Protein AF-A0A239SXC4-F1 (afdb_monomer)

InterPro domains:
  IPR021462 Protein of unknown function DUF3114 [PF11311] (84-368)

Nearest PDB structures (foldseek):
  1g3j-assembly2_C  TM=2.509E-01  e=8.470E+00  Homo sapiens

Mean predicted aligned error: 4.76 Å

Foldseek 3Di:
DPDQDWDWQDLDPQAIAIEGDDDDPVRSVVCSVLLVVLVVVCVVLPQDSQLCRFLPRYYHYQDPDPVCRVVSSVVSSLQCLQAPRSSVLSSLVRLLVPDALVSLLSNLSSVCVSLVQDLFDPLDLVNLQSSLVSHDLPPEPLDLVLLSNLVSVCRNAPFQNLLPDDSSSLSLLVVQLSSLQNNLVSLCVPQDDPPDFSLLSVLVVVVVQVVQQVVCVVVVNDDPSRHKDKDQPDDLQQLFWWWWDPVDPDIDTAGWVSDQWAWTWMAIQVFHIFIATLVRHTATCRHNPDRTRSNVRRHDGGASDRDDDSSSCNRPNSNCVRNHGPVSVCSCCDPVIHIDGQDCQDDPVSAPDPLNLLSHQQRLNHSQHDPSGGVVRRNVVSSVVSVVSD

Secondary structure (DSSP, 8-state):
----PEEEEE-SSS-EEEEES---HHHHHHHHHHHHHHHHHHHHHT--HHHIIIIISSSEE--SSGGGHHHHHHHHHHHTTSBT-HHHHHHHHHHHHT--HHHHHHHHHHHHHHHT--SS----HHHHHHHHTTB-TT--TT-THHHHHHHHHHHHS-TTGGGSS-HHHHHHHHHHHHHHHHHHHHHHHHTPPTT--HHHHHHHHHHHHHHHHHHHHHTT---GGG---EES-S--GGG--EEEE-SSSS-EEE-GGG----EEEEEETTTEEEEEETTS-B-BSS-SS---HHHHHH-B---SSSSTTHHHIIIIIHHHHHHS-HHHHHHTTGGG--EE--B---SGGG-SSHHHHHTBTT-TTSTT-BTTB-HHHHHHHHHHHHHTT-

Radius of gyration: 24.28 Å; Cα contacts (8 Å, |Δi|>4): 655; chains: 1; bounding box: 60×50×79 Å

Organism: NCBI:txid400065

Structure (mmCIF, N/CA/C/O backbone):
data_AF-A0A239SXC4-F1
#
_entry.id   AF-A0A239SXC4-F1
#
loop_
_atom_site.group_PDB
_atom_site.id
_atom_site.type_symbol
_atom_site.label_atom_id
_atom_site.label_alt_id
_atom_site.label_comp_id
_atom_site.label_asym_id
_atom_site.label_entity_id
_atom_site.label_seq_id
_atom_site.pdbx_PDB_ins_code
_atom_site.Cartn_x
_atom_site.Cartn_y
_atom_site.Cartn_z
_atom_site.occupancy
_atom_site.B_iso_or_equiv
_atom_site.auth_seq_id
_atom_site.auth_comp_id
_atom_site.auth_asym_id
_atom_site.auth_atom_id
_atom_site.pdbx_PDB_model_num
ATOM 1 N N . MET A 1 1 ? 17.623 -28.545 -23.741 1.00 40.09 1 MET A N 1
ATOM 2 C CA . MET A 1 1 ? 17.486 -27.084 -23.931 1.00 40.09 1 MET A CA 1
ATOM 3 C C . MET A 1 1 ? 18.871 -26.496 -24.121 1.00 40.09 1 MET A C 1
ATOM 5 O O . MET A 1 1 ? 19.654 -26.532 -23.181 1.00 40.09 1 MET A O 1
ATOM 9 N N . MET A 1 2 ? 19.216 -26.031 -25.323 1.00 41.75 2 MET A N 1
ATOM 10 C CA . MET A 1 2 ? 20.442 -25.246 -25.498 1.00 41.75 2 MET A CA 1
ATOM 11 C C . MET A 1 2 ? 20.243 -23.900 -24.799 1.00 41.75 2 MET A C 1
ATOM 13 O O . MET A 1 2 ? 19.296 -23.185 -25.113 1.00 41.75 2 MET A O 1
ATOM 17 N N . ALA A 1 3 ? 21.100 -23.570 -23.833 1.00 51.97 3 ALA A N 1
ATOM 18 C CA . ALA A 1 3 ? 21.095 -22.255 -23.209 1.00 51.97 3 ALA A CA 1
ATOM 19 C C . ALA A 1 3 ? 21.381 -21.199 -24.289 1.00 51.97 3 ALA A C 1
ATOM 21 O O . ALA A 1 3 ? 22.470 -21.168 -24.863 1.00 51.97 3 ALA A O 1
ATOM 22 N N . THR A 1 4 ? 20.400 -20.350 -24.596 1.00 62.25 4 THR A N 1
ATOM 23 C CA . THR A 1 4 ? 20.573 -19.215 -25.509 1.00 62.25 4 THR A CA 1
ATOM 24 C C . THR A 1 4 ? 21.694 -18.317 -24.991 1.00 62.25 4 THR A C 1
ATOM 26 O O . THR A 1 4 ? 21.576 -17.740 -23.906 1.00 62.25 4 THR A O 1
ATOM 29 N N . LYS A 1 5 ? 22.790 -18.210 -25.752 1.00 80.94 5 LYS A N 1
ATOM 30 C CA . LYS A 1 5 ? 23.981 -17.422 -25.399 1.00 80.94 5 LYS A CA 1
ATOM 31 C C . LYS A 1 5 ? 23.590 -15.978 -25.063 1.00 80.94 5 LYS A C 1
ATOM 33 O O . LYS A 1 5 ? 22.870 -15.342 -25.827 1.00 80.94 5 LYS A O 1
ATOM 38 N N . LEU A 1 6 ? 24.074 -15.470 -23.927 1.00 90.56 6 LEU A N 1
ATOM 39 C CA . LEU A 1 6 ? 23.919 -14.064 -23.558 1.00 90.56 6 LEU A CA 1
ATOM 40 C C . LEU A 1 6 ? 24.789 -13.203 -24.485 1.00 90.56 6 LEU A C 1
ATOM 42 O O . LEU A 1 6 ? 26.016 -13.335 -24.505 1.00 90.56 6 LEU A O 1
ATOM 46 N N . SER A 1 7 ? 24.146 -12.329 -25.248 1.00 94.75 7 SER A N 1
ATOM 47 C CA . SER A 1 7 ? 24.769 -11.424 -26.211 1.00 94.75 7 SER A CA 1
ATOM 48 C C . SER A 1 7 ? 24.877 -10.008 -25.647 1.00 94.75 7 SER A C 1
ATOM 50 O O . SER A 1 7 ? 24.182 -9.644 -24.699 1.00 94.75 7 SER A O 1
ATOM 52 N N . ARG A 1 8 ? 25.768 -9.196 -26.229 1.00 95.69 8 ARG A N 1
ATOM 53 C CA . ARG A 1 8 ? 25.998 -7.797 -25.838 1.00 95.69 8 ARG A CA 1
ATOM 54 C C . ARG A 1 8 ? 25.664 -6.845 -26.985 1.00 95.69 8 ARG A C 1
ATOM 56 O O . ARG A 1 8 ? 25.995 -7.108 -28.145 1.00 95.69 8 ARG A O 1
ATOM 63 N N . LEU A 1 9 ? 25.036 -5.725 -26.648 1.00 96.50 9 LEU A N 1
ATOM 64 C CA . LEU A 1 9 ? 24.749 -4.618 -27.554 1.00 96.50 9 LEU A CA 1
ATOM 65 C C . LEU A 1 9 ? 25.360 -3.335 -26.972 1.00 96.50 9 LEU A C 1
ATOM 67 O O . LEU A 1 9 ? 24.781 -2.758 -26.051 1.00 96.50 9 LEU A O 1
ATOM 71 N N . PRO A 1 10 ? 26.528 -2.895 -27.472 1.00 96.38 10 PRO A N 1
ATOM 72 C CA . PRO A 1 10 ? 27.066 -1.581 -27.142 1.00 96.38 10 PRO A CA 1
ATOM 73 C C . PRO A 1 10 ? 26.092 -0.496 -27.603 1.00 96.38 10 PRO A C 1
ATOM 75 O O . PRO A 1 10 ? 25.668 -0.500 -28.769 1.00 96.38 10 PRO A O 1
ATOM 78 N N . LEU A 1 11 ? 25.722 0.398 -26.684 1.00 96.00 11 LEU A N 1
ATOM 79 C CA . LEU A 1 11 ? 24.816 1.504 -26.973 1.00 96.00 11 LEU A CA 1
ATOM 80 C C . LEU A 1 11 ? 25.600 2.781 -27.283 1.00 96.00 11 LEU A C 1
ATOM 82 O O . LEU A 1 11 ? 25.389 3.392 -28.325 1.00 96.00 11 LEU A O 1
ATOM 86 N N . ASN A 1 12 ? 26.531 3.140 -26.401 1.00 93.44 12 ASN A N 1
ATOM 87 C CA . ASN A 1 12 ? 27.508 4.221 -26.545 1.00 93.44 12 ASN A CA 1
ATOM 88 C C . ASN A 1 12 ? 28.701 3.946 -25.601 1.00 93.44 12 ASN A C 1
ATOM 90 O O . ASN A 1 12 ? 28.796 2.851 -25.047 1.00 93.44 12 ASN A O 1
ATOM 94 N N . ASP A 1 13 ? 29.578 4.932 -25.390 1.00 90.50 13 ASP A N 1
ATOM 95 C CA . ASP A 1 13 ? 30.739 4.808 -24.489 1.00 90.50 13 ASP A CA 1
ATOM 96 C C . ASP A 1 13 ? 30.348 4.561 -23.021 1.00 90.50 13 ASP A C 1
ATOM 98 O O . ASP A 1 13 ? 31.148 4.066 -22.228 1.00 90.50 13 ASP A O 1
ATOM 102 N N . ASP A 1 14 ? 29.104 4.880 -22.661 1.00 91.12 14 ASP A N 1
ATOM 103 C CA . ASP A 1 14 ? 28.606 4.804 -21.296 1.00 91.12 14 ASP A CA 1
ATOM 104 C C . ASP A 1 14 ? 27.755 3.575 -21.000 1.00 91.12 14 ASP A C 1
ATOM 106 O O . ASP A 1 14 ? 27.738 3.162 -19.847 1.00 91.12 14 ASP A O 1
ATOM 110 N N . TYR A 1 15 ? 27.042 3.020 -21.983 1.00 96.19 15 TYR A N 1
ATOM 111 C CA . TYR A 1 15 ? 26.025 1.992 -21.772 1.00 96.19 15 TYR A CA 1
ATOM 112 C C . TYR A 1 15 ? 26.203 0.786 -22.687 1.00 96.19 15 TYR A C 1
ATOM 114 O O . TYR A 1 15 ? 26.457 0.889 -23.890 1.00 96.19 15 TYR A O 1
ATOM 122 N N . GLN A 1 16 ? 25.926 -0.386 -22.119 1.00 96.06 16 GLN A N 1
ATOM 123 C CA . GLN A 1 16 ? 25.852 -1.647 -22.839 1.00 96.06 16 GLN A CA 1
ATOM 124 C C . GLN A 1 16 ? 24.626 -2.434 -22.377 1.00 96.06 16 GLN A C 1
ATOM 126 O O . GLN A 1 16 ? 24.445 -2.666 -21.184 1.00 96.06 16 GLN A O 1
ATOM 131 N N . ALA A 1 17 ? 23.819 -2.901 -23.328 1.00 97.31 17 ALA A N 1
ATOM 132 C CA . ALA A 1 17 ? 22.737 -3.834 -23.050 1.00 97.31 17 ALA A CA 1
ATOM 133 C C . ALA A 1 17 ? 23.196 -5.289 -23.189 1.00 97.31 17 ALA A C 1
ATOM 135 O O . ALA A 1 17 ? 24.122 -5.611 -23.943 1.00 97.31 17 ALA A O 1
ATOM 136 N N . SER A 1 18 ? 22.524 -6.182 -22.469 1.00 96.94 18 SER A N 1
ATOM 137 C CA . SER A 1 18 ? 22.690 -7.627 -22.612 1.00 96.94 18 SER A CA 1
ATOM 138 C C . SER A 1 18 ? 21.351 -8.283 -22.910 1.00 96.94 18 SER A C 1
ATOM 140 O O . SER A 1 18 ? 20.326 -7.876 -22.363 1.00 96.94 18 SER A O 1
ATOM 142 N N . TYR A 1 19 ? 21.354 -9.272 -23.801 1.00 96.00 19 TYR A N 1
ATOM 143 C CA . TYR A 1 19 ? 20.125 -9.884 -24.294 1.00 96.00 19 TYR A CA 1
ATOM 144 C C . TYR A 1 19 ? 20.288 -11.371 -24.624 1.00 96.00 19 TYR A C 1
ATOM 146 O O . TYR A 1 19 ? 21.380 -11.830 -24.959 1.00 96.00 19 TYR A O 1
ATOM 154 N N . HIS A 1 20 ? 19.189 -12.116 -24.552 1.00 94.81 20 HIS A N 1
ATOM 155 C CA . HIS A 1 20 ? 19.054 -13.477 -25.063 1.00 94.81 20 HIS A CA 1
ATOM 156 C C . HIS A 1 20 ? 18.257 -13.467 -26.368 1.00 94.81 20 HIS A C 1
ATOM 158 O O . HIS A 1 20 ? 17.263 -12.751 -26.475 1.00 94.81 20 HIS A O 1
ATOM 164 N N . GLY A 1 21 ? 18.685 -14.285 -27.329 1.00 92.00 21 GLY A N 1
ATOM 165 C CA . GLY A 1 21 ? 18.095 -14.376 -28.667 1.00 92.00 21 GLY A CA 1
ATOM 166 C C . GLY A 1 21 ? 19.021 -13.822 -29.751 1.00 92.00 21 GLY A C 1
ATOM 167 O O . GLY A 1 21 ? 20.206 -13.578 -29.505 1.00 92.00 21 GLY A O 1
ATOM 168 N N . PHE A 1 22 ? 18.486 -13.662 -30.959 1.00 91.75 22 PHE A N 1
ATOM 169 C CA . PHE A 1 22 ? 19.228 -13.217 -32.137 1.00 91.75 22 PHE A CA 1
ATOM 170 C C . PHE A 1 22 ? 18.701 -11.865 -32.623 1.00 91.75 22 PHE A C 1
ATOM 172 O O . PHE A 1 22 ? 17.505 -11.716 -32.837 1.00 91.75 22 PHE A O 1
ATOM 179 N N . LEU A 1 23 ? 19.604 -10.901 -32.813 1.00 93.56 23 LEU A N 1
ATOM 180 C CA . LEU A 1 23 ? 19.325 -9.633 -33.488 1.00 93.56 23 LEU A CA 1
ATOM 181 C C . LEU A 1 23 ? 20.224 -9.546 -34.719 1.00 93.56 23 LEU A C 1
ATOM 183 O O . LEU A 1 23 ? 21.451 -9.655 -34.589 1.00 93.56 23 LEU A O 1
ATOM 187 N N . ASP A 1 24 ? 19.629 -9.330 -35.890 1.00 93.12 24 ASP A N 1
ATOM 188 C CA . ASP A 1 24 ? 20.391 -9.029 -37.099 1.00 93.12 24 ASP A CA 1
ATOM 189 C C . ASP A 1 24 ? 21.018 -7.619 -37.026 1.00 93.12 24 ASP A C 1
ATOM 191 O O . ASP A 1 24 ? 20.827 -6.875 -36.062 1.00 93.12 24 ASP A O 1
ATOM 195 N N . ALA A 1 25 ? 21.828 -7.241 -38.018 1.00 93.81 25 ALA A N 1
ATOM 196 C CA . ALA A 1 25 ? 22.509 -5.944 -38.001 1.00 93.81 25 ALA A CA 1
ATOM 197 C C . ALA A 1 25 ? 21.532 -4.754 -37.947 1.00 93.81 25 ALA A C 1
ATOM 199 O O . ALA A 1 25 ? 21.770 -3.803 -37.204 1.00 93.81 25 ALA A O 1
ATOM 200 N N . GLN A 1 26 ? 20.420 -4.837 -38.680 1.00 93.06 26 GLN A N 1
ATOM 201 C CA . GLN A 1 26 ? 19.415 -3.782 -38.746 1.00 93.06 26 GLN A CA 1
ATOM 202 C C . GLN A 1 26 ? 18.656 -3.659 -37.417 1.00 93.06 26 GLN A C 1
ATOM 204 O O . GLN A 1 26 ? 18.493 -2.554 -36.900 1.00 93.06 26 GLN A O 1
ATOM 209 N N . ASP A 1 27 ? 18.257 -4.779 -36.813 1.00 94.19 27 ASP A N 1
ATOM 210 C CA . ASP A 1 27 ? 17.572 -4.790 -35.519 1.00 94.19 27 ASP A CA 1
ATOM 211 C C . ASP A 1 27 ? 18.477 -4.287 -34.401 1.00 94.19 27 ASP A C 1
ATOM 213 O O . ASP A 1 27 ? 18.018 -3.583 -33.503 1.00 94.19 27 ASP A O 1
ATOM 217 N N . ARG A 1 28 ? 19.782 -4.580 -34.460 1.00 95.69 28 ARG A N 1
ATOM 218 C CA . ARG A 1 28 ? 20.752 -4.044 -33.492 1.00 95.69 28 ARG A CA 1
ATOM 219 C C . ARG A 1 28 ? 20.830 -2.525 -33.543 1.00 95.69 28 ARG A C 1
ATOM 221 O O . ARG A 1 28 ? 20.923 -1.909 -32.481 1.00 95.69 28 ARG A O 1
ATOM 228 N N . ASP A 1 29 ? 20.787 -1.927 -34.729 1.00 95.12 29 ASP A N 1
ATOM 229 C CA . ASP A 1 29 ? 20.809 -0.471 -34.876 1.00 95.12 29 ASP A CA 1
ATOM 230 C C . ASP A 1 29 ? 19.501 0.166 -34.382 1.00 95.12 29 ASP A C 1
ATOM 232 O O . ASP A 1 29 ? 19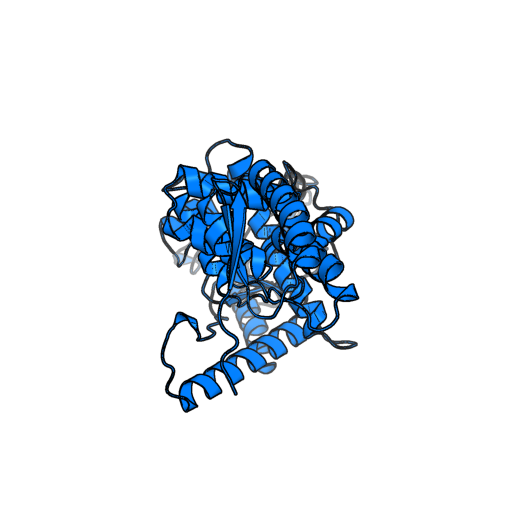.543 1.164 -33.657 1.00 95.12 29 ASP A O 1
ATOM 236 N N . ILE A 1 30 ? 18.352 -0.459 -34.666 1.00 94.31 30 ILE A N 1
ATOM 237 C CA . ILE A 1 30 ? 17.040 -0.022 -34.158 1.00 94.31 30 ILE A CA 1
ATOM 238 C C . ILE A 1 30 ? 16.989 -0.111 -32.626 1.00 94.31 30 ILE A C 1
ATOM 240 O O . ILE A 1 30 ? 16.678 0.875 -31.954 1.00 94.31 30 ILE A O 1
ATOM 244 N N . TRP A 1 31 ? 17.345 -1.267 -32.054 1.00 97.56 31 TRP A N 1
ATOM 245 C CA . TRP A 1 31 ? 17.398 -1.467 -30.603 1.00 97.56 31 TRP A CA 1
ATOM 246 C C . TRP A 1 31 ? 18.359 -0.482 -29.943 1.00 97.56 31 TRP A C 1
ATOM 248 O O . TRP A 1 31 ? 18.043 0.049 -28.881 1.00 97.56 31 TRP A O 1
ATOM 258 N N . ARG A 1 32 ? 19.514 -0.201 -30.565 1.00 97.50 32 ARG A N 1
ATOM 259 C CA . ARG A 1 32 ? 20.468 0.788 -30.050 1.00 97.50 32 ARG A CA 1
ATOM 260 C C . ARG A 1 32 ? 19.819 2.162 -29.909 1.00 97.50 32 ARG A C 1
ATOM 262 O O . ARG A 1 32 ? 19.919 2.758 -28.837 1.00 97.50 32 ARG A O 1
ATOM 269 N N . GLY A 1 33 ? 19.167 2.651 -30.965 1.00 96.44 33 GLY A N 1
ATOM 270 C CA . GLY A 1 33 ? 18.498 3.953 -30.959 1.00 96.44 33 GLY A CA 1
ATOM 271 C C . GLY A 1 33 ? 17.420 4.040 -29.879 1.00 96.44 33 GLY A C 1
ATOM 272 O O . GLY A 1 33 ? 17.473 4.922 -29.022 1.00 96.44 33 GLY A O 1
ATOM 273 N N . LEU A 1 34 ? 16.508 3.063 -29.857 1.00 97.31 34 LEU A N 1
ATOM 274 C CA . LEU A 1 34 ? 15.394 3.024 -28.906 1.00 97.31 34 LEU A CA 1
ATOM 275 C C . LEU A 1 34 ? 15.872 2.922 -27.454 1.00 97.31 34 LEU A C 1
ATOM 277 O O . LEU A 1 34 ? 15.405 3.664 -26.592 1.00 97.31 34 LEU A O 1
ATOM 281 N N . LEU A 1 35 ? 16.829 2.039 -27.160 1.00 98.31 35 LEU A N 1
ATOM 282 C CA . LEU A 1 35 ? 17.344 1.880 -25.800 1.00 98.31 35 LEU A CA 1
ATOM 283 C C . LEU A 1 35 ? 18.063 3.144 -25.315 1.00 98.31 35 LEU A C 1
ATOM 285 O O . LEU A 1 35 ? 17.914 3.501 -24.151 1.00 98.31 35 LEU A O 1
ATOM 289 N N . LEU A 1 36 ? 18.796 3.858 -26.177 1.00 98.06 36 LEU A N 1
ATOM 290 C CA . LEU A 1 36 ? 19.419 5.134 -25.802 1.00 98.06 36 LEU A CA 1
ATOM 291 C C . LEU A 1 36 ? 18.386 6.216 -25.465 1.00 98.06 36 LEU A C 1
ATOM 293 O O . LEU A 1 36 ? 18.602 6.995 -24.535 1.00 98.06 36 LEU A O 1
ATOM 297 N N . GLU A 1 37 ? 17.266 6.279 -26.185 1.00 98.06 37 GLU A N 1
ATOM 298 C CA . GLU A 1 37 ? 16.162 7.188 -25.851 1.00 98.06 37 GLU A CA 1
ATOM 299 C C . GLU A 1 37 ? 15.524 6.825 -24.508 1.00 98.06 37 GLU A C 1
ATOM 301 O O . GLU A 1 37 ? 15.335 7.688 -23.650 1.00 98.06 37 GLU A O 1
ATOM 306 N N . GLN A 1 38 ? 15.281 5.537 -24.277 1.00 98.31 38 GLN A N 1
ATOM 307 C CA . GLN A 1 38 ? 14.737 5.031 -23.017 1.00 98.31 38 GLN A CA 1
ATOM 308 C C . GLN A 1 38 ? 15.665 5.309 -21.831 1.00 98.31 38 GLN A C 1
ATOM 310 O O . GLN A 1 38 ? 15.207 5.748 -20.780 1.00 98.31 38 GLN A O 1
ATOM 315 N N . VAL A 1 39 ? 16.978 5.137 -22.007 1.00 98.38 39 VAL A N 1
ATOM 316 C CA . VAL A 1 39 ? 17.990 5.496 -21.001 1.00 98.38 39 VAL A CA 1
ATOM 317 C C . VAL A 1 39 ? 17.871 6.973 -20.619 1.00 98.38 39 VAL A C 1
ATOM 319 O O . VAL A 1 39 ? 17.882 7.288 -19.430 1.00 98.38 39 VAL A O 1
ATOM 322 N N . LYS A 1 40 ? 17.701 7.884 -21.589 1.00 98.00 40 LYS A N 1
ATOM 323 C CA . LYS A 1 40 ? 17.514 9.320 -21.306 1.00 98.00 40 LYS A CA 1
ATOM 324 C C . LYS A 1 40 ? 16.253 9.576 -20.480 1.00 98.00 40 LYS A C 1
ATOM 326 O O . LYS A 1 40 ? 16.320 10.335 -19.517 1.00 98.00 40 LYS A O 1
ATOM 331 N N . ILE A 1 41 ? 15.138 8.928 -20.821 1.00 98.19 41 ILE A N 1
ATOM 332 C CA . ILE A 1 41 ? 13.873 9.040 -20.076 1.00 98.19 41 ILE A CA 1
ATOM 333 C C . ILE A 1 41 ? 14.065 8.577 -18.625 1.00 98.19 41 ILE A C 1
ATOM 335 O O . ILE A 1 41 ? 13.690 9.282 -17.691 1.00 98.19 41 ILE A O 1
ATOM 339 N N . LEU A 1 42 ? 14.712 7.429 -18.414 1.00 98.31 42 LEU A N 1
ATOM 340 C CA . LEU A 1 42 ? 14.947 6.887 -17.073 1.00 98.31 42 LEU A CA 1
ATOM 341 C C . LEU A 1 42 ? 15.883 7.766 -16.234 1.00 98.31 42 LEU A C 1
ATOM 343 O O . LEU A 1 42 ? 15.631 7.953 -15.043 1.00 98.31 42 LEU A O 1
ATOM 347 N N . HIS A 1 43 ? 16.913 8.359 -16.844 1.00 97.19 43 HIS A N 1
ATOM 348 C CA . HIS A 1 43 ? 17.757 9.356 -16.173 1.00 97.19 43 HIS A CA 1
ATOM 349 C C . HIS A 1 43 ? 16.974 10.592 -15.756 1.00 97.19 43 HIS A C 1
ATOM 351 O O . HIS A 1 43 ? 17.148 11.077 -14.642 1.00 97.19 43 HIS A O 1
ATOM 357 N N . GLN A 1 44 ? 16.089 11.091 -16.622 1.00 96.94 44 GLN A N 1
ATOM 358 C CA . GLN A 1 44 ? 15.242 12.246 -16.311 1.00 96.94 44 GLN A CA 1
ATOM 359 C C . GLN A 1 44 ? 14.267 11.965 -15.162 1.00 96.94 44 GLN A C 1
ATOM 361 O O . GLN A 1 44 ? 13.959 12.875 -14.396 1.00 96.94 44 GLN A O 1
ATOM 366 N N . LEU A 1 45 ? 13.820 10.714 -15.003 1.00 96.38 45 LEU A N 1
ATOM 367 C CA . LEU A 1 45 ? 13.045 10.280 -13.834 1.00 96.38 45 LEU A CA 1
ATOM 368 C C . LEU A 1 45 ? 13.885 10.215 -12.547 1.00 96.38 45 LEU A C 1
ATOM 370 O O . LEU A 1 45 ? 13.320 10.226 -11.458 1.00 96.38 45 LEU A O 1
ATOM 374 N N . GLY A 1 46 ? 15.215 10.172 -12.655 1.00 96.31 46 GLY A N 1
ATOM 375 C CA . GLY A 1 46 ? 16.147 10.171 -11.526 1.00 96.31 46 GLY A CA 1
ATOM 376 C C . GLY A 1 46 ? 16.842 8.834 -11.266 1.00 96.31 46 GLY A C 1
ATOM 377 O O . GLY A 1 46 ? 17.555 8.712 -10.268 1.00 96.31 46 GLY A O 1
ATOM 378 N N . TRP A 1 47 ? 16.658 7.826 -12.125 1.00 97.44 47 TRP A N 1
ATOM 379 C CA . TRP A 1 47 ? 17.358 6.549 -11.981 1.00 97.44 47 TRP A CA 1
ATOM 380 C C . TRP A 1 47 ? 18.865 6.718 -12.183 1.00 97.44 47 TRP A C 1
ATOM 382 O O . TRP A 1 47 ? 19.311 7.381 -13.116 1.00 97.44 47 TRP A O 1
ATOM 392 N N . SER A 1 48 ? 19.669 6.079 -11.328 1.00 96.00 48 SER A N 1
ATOM 393 C CA . SER A 1 48 ? 21.124 6.097 -11.487 1.00 96.00 48 SER A CA 1
ATOM 394 C C . SER A 1 48 ? 21.569 5.268 -12.698 1.00 96.00 48 SER A C 1
ATOM 396 O O . SER A 1 48 ? 20.881 4.338 -13.132 1.00 96.00 48 SER A O 1
ATOM 398 N N . LYS A 1 49 ? 22.790 5.537 -13.181 1.00 95.50 49 LYS A N 1
ATOM 399 C CA . LYS A 1 49 ? 23.454 4.726 -14.215 1.00 95.50 49 LYS A CA 1
ATOM 400 C C . LYS A 1 49 ? 23.439 3.233 -13.864 1.00 95.50 49 LYS A C 1
ATOM 402 O O . LYS A 1 49 ? 23.029 2.426 -14.692 1.00 95.50 49 LYS A O 1
ATOM 407 N N . SER A 1 50 ? 23.784 2.874 -12.624 1.00 95.12 50 SER A N 1
ATOM 408 C CA . SER A 1 50 ? 23.804 1.474 -12.179 1.00 95.12 50 SER A CA 1
ATOM 409 C C . SER A 1 50 ? 22.421 0.819 -12.201 1.00 95.12 50 SER A C 1
ATOM 411 O O . SER A 1 50 ? 22.304 -0.314 -12.668 1.00 95.12 50 SER A O 1
ATOM 413 N N . CYS A 1 51 ? 21.367 1.525 -11.770 1.00 96.94 51 CYS A N 1
ATOM 414 C CA . CYS A 1 51 ? 19.990 1.020 -11.833 1.00 96.94 51 CYS A CA 1
ATOM 415 C C . CYS A 1 51 ? 19.573 0.720 -13.276 1.00 96.94 51 CYS A C 1
ATOM 417 O O . CYS A 1 51 ? 18.968 -0.316 -13.551 1.00 96.94 51 CYS A O 1
ATOM 419 N N . ILE A 1 52 ? 19.926 1.611 -14.203 1.00 98.06 52 ILE A N 1
ATOM 420 C CA . ILE A 1 52 ? 19.607 1.459 -15.622 1.00 98.06 52 ILE A CA 1
ATOM 421 C C . ILE A 1 52 ? 20.407 0.304 -16.230 1.00 98.06 52 ILE A C 1
ATOM 423 O O . ILE A 1 52 ? 19.824 -0.574 -16.853 1.00 98.06 52 ILE A O 1
ATOM 427 N N . GLU A 1 53 ? 21.716 0.225 -16.014 1.00 96.06 53 GLU A N 1
ATOM 428 C CA . GLU A 1 53 ? 22.544 -0.845 -16.583 1.00 96.06 53 GLU A CA 1
ATOM 429 C C . GLU A 1 53 ? 22.156 -2.233 -16.065 1.00 96.06 53 GLU A C 1
ATOM 431 O O . GLU A 1 53 ? 21.967 -3.167 -16.846 1.00 96.06 53 GLU A O 1
ATOM 436 N N . GLN A 1 54 ? 22.016 -2.372 -14.746 1.00 95.19 54 GLN A N 1
ATOM 437 C CA . GLN A 1 54 ? 21.853 -3.677 -14.107 1.00 95.19 54 GLN A CA 1
ATOM 438 C C . GLN A 1 54 ? 20.387 -4.092 -13.970 1.00 95.19 54 GLN A C 1
ATOM 440 O O . GLN A 1 54 ? 20.101 -5.286 -13.985 1.00 95.19 54 GLN A O 1
ATOM 445 N N . GLY A 1 55 ? 19.454 -3.143 -13.862 1.00 95.44 55 GLY A N 1
ATOM 446 C CA . GLY A 1 55 ? 18.019 -3.423 -13.746 1.00 95.44 55 GLY A CA 1
ATOM 447 C C . GLY A 1 55 ? 17.255 -3.299 -15.068 1.00 95.44 55 GLY A C 1
ATOM 448 O O . GLY A 1 55 ? 16.337 -4.081 -15.334 1.00 95.44 55 GLY A O 1
ATOM 449 N N . TYR A 1 56 ? 17.631 -2.342 -15.926 1.00 97.88 56 TYR A N 1
ATOM 450 C CA . TYR A 1 56 ? 16.896 -2.044 -17.160 1.00 97.88 56 TYR A CA 1
ATOM 451 C C . TYR A 1 56 ? 17.540 -2.619 -18.433 1.00 97.88 56 TYR A C 1
ATOM 453 O O . TYR A 1 56 ? 16.856 -3.182 -19.277 1.00 97.88 56 TYR A O 1
ATOM 461 N N . LEU A 1 57 ? 18.853 -2.524 -18.595 1.00 97.81 57 LEU A N 1
ATOM 462 C CA . LEU A 1 57 ? 19.536 -2.969 -19.815 1.00 97.81 57 LEU A CA 1
ATOM 463 C C . LEU A 1 57 ? 20.043 -4.414 -19.729 1.00 97.81 57 LEU A C 1
ATOM 465 O O . LEU A 1 57 ? 20.613 -4.936 -20.692 1.00 97.81 57 LEU A O 1
ATOM 469 N N . SER A 1 58 ? 19.845 -5.071 -18.587 1.00 94.94 58 SER A N 1
ATOM 470 C CA . SER A 1 58 ? 20.271 -6.446 -18.367 1.00 94.94 58 SER A CA 1
ATOM 471 C C . SER A 1 58 ? 19.199 -7.459 -18.775 1.00 94.94 58 SER A C 1
ATOM 473 O O . SER A 1 58 ? 17.995 -7.229 -18.610 1.00 94.94 58 SER A O 1
ATOM 475 N N . LEU A 1 59 ? 19.661 -8.606 -19.286 1.00 90.62 59 LEU A N 1
ATOM 476 C CA . LEU A 1 59 ? 18.842 -9.796 -19.536 1.00 90.62 59 LEU A CA 1
ATOM 477 C C . LEU A 1 59 ? 17.584 -9.521 -20.385 1.00 90.62 59 LEU A C 1
ATOM 479 O O . LEU A 1 59 ? 16.511 -10.069 -20.116 1.00 90.62 59 LEU A O 1
ATOM 483 N N . LEU A 1 60 ? 17.706 -8.667 -21.407 1.00 95.31 60 LEU A N 1
ATOM 484 C CA . LEU A 1 60 ? 16.636 -8.443 -22.379 1.00 95.31 60 LEU A CA 1
ATOM 485 C C . LEU A 1 60 ? 16.322 -9.755 -23.115 1.00 95.31 60 LEU A C 1
ATOM 487 O O . LEU A 1 60 ? 17.206 -10.578 -23.347 1.00 95.31 60 LEU A O 1
ATOM 491 N N . LYS A 1 61 ? 15.065 -9.962 -23.493 1.00 94.69 61 LYS A N 1
ATOM 492 C CA . LYS A 1 61 ? 14.631 -11.132 -24.262 1.00 94.69 61 LYS A CA 1
ATOM 493 C C . LYS A 1 61 ? 14.195 -10.652 -25.632 1.00 94.69 61 LYS A C 1
ATOM 495 O O . LYS A 1 61 ? 13.237 -9.897 -25.722 1.00 94.69 61 LYS A O 1
ATOM 500 N N . VAL A 1 62 ? 14.918 -11.053 -26.668 1.00 95.06 62 VAL A N 1
ATOM 501 C CA . VAL A 1 62 ? 14.567 -10.714 -28.046 1.00 95.06 62 VAL A CA 1
ATOM 502 C C . VAL A 1 62 ? 13.372 -11.573 -28.456 1.00 95.06 62 VAL A C 1
ATOM 504 O O . VAL A 1 62 ? 13.499 -12.799 -28.397 1.00 95.06 62 VAL A O 1
ATOM 507 N N . PRO A 1 63 ? 12.227 -10.975 -28.833 1.00 95.12 63 PRO A N 1
ATOM 508 C CA . PRO A 1 63 ? 11.103 -11.735 -29.364 1.00 95.12 63 PRO A CA 1
ATOM 509 C C . PRO A 1 63 ? 11.500 -12.502 -30.628 1.00 95.12 63 PRO A C 1
ATOM 511 O O . PRO A 1 63 ? 12.311 -12.025 -31.425 1.00 95.12 63 PRO A O 1
ATOM 514 N N . GLU A 1 64 ? 10.918 -13.685 -30.822 1.00 92.31 64 GLU A N 1
ATOM 515 C CA . GLU A 1 64 ? 11.164 -14.500 -32.019 1.00 92.31 64 GLU A CA 1
ATOM 516 C C . GLU A 1 64 ? 10.609 -13.828 -33.284 1.00 92.31 64 GLU A C 1
ATOM 518 O O . GLU A 1 64 ? 11.195 -13.944 -34.359 1.00 92.31 64 GLU A O 1
ATOM 523 N N . ILE A 1 65 ? 9.505 -13.090 -33.136 1.00 93.44 65 ILE A N 1
ATOM 524 C CA . ILE A 1 65 ? 8.824 -12.362 -34.205 1.00 93.44 65 ILE A CA 1
ATOM 525 C C . ILE A 1 65 ? 9.351 -10.923 -34.240 1.00 93.44 65 ILE A C 1
ATOM 527 O O . ILE A 1 65 ? 9.275 -10.195 -33.248 1.00 93.44 65 ILE A O 1
ATOM 531 N N . ARG A 1 66 ? 9.887 -10.497 -35.389 1.00 91.38 66 ARG A N 1
ATOM 532 C CA . ARG A 1 66 ? 10.538 -9.185 -35.558 1.00 91.38 66 ARG A CA 1
ATOM 533 C C . ARG A 1 66 ? 9.584 -8.023 -35.282 1.00 91.38 66 ARG A C 1
ATOM 535 O O . ARG A 1 66 ? 9.960 -7.037 -34.653 1.00 91.38 66 ARG A O 1
ATOM 542 N N . GLU A 1 67 ? 8.337 -8.160 -35.712 1.00 92.94 67 GLU A N 1
ATOM 543 C CA . GLU A 1 67 ? 7.269 -7.174 -35.549 1.00 92.94 67 GLU A CA 1
ATOM 544 C C . GLU A 1 67 ? 6.962 -6.875 -34.069 1.00 92.94 67 GLU A C 1
ATOM 546 O O . GLU A 1 67 ? 6.461 -5.797 -33.746 1.00 92.94 67 GLU A O 1
ATOM 551 N N . GLU A 1 68 ? 7.320 -7.780 -33.151 1.00 95.38 68 GLU A N 1
ATOM 552 C CA . GLU A 1 68 ? 7.107 -7.623 -31.708 1.00 95.38 68 GLU A CA 1
ATOM 553 C C . GLU A 1 68 ? 8.256 -6.897 -30.992 1.00 95.38 68 GLU A C 1
ATOM 555 O O . GLU A 1 68 ? 8.139 -6.549 -29.817 1.00 95.38 68 GLU A O 1
ATOM 560 N N . HIS A 1 69 ? 9.387 -6.641 -31.657 1.00 95.06 69 HIS A N 1
ATOM 561 C CA . HIS A 1 69 ? 10.559 -6.036 -31.007 1.00 95.06 69 HIS A CA 1
ATOM 562 C C . HIS A 1 69 ? 10.256 -4.646 -30.449 1.00 95.06 69 HIS A C 1
ATOM 564 O O . HIS A 1 69 ? 10.631 -4.325 -29.318 1.00 95.06 69 HIS A O 1
ATOM 570 N N . LEU A 1 70 ? 9.555 -3.822 -31.231 1.00 95.12 70 LEU A N 1
ATOM 571 C CA . LEU A 1 70 ? 9.201 -2.465 -30.826 1.00 95.12 70 LEU A CA 1
ATOM 572 C C . LEU A 1 70 ? 8.233 -2.479 -29.639 1.00 95.12 70 LEU A C 1
ATOM 574 O O . LEU A 1 70 ? 8.472 -1.787 -28.649 1.00 95.12 70 LEU A O 1
ATOM 578 N N . SER A 1 71 ? 7.172 -3.285 -29.719 1.00 96.31 71 SER A N 1
ATOM 579 C CA . SER A 1 71 ? 6.168 -3.386 -28.657 1.00 96.31 71 SER A CA 1
ATOM 580 C C . SER A 1 71 ? 6.765 -3.980 -27.380 1.00 96.31 71 SER A C 1
ATOM 582 O O . SER A 1 71 ? 6.446 -3.509 -26.290 1.00 96.31 71 SER A O 1
ATOM 584 N N . TYR A 1 72 ? 7.710 -4.920 -27.493 1.00 97.12 72 TYR A N 1
ATOM 585 C CA . TYR A 1 72 ? 8.490 -5.434 -26.368 1.00 97.12 72 TYR A CA 1
ATOM 586 C C . TYR A 1 72 ? 9.268 -4.323 -25.650 1.00 97.12 72 TYR A C 1
ATOM 588 O O . TYR A 1 72 ? 9.118 -4.148 -24.438 1.00 97.12 72 TYR A O 1
ATOM 596 N N . LEU A 1 73 ? 10.079 -3.543 -26.376 1.00 97.31 73 LEU A N 1
ATOM 597 C CA . LEU A 1 73 ? 10.875 -2.470 -25.770 1.00 97.31 73 LEU A CA 1
ATOM 598 C C . LEU A 1 73 ? 9.998 -1.341 -25.217 1.00 97.31 73 LEU A C 1
ATOM 600 O O . LEU A 1 73 ? 10.325 -0.774 -24.174 1.00 97.31 73 LEU A O 1
ATOM 604 N N . GLN A 1 74 ? 8.887 -1.017 -25.882 1.00 96.88 74 GLN A N 1
ATOM 605 C CA . GLN A 1 74 ? 7.915 -0.035 -25.395 1.00 96.88 74 GLN A CA 1
ATOM 606 C C . GLN A 1 74 ? 7.236 -0.510 -24.112 1.00 96.88 74 GLN A C 1
ATOM 608 O O . GLN A 1 74 ? 7.217 0.232 -23.130 1.00 96.88 74 GLN A O 1
ATOM 613 N N . LYS A 1 75 ? 6.746 -1.756 -24.079 1.00 96.31 75 LYS A N 1
ATOM 614 C CA . LYS A 1 75 ? 6.164 -2.346 -22.870 1.00 96.31 75 LYS A CA 1
ATOM 615 C C . LYS A 1 75 ? 7.173 -2.324 -21.730 1.00 96.31 75 LYS A C 1
ATOM 617 O O . LYS A 1 75 ? 6.834 -1.922 -20.628 1.00 96.31 75 LYS A O 1
ATOM 622 N N . ARG A 1 76 ? 8.432 -2.674 -21.994 1.00 96.31 76 ARG A N 1
ATOM 623 C CA . ARG A 1 76 ? 9.479 -2.674 -20.968 1.00 96.31 76 ARG A CA 1
ATOM 624 C C . ARG A 1 76 ? 9.718 -1.281 -20.366 1.00 96.31 76 ARG A C 1
ATOM 626 O O . ARG A 1 76 ? 9.934 -1.170 -19.158 1.00 96.31 76 ARG A O 1
ATOM 633 N N . LEU A 1 77 ? 9.658 -0.229 -21.186 1.00 97.81 77 LEU A N 1
ATOM 634 C CA . LEU A 1 77 ? 9.729 1.156 -20.715 1.00 97.81 77 LEU A CA 1
ATOM 635 C C . LEU A 1 77 ? 8.497 1.529 -19.878 1.00 97.81 77 LEU A C 1
ATOM 637 O O . LEU A 1 77 ? 8.644 2.191 -18.851 1.00 97.81 77 LEU A O 1
ATOM 641 N N . VAL A 1 78 ? 7.300 1.114 -20.295 1.00 97.06 78 VAL A N 1
ATOM 642 C CA . VAL A 1 78 ? 6.066 1.323 -19.520 1.00 97.06 78 VAL A CA 1
ATOM 643 C C . VAL A 1 78 ? 6.158 0.610 -18.173 1.00 97.06 78 VAL A C 1
ATOM 645 O O . VAL A 1 78 ? 5.968 1.253 -17.145 1.00 97.06 78 VAL A O 1
ATOM 648 N N . ASP A 1 79 ? 6.554 -0.664 -18.160 1.00 96.44 79 ASP A N 1
ATOM 649 C CA . ASP A 1 79 ? 6.731 -1.450 -16.939 1.00 96.44 79 ASP A CA 1
ATOM 650 C C . ASP A 1 79 ? 7.729 -0.745 -16.001 1.00 96.44 79 ASP A C 1
ATOM 652 O O . ASP A 1 79 ? 7.456 -0.585 -14.817 1.00 96.44 79 ASP A O 1
ATOM 656 N N . SER A 1 80 ? 8.848 -0.205 -16.500 1.00 97.19 80 SER A N 1
ATOM 657 C CA . SER A 1 80 ? 9.809 0.538 -15.658 1.00 97.19 80 SER A CA 1
ATOM 658 C C . SER A 1 80 ? 9.260 1.815 -14.998 1.00 97.19 80 SER A C 1
ATOM 660 O O . SER A 1 80 ? 9.902 2.368 -14.105 1.00 97.19 80 SER A O 1
ATOM 662 N N . GLN A 1 81 ? 8.089 2.280 -15.434 1.00 97.06 81 GLN A N 1
ATOM 663 C CA . GLN A 1 81 ? 7.367 3.442 -14.910 1.00 97.06 81 GLN A CA 1
ATOM 664 C C . GLN A 1 81 ? 6.061 3.053 -14.203 1.00 97.06 81 GLN A C 1
ATOM 666 O O . GLN A 1 81 ? 5.302 3.930 -13.797 1.00 97.06 81 GLN A O 1
ATOM 671 N N . LEU A 1 82 ? 5.801 1.756 -14.043 1.00 97.75 82 LEU A N 1
ATOM 672 C CA . LEU A 1 82 ? 4.674 1.217 -13.299 1.00 97.75 82 LEU A CA 1
ATOM 673 C C . LEU A 1 82 ? 5.174 0.762 -11.925 1.00 97.75 82 LEU A C 1
ATOM 675 O O . LEU A 1 82 ? 6.103 -0.044 -11.820 1.00 97.75 82 LEU A O 1
ATOM 679 N N . PHE A 1 83 ? 4.615 1.332 -10.859 1.00 98.69 83 PHE A N 1
ATOM 680 C CA . PHE A 1 83 ? 5.124 1.128 -9.509 1.00 98.69 83 PHE A CA 1
ATOM 681 C C . PHE A 1 83 ? 4.978 -0.335 -9.087 1.00 98.69 83 PHE A C 1
ATOM 683 O O . PHE A 1 83 ? 3.882 -0.890 -9.087 1.00 98.69 83 PHE A O 1
ATOM 690 N N . GLY A 1 84 ? 6.105 -0.938 -8.709 1.00 97.94 84 GLY A N 1
ATOM 691 C CA . GLY A 1 84 ? 6.169 -2.332 -8.278 1.00 97.94 84 GLY A CA 1
ATOM 692 C C . GLY A 1 84 ? 6.129 -3.366 -9.404 1.00 97.94 84 GLY A C 1
ATOM 693 O O . GLY A 1 84 ? 6.114 -4.551 -9.096 1.00 97.94 84 GLY A O 1
ATOM 694 N N . SER A 1 85 ? 6.202 -2.970 -10.680 1.00 98.00 85 SER A N 1
ATOM 695 C CA . SER A 1 85 ? 6.388 -3.939 -11.770 1.00 98.00 85 SER A CA 1
ATOM 696 C C . SER A 1 85 ? 7.725 -4.665 -11.657 1.00 98.00 85 SER A C 1
ATOM 698 O O . SER A 1 85 ? 8.687 -4.140 -11.094 1.00 98.00 85 SER A O 1
ATOM 700 N N . LEU A 1 86 ? 7.866 -5.829 -12.292 1.00 95.56 86 LEU A N 1
ATOM 701 C CA . LEU A 1 86 ? 9.120 -6.587 -12.239 1.00 95.56 86 LEU A CA 1
ATOM 702 C C . LEU A 1 86 ? 10.345 -5.785 -12.727 1.00 95.56 86 LEU A C 1
ATOM 7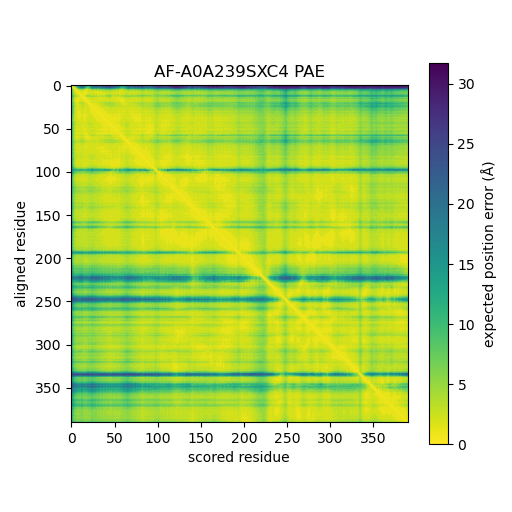04 O O . LEU A 1 86 ? 11.443 -5.929 -12.183 1.00 95.56 86 LEU A O 1
ATOM 708 N N . VAL A 1 87 ? 10.193 -4.941 -13.755 1.00 96.75 87 VAL A N 1
ATOM 709 C CA . VAL A 1 87 ? 11.293 -4.087 -14.240 1.00 96.75 87 VAL A CA 1
ATOM 710 C C . VAL A 1 87 ? 11.610 -2.996 -13.218 1.00 96.75 87 VAL A C 1
ATOM 712 O O . VAL A 1 87 ? 12.784 -2.781 -12.907 1.00 96.75 87 VAL A O 1
ATOM 715 N N . PHE A 1 88 ? 10.579 -2.355 -12.662 1.00 98.31 88 PHE A N 1
ATOM 716 C CA . PHE A 1 88 ? 10.724 -1.348 -11.614 1.00 98.31 88 PHE A CA 1
ATOM 717 C C . PHE A 1 88 ? 11.415 -1.934 -10.376 1.00 98.31 88 PHE A C 1
ATOM 719 O O . PHE A 1 88 ? 12.395 -1.370 -9.893 1.00 98.31 88 PHE A O 1
ATOM 726 N N . GLN A 1 89 ? 10.974 -3.105 -9.907 1.00 97.88 89 GLN A N 1
ATOM 727 C CA . GLN A 1 89 ? 11.544 -3.808 -8.758 1.00 97.88 89 GLN A CA 1
ATOM 728 C C . GLN A 1 89 ? 13.026 -4.153 -8.967 1.00 97.88 89 GLN A C 1
ATOM 730 O O . GLN A 1 89 ? 13.836 -3.955 -8.062 1.00 97.88 89 GLN A O 1
ATOM 735 N N . LYS A 1 90 ? 13.421 -4.614 -10.164 1.00 96.19 90 LYS A N 1
ATOM 736 C CA . LYS A 1 90 ? 14.834 -4.893 -10.486 1.00 96.19 90 LYS A CA 1
ATOM 737 C C . LYS A 1 90 ? 15.700 -3.641 -10.389 1.00 96.19 90 LYS A C 1
ATOM 739 O O . LYS A 1 90 ? 16.770 -3.681 -9.785 1.00 96.19 90 LYS A O 1
ATOM 744 N N . MET A 1 91 ? 15.238 -2.530 -10.961 1.00 97.62 91 MET A N 1
ATOM 745 C CA . MET A 1 91 ? 15.942 -1.247 -10.866 1.00 97.62 91 MET A CA 1
ATOM 746 C C . MET A 1 91 ? 16.005 -0.755 -9.415 1.00 97.62 91 MET A C 1
ATOM 748 O O . MET A 1 91 ? 17.069 -0.347 -8.947 1.00 97.62 91 MET A O 1
ATOM 752 N N . TRP A 1 92 ? 14.897 -0.866 -8.678 1.00 97.75 92 TRP A N 1
ATOM 753 C CA . TRP A 1 92 ? 14.810 -0.510 -7.263 1.00 97.75 92 TRP A CA 1
ATOM 754 C C . TRP A 1 92 ? 15.797 -1.301 -6.408 1.00 97.75 92 TRP A C 1
ATOM 756 O O . TRP A 1 92 ? 16.498 -0.724 -5.578 1.00 97.75 92 TRP A O 1
ATOM 766 N N . HIS A 1 93 ? 15.892 -2.614 -6.628 1.00 95.50 93 HIS A N 1
ATOM 767 C CA . HIS A 1 93 ? 16.790 -3.497 -5.892 1.00 95.50 93 HIS A CA 1
ATOM 768 C C . HIS A 1 93 ? 18.259 -3.095 -6.074 1.00 95.50 93 HIS A C 1
ATOM 770 O O . HIS A 1 93 ? 18.988 -2.975 -5.089 1.00 95.50 93 HIS A O 1
ATOM 776 N N . VAL A 1 94 ? 18.678 -2.801 -7.310 1.00 95.38 94 VAL A N 1
ATOM 777 C CA . VAL A 1 94 ? 20.035 -2.300 -7.596 1.00 95.38 94 VAL A CA 1
ATOM 778 C C . VAL A 1 94 ? 20.291 -0.982 -6.865 1.00 95.38 94 VAL A C 1
ATOM 780 O O . VAL A 1 94 ? 21.320 -0.830 -6.202 1.00 95.38 94 VAL A O 1
ATOM 783 N N . GLY A 1 95 ? 19.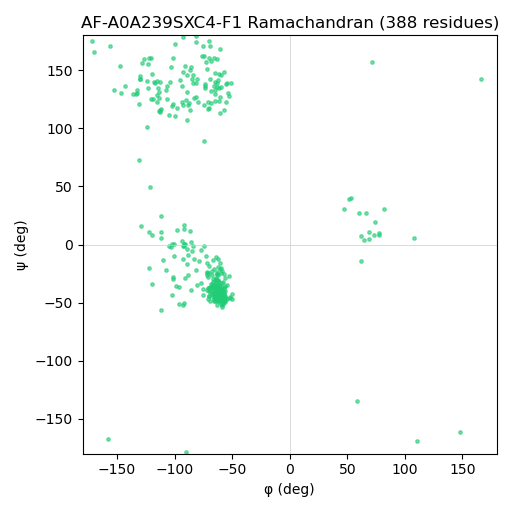337 -0.048 -6.930 1.00 94.56 95 GLY A N 1
ATOM 784 C CA . GLY A 1 95 ? 19.430 1.225 -6.218 1.00 94.56 95 GLY A CA 1
ATOM 785 C C . GLY A 1 95 ? 19.550 1.037 -4.707 1.00 94.56 95 GLY A C 1
ATOM 786 O O . GLY A 1 95 ? 20.349 1.705 -4.056 1.00 94.56 95 GLY A O 1
ATOM 787 N N . MET A 1 96 ? 18.808 0.084 -4.143 1.00 92.88 96 MET A N 1
ATOM 788 C CA . MET A 1 96 ? 18.803 -0.215 -2.712 1.00 92.88 96 MET A CA 1
ATOM 789 C C . MET A 1 96 ? 20.102 -0.834 -2.195 1.00 92.88 96 MET A C 1
ATOM 791 O O . MET A 1 96 ? 20.518 -0.518 -1.078 1.00 92.88 96 MET A O 1
ATOM 795 N N . GLN A 1 97 ? 20.768 -1.688 -2.974 1.00 86.75 97 GLN A N 1
ATOM 796 C CA . GLN A 1 97 ? 22.049 -2.280 -2.566 1.00 86.75 97 GLN A CA 1
ATOM 797 C C . GLN A 1 97 ? 23.157 -1.231 -2.409 1.00 86.75 97 GLN A C 1
ATOM 799 O O . GLN A 1 97 ? 24.056 -1.391 -1.588 1.00 86.75 97 GLN A O 1
ATOM 804 N N . GLN A 1 98 ? 23.075 -0.146 -3.177 1.00 73.06 98 GLN A N 1
ATOM 805 C CA . GLN A 1 98 ? 24.099 0.897 -3.241 1.00 73.06 98 GLN A CA 1
ATOM 806 C C . GLN A 1 98 ? 23.706 2.159 -2.459 1.00 73.06 98 GLN A C 1
ATOM 808 O O . GLN A 1 98 ? 24.482 3.113 -2.410 1.00 73.06 98 GLN A O 1
ATOM 813 N N . SER A 1 99 ? 22.508 2.196 -1.858 1.00 75.62 99 SER A N 1
ATOM 814 C CA 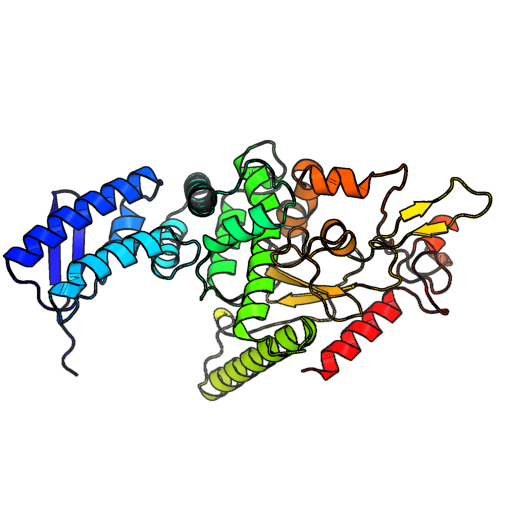. SER A 1 99 ? 21.950 3.448 -1.354 1.00 75.62 99 SER A CA 1
ATOM 815 C C . SER A 1 99 ? 22.484 3.852 0.015 1.00 75.62 99 SER A C 1
ATOM 817 O O . SER A 1 99 ? 22.350 3.133 1.007 1.00 75.62 99 SER A O 1
ATOM 819 N N . ARG A 1 100 ? 22.989 5.083 0.098 1.00 86.88 100 ARG A N 1
ATOM 820 C CA . ARG A 1 100 ? 23.021 5.871 1.336 1.00 86.88 100 ARG A CA 1
ATOM 821 C C . ARG A 1 100 ? 21.655 6.533 1.544 1.00 86.88 100 ARG A C 1
ATOM 823 O O . ARG A 1 100 ? 20.751 6.409 0.719 1.00 86.88 100 ARG A O 1
ATOM 830 N N . MET A 1 101 ? 21.495 7.279 2.635 1.00 88.38 101 MET A N 1
ATOM 831 C CA . MET A 1 101 ? 20.247 7.995 2.945 1.00 88.38 101 MET A CA 1
ATOM 832 C C . MET A 1 101 ? 19.744 8.873 1.782 1.00 88.38 101 MET A C 1
ATOM 834 O O . MET A 1 101 ? 18.563 8.826 1.446 1.00 88.38 101 MET A O 1
ATOM 838 N N . THR A 1 102 ? 20.627 9.642 1.134 1.00 87.12 102 THR A N 1
ATOM 839 C CA . THR A 1 102 ? 20.270 10.512 -0.005 1.00 87.12 102 THR A CA 1
ATOM 840 C C . THR A 1 102 ? 19.771 9.717 -1.204 1.00 87.12 102 THR A C 1
ATOM 842 O O . THR A 1 102 ? 18.808 10.111 -1.853 1.00 87.12 102 THR A O 1
ATOM 845 N N . ASP A 1 103 ? 20.397 8.574 -1.465 1.00 91.56 103 ASP A N 1
ATOM 846 C CA . ASP A 1 103 ? 20.063 7.707 -2.590 1.00 91.56 103 ASP A CA 1
ATOM 847 C C . ASP A 1 103 ? 18.702 7.029 -2.341 1.00 91.56 103 ASP A C 1
ATOM 849 O O . ASP A 1 103 ? 17.866 6.954 -3.237 1.00 91.56 103 ASP A O 1
ATOM 853 N N . ALA A 1 104 ? 18.413 6.645 -1.091 1.00 96.50 104 ALA A N 1
ATOM 854 C CA . ALA A 1 104 ? 17.096 6.153 -0.691 1.00 96.50 104 ALA A CA 1
ATOM 855 C C . ALA A 1 104 ? 16.002 7.222 -0.877 1.00 96.50 104 ALA A C 1
ATOM 857 O O . ALA A 1 104 ? 14.927 6.920 -1.387 1.00 96.50 104 ALA A O 1
ATOM 858 N N . GLN A 1 105 ? 16.276 8.489 -0.545 1.00 96.94 105 GLN A N 1
ATOM 859 C CA . GLN A 1 105 ? 15.336 9.584 -0.816 1.00 96.94 105 GLN A CA 1
ATOM 860 C C . GLN A 1 105 ? 15.106 9.815 -2.316 1.00 96.94 105 GLN A C 1
ATOM 862 O O . GLN A 1 105 ? 13.996 10.180 -2.700 1.00 96.94 105 GLN A O 1
ATOM 867 N N . VAL A 1 106 ? 16.115 9.607 -3.171 1.00 97.00 106 VAL A N 1
ATOM 868 C CA . VAL A 1 106 ? 15.947 9.667 -4.635 1.00 97.00 106 VAL A CA 1
ATOM 869 C C . VAL A 1 106 ? 15.017 8.553 -5.119 1.00 97.00 106 VAL A C 1
ATOM 871 O O . VAL A 1 106 ? 14.079 8.848 -5.855 1.00 97.00 106 VAL A O 1
ATOM 874 N N . LEU A 1 107 ? 15.190 7.316 -4.642 1.00 98.25 107 LEU A N 1
ATOM 875 C CA . LEU A 1 107 ? 14.276 6.208 -4.960 1.00 98.25 107 LEU A CA 1
ATOM 876 C C . LEU A 1 107 ? 12.831 6.523 -4.553 1.00 98.25 107 LEU A C 1
ATOM 878 O O . LEU A 1 107 ? 11.904 6.358 -5.342 1.00 98.25 107 LEU A O 1
ATOM 882 N N . LEU A 1 108 ? 12.627 7.062 -3.351 1.00 98.62 108 LEU A N 1
ATOM 883 C CA . LEU A 1 108 ? 11.295 7.466 -2.902 1.00 98.62 108 LEU A CA 1
ATOM 884 C C . LEU A 1 108 ? 10.704 8.602 -3.753 1.00 98.62 108 LEU A C 1
ATOM 886 O O . LEU A 1 108 ? 9.509 8.586 -4.031 1.00 98.62 108 LEU A O 1
ATOM 890 N N . LYS A 1 109 ? 11.514 9.561 -4.220 1.00 98.56 109 LYS A N 1
ATOM 891 C CA . LYS A 1 109 ? 11.052 10.601 -5.159 1.00 98.56 109 LYS A CA 1
ATOM 892 C C . LYS A 1 109 ? 10.628 10.008 -6.500 1.00 98.56 109 LYS A C 1
ATOM 894 O O . LYS A 1 109 ? 9.586 10.411 -7.008 1.00 98.56 109 LYS A O 1
ATOM 899 N N . ILE A 1 110 ? 11.376 9.031 -7.023 1.00 98.62 110 ILE A N 1
ATOM 900 C CA . ILE A 1 110 ? 10.978 8.278 -8.219 1.00 98.62 110 ILE A CA 1
ATOM 901 C C . ILE A 1 110 ? 9.615 7.624 -7.980 1.00 98.62 110 ILE A C 1
ATOM 903 O O . ILE A 1 110 ? 8.715 7.816 -8.790 1.00 98.62 110 ILE A O 1
ATOM 907 N N . ALA A 1 111 ? 9.422 6.933 -6.847 1.00 98.62 111 ALA A N 1
ATOM 908 C CA . ALA A 1 111 ? 8.137 6.320 -6.496 1.00 98.62 111 ALA A CA 1
ATOM 909 C C . ALA A 1 111 ? 6.980 7.335 -6.489 1.00 98.62 111 ALA A C 1
ATOM 911 O O . ALA A 1 111 ? 5.928 7.068 -7.068 1.00 98.62 111 ALA A O 1
ATOM 912 N N . MET A 1 112 ? 7.169 8.514 -5.885 1.00 98.69 112 MET A N 1
ATOM 913 C CA . MET A 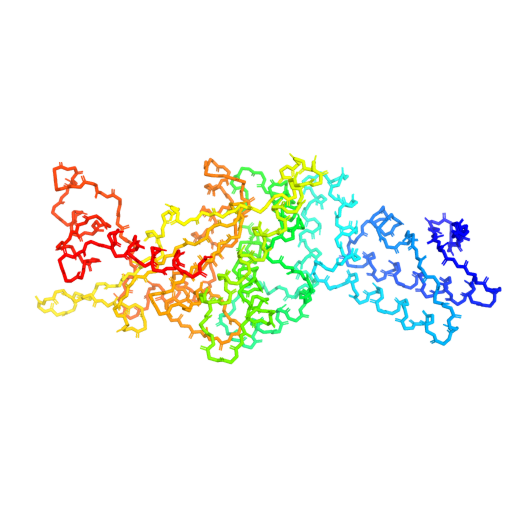1 112 ? 6.136 9.561 -5.871 1.00 98.69 112 MET A CA 1
ATOM 914 C C . MET A 1 112 ? 5.858 10.119 -7.271 1.00 98.69 112 MET A C 1
ATOM 916 O O . MET A 1 112 ? 4.714 10.431 -7.588 1.00 98.69 112 MET A O 1
ATOM 920 N N . GLN A 1 113 ? 6.883 10.227 -8.119 1.00 98.38 113 GLN A N 1
ATOM 921 C CA . GLN A 1 113 ? 6.738 10.714 -9.487 1.00 98.38 113 GLN A CA 1
ATOM 922 C C . GLN A 1 113 ? 6.006 9.714 -10.388 1.00 98.38 113 GLN A C 1
ATOM 924 O O . GLN A 1 113 ? 5.082 10.116 -11.091 1.00 98.38 113 GLN A O 1
ATOM 929 N N . VAL A 1 114 ? 6.366 8.425 -10.353 1.00 98.06 114 VAL A N 1
ATOM 930 C CA . VAL A 1 114 ? 5.723 7.401 -11.202 1.00 98.06 114 VAL A CA 1
ATOM 931 C C . VAL A 1 114 ? 4.275 7.136 -10.798 1.00 98.06 114 VAL A C 1
ATOM 933 O O . VAL A 1 114 ? 3.422 6.924 -11.656 1.00 98.06 114 VAL A O 1
ATOM 936 N N . THR A 1 115 ? 3.975 7.220 -9.499 1.00 98.12 115 THR A N 1
ATOM 937 C CA . THR A 1 115 ? 2.602 7.085 -8.994 1.00 98.12 115 THR A CA 1
ATOM 938 C C . THR A 1 115 ? 1.773 8.351 -9.177 1.00 98.12 115 THR A C 1
ATOM 940 O O . THR A 1 115 ? 0.555 8.299 -9.054 1.00 98.12 115 THR A O 1
ATOM 943 N N . GLY A 1 116 ? 2.407 9.488 -9.481 1.00 98.00 116 GLY A N 1
ATOM 944 C CA . GLY A 1 116 ? 1.730 10.781 -9.551 1.00 98.00 116 GLY A CA 1
ATOM 945 C C . GLY A 1 116 ? 1.208 11.259 -8.194 1.00 98.00 116 GLY A C 1
ATOM 946 O O . GLY A 1 116 ? 0.225 11.997 -8.152 1.00 98.00 116 GLY A O 1
ATOM 947 N N . MET A 1 117 ? 1.837 10.836 -7.091 1.00 98.38 117 MET A N 1
ATOM 948 C CA . MET A 1 117 ? 1.389 11.146 -5.735 1.00 98.38 117 MET A CA 1
ATOM 949 C C . MET A 1 117 ? 1.262 12.668 -5.547 1.00 98.38 117 MET A C 1
ATOM 951 O O . MET A 1 117 ? 2.253 13.387 -5.731 1.00 98.38 117 MET A O 1
ATOM 955 N N . PRO A 1 118 ? 0.082 13.193 -5.162 1.00 98.38 118 PRO A N 1
ATOM 956 C CA . PRO A 1 118 ? -0.095 14.624 -4.948 1.00 98.38 118 PRO A CA 1
ATOM 957 C C . PRO A 1 118 ? 0.669 15.094 -3.706 1.00 98.38 118 PRO A C 1
ATOM 959 O O . PRO A 1 118 ? 1.172 14.300 -2.916 1.00 98.38 118 PRO A O 1
ATOM 962 N N . ASP A 1 119 ? 0.740 16.407 -3.499 1.00 96.69 119 ASP A N 1
ATOM 963 C CA . ASP A 1 119 ? 1.296 16.979 -2.270 1.00 96.69 119 ASP A CA 1
ATOM 964 C C . ASP A 1 119 ? 0.468 16.606 -1.032 1.00 96.69 119 ASP A C 1
ATOM 966 O O . ASP A 1 119 ? 1.041 16.448 0.040 1.00 96.69 119 ASP A O 1
ATOM 970 N N . ASP A 1 120 ? -0.853 16.502 -1.166 1.00 98.06 120 ASP A N 1
ATOM 971 C CA . ASP A 1 120 ? -1.799 16.081 -0.126 1.00 98.06 120 ASP A CA 1
ATOM 972 C C . ASP A 1 120 ? -2.937 15.319 -0.817 1.00 98.06 120 ASP A C 1
ATOM 974 O O . ASP A 1 120 ? -3.476 15.807 -1.812 1.00 98.06 120 ASP A O 1
ATOM 978 N N . LEU A 1 121 ? -3.290 14.136 -0.318 1.00 98.56 121 LEU A N 1
ATOM 979 C CA . LEU A 1 121 ? -4.419 13.353 -0.811 1.00 98.56 121 LEU A CA 1
ATOM 980 C C . LEU A 1 121 ? -5.722 14.123 -0.583 1.00 98.56 121 LEU A C 1
ATOM 982 O O . LEU A 1 121 ? -5.969 14.654 0.500 1.00 98.56 121 LEU A O 1
ATOM 986 N N . SER A 1 122 ? -6.589 14.146 -1.590 1.00 97.88 122 SER A N 1
ATOM 987 C CA . SER A 1 122 ? -7.884 14.826 -1.521 1.00 97.88 122 SER A CA 1
ATOM 988 C C . SER A 1 122 ? -8.965 13.995 -0.825 1.00 97.88 122 SER A C 1
ATOM 990 O O . SER A 1 122 ? -9.942 14.562 -0.335 1.00 97.88 122 SER A O 1
ATOM 992 N N . GLY A 1 123 ? -8.792 12.670 -0.779 1.00 96.88 123 GLY A N 1
ATOM 993 C CA . GLY A 1 123 ? -9.791 11.725 -0.270 1.00 96.88 123 GLY A CA 1
ATOM 994 C C . GLY A 1 123 ? -10.933 11.439 -1.249 1.00 96.88 123 GLY A C 1
ATOM 995 O O . GLY A 1 123 ? -11.936 10.850 -0.857 1.00 96.88 123 GLY A O 1
ATOM 996 N N . ARG A 1 124 ? -10.818 11.883 -2.509 1.00 97.69 124 ARG A N 1
ATOM 997 C CA . ARG A 1 124 ? -11.809 11.613 -3.558 1.00 97.69 124 ARG A CA 1
ATOM 998 C C . ARG A 1 124 ? -11.567 10.254 -4.201 1.00 97.69 124 ARG A C 1
ATOM 1000 O O . ARG A 1 124 ? -10.430 9.922 -4.535 1.00 97.69 124 ARG A O 1
ATOM 1007 N N . LEU A 1 125 ? -12.661 9.547 -4.461 1.00 97.88 125 LEU A N 1
ATOM 1008 C CA . LEU A 1 125 ? -12.668 8.234 -5.094 1.00 97.88 125 LEU A CA 1
ATOM 1009 C C . LEU A 1 125 ? -11.927 8.237 -6.439 1.00 97.88 125 LEU A C 1
ATOM 1011 O O . LEU A 1 125 ? -11.069 7.391 -6.677 1.00 97.88 125 LEU A O 1
ATOM 1015 N N . GLU A 1 126 ? -12.193 9.227 -7.294 1.00 98.25 126 GLU A N 1
ATOM 1016 C CA . GLU A 1 126 ? -11.614 9.291 -8.640 1.00 98.25 126 GLU A CA 1
ATOM 1017 C C . GLU A 1 126 ? -10.100 9.534 -8.604 1.00 98.25 126 GLU A C 1
ATOM 1019 O O . GLU A 1 126 ? -9.368 9.013 -9.443 1.00 98.25 126 GLU A O 1
ATOM 1024 N N . GLU A 1 127 ? -9.614 10.306 -7.623 1.00 98.56 127 GLU A N 1
ATOM 1025 C CA . GLU A 1 127 ? -8.174 10.501 -7.424 1.00 98.56 127 GLU A CA 1
ATOM 1026 C C . GLU A 1 127 ? -7.514 9.196 -6.980 1.00 98.56 127 GLU A C 1
ATOM 1028 O O . GLU A 1 127 ? -6.487 8.819 -7.534 1.00 98.56 127 GLU A O 1
ATOM 1033 N N . THR A 1 128 ? -8.114 8.478 -6.025 1.00 98.62 128 THR A N 1
ATOM 1034 C CA . THR A 1 128 ? -7.598 7.174 -5.588 1.00 98.62 128 THR A CA 1
ATOM 1035 C C . THR A 1 128 ? -7.542 6.188 -6.750 1.00 98.62 128 THR A C 1
ATOM 1037 O O . THR A 1 128 ? -6.499 5.586 -6.983 1.00 98.62 128 THR A O 1
ATOM 1040 N N . GLN A 1 129 ? -8.610 6.079 -7.539 1.00 98.62 129 GLN A N 1
ATOM 1041 C CA . GLN A 1 129 ? -8.644 5.203 -8.711 1.00 98.62 129 GLN A CA 1
ATOM 1042 C C . GLN A 1 129 ? -7.566 5.554 -9.745 1.00 98.62 129 GLN A C 1
ATOM 1044 O O . GLN A 1 129 ? -6.925 4.650 -10.270 1.00 98.62 129 GLN A O 1
ATOM 1049 N N . GLU A 1 130 ? -7.340 6.839 -10.038 1.00 98.50 130 GLU A N 1
ATOM 1050 C CA . GLU A 1 130 ? -6.285 7.260 -10.972 1.00 98.50 130 GLU A CA 1
ATOM 1051 C C . GLU A 1 130 ? -4.885 6.918 -10.448 1.00 98.50 130 GLU A C 1
ATOM 1053 O O . GLU A 1 130 ? -4.065 6.383 -11.193 1.00 98.50 130 GLU A O 1
ATOM 1058 N N . LEU A 1 131 ? -4.622 7.169 -9.162 1.00 98.75 131 LEU A N 1
ATOM 1059 C CA . LEU A 1 131 ? -3.343 6.835 -8.535 1.00 98.75 131 LEU A CA 1
ATOM 1060 C C . LEU A 1 131 ? -3.086 5.321 -8.549 1.00 98.75 131 LEU A C 1
ATOM 1062 O O . LEU A 1 131 ? -1.970 4.887 -8.831 1.00 98.75 131 LEU A O 1
ATOM 1066 N N . LEU A 1 132 ? -4.114 4.503 -8.305 1.00 98.56 132 LEU A N 1
ATOM 1067 C CA . LEU A 1 132 ? -3.984 3.044 -8.305 1.00 98.56 132 LEU A CA 1
ATOM 1068 C C . LEU A 1 132 ? -3.698 2.449 -9.687 1.00 98.56 132 LEU A C 1
ATOM 1070 O O . LEU A 1 132 ? -3.020 1.429 -9.763 1.00 98.56 132 LEU A O 1
ATOM 1074 N N . ARG A 1 133 ? -4.099 3.102 -10.787 1.00 98.06 133 ARG A N 1
ATOM 1075 C CA . ARG A 1 133 ? -3.713 2.668 -12.150 1.00 98.06 133 ARG A CA 1
ATOM 1076 C C . ARG A 1 133 ? -2.206 2.752 -12.411 1.00 98.06 133 ARG A C 1
ATOM 1078 O O . ARG A 1 133 ? -1.742 2.272 -13.441 1.00 98.06 133 ARG A O 1
ATOM 1085 N N . ARG A 1 134 ? -1.446 3.396 -11.520 1.00 98.31 134 ARG A N 1
ATOM 1086 C CA . ARG A 1 134 ? 0.017 3.504 -11.594 1.00 98.31 134 ARG A CA 1
ATOM 1087 C C . ARG A 1 134 ? 0.749 2.396 -10.842 1.00 98.31 134 ARG A C 1
ATOM 1089 O O . ARG A 1 134 ? 1.978 2.385 -10.865 1.00 98.31 134 ARG A O 1
ATOM 1096 N N . PHE A 1 135 ? 0.026 1.493 -10.189 1.00 98.56 135 PHE A N 1
ATOM 1097 C CA . PHE A 1 135 ? 0.581 0.290 -9.582 1.00 98.56 135 PHE A CA 1
ATOM 1098 C C . PHE A 1 135 ? 0.500 -0.865 -10.570 1.00 98.56 135 PHE A C 1
ATOM 1100 O O . PHE A 1 135 ? -0.416 -0.935 -11.390 1.00 98.56 135 PHE A O 1
ATOM 1107 N N . ASP A 1 136 ? 1.468 -1.768 -10.485 1.00 98.06 136 ASP A N 1
ATOM 1108 C CA . ASP A 1 136 ? 1.426 -3.002 -11.252 1.00 98.06 136 ASP A CA 1
ATOM 1109 C C . ASP A 1 136 ? 0.242 -3.875 -10.786 1.00 98.06 136 ASP A C 1
ATOM 1111 O O . ASP A 1 136 ? 0.069 -4.060 -9.575 1.00 98.06 136 ASP A O 1
ATOM 1115 N N . PRO A 1 137 ? -0.611 -4.367 -11.706 1.00 96.44 137 PRO A N 1
ATOM 1116 C CA . PRO A 1 137 ? -1.777 -5.169 -11.343 1.00 96.44 137 PRO A CA 1
ATOM 1117 C C . PRO A 1 137 ? -1.402 -6.521 -10.724 1.00 96.44 137 PRO A C 1
ATOM 1119 O O . PRO A 1 137 ? -2.213 -7.072 -9.985 1.00 96.44 137 PRO A O 1
ATOM 1122 N N . ASP A 1 138 ? -0.187 -7.021 -10.958 1.00 95.81 138 ASP A N 1
ATOM 1123 C CA . ASP A 1 138 ? 0.304 -8.287 -10.412 1.00 95.81 138 ASP A CA 1
ATOM 1124 C C . ASP A 1 138 ? 1.033 -8.097 -9.065 1.00 95.81 138 ASP A C 1
ATOM 1126 O O . ASP A 1 138 ? 1.481 -9.071 -8.460 1.00 95.81 138 ASP A O 1
ATOM 1130 N N . LEU A 1 139 ? 1.139 -6.860 -8.553 1.00 97.25 139 LEU A N 1
ATOM 1131 C CA . LEU A 1 139 ? 1.770 -6.572 -7.263 1.00 97.25 139 LEU A CA 1
ATOM 1132 C C . LEU A 1 139 ? 0.862 -6.983 -6.093 1.00 97.25 139 LEU A C 1
ATOM 1134 O O . LEU A 1 139 ? 0.069 -6.185 -5.581 1.00 97.25 139 LEU A O 1
ATOM 1138 N N . GLU A 1 140 ? 0.994 -8.233 -5.653 1.00 95.62 140 GLU A N 1
ATOM 1139 C CA . GLU A 1 140 ? 0.171 -8.793 -4.580 1.00 95.62 140 GLU A CA 1
ATOM 1140 C C . GLU A 1 140 ? 0.535 -8.247 -3.179 1.00 95.62 140 GLU A C 1
ATOM 1142 O O . GLU A 1 140 ? 1.662 -7.797 -2.943 1.00 95.62 140 GLU A O 1
ATOM 1147 N N . PRO A 1 141 ? -0.387 -8.287 -2.194 1.00 95.56 141 PRO A N 1
ATOM 1148 C CA . PRO A 1 141 ? -0.132 -7.787 -0.838 1.00 95.56 141 PRO A CA 1
ATOM 1149 C C . PRO A 1 141 ? 1.025 -8.468 -0.092 1.00 95.56 141 PRO A C 1
ATOM 1151 O O . PRO A 1 141 ? 1.576 -7.873 0.836 1.00 95.56 141 PRO A O 1
ATOM 1154 N N . GLY A 1 142 ? 1.356 -9.708 -0.465 1.00 90.81 142 GLY A N 1
ATOM 1155 C CA . GLY A 1 142 ? 2.447 -10.509 0.095 1.00 90.81 142 GLY A CA 1
ATOM 1156 C C . GLY A 1 142 ? 3.784 -10.377 -0.642 1.00 90.81 142 GLY A C 1
ATOM 1157 O O . GLY A 1 142 ? 4.749 -11.010 -0.228 1.00 90.81 142 GLY A O 1
ATOM 1158 N N . ASP A 1 143 ? 3.872 -9.569 -1.705 1.00 92.25 143 ASP A N 1
ATOM 1159 C CA . ASP A 1 143 ? 5.101 -9.436 -2.494 1.00 92.25 143 ASP A CA 1
ATOM 1160 C C . ASP A 1 143 ? 6.270 -8.891 -1.641 1.00 92.25 143 ASP A C 1
ATOM 1162 O O . ASP A 1 143 ? 6.146 -7.905 -0.901 1.00 92.25 143 ASP A O 1
ATOM 1166 N N . ALA A 1 144 ? 7.450 -9.508 -1.770 1.00 90.81 144 ALA A N 1
ATOM 1167 C CA . ALA A 1 144 ? 8.669 -9.117 -1.061 1.00 90.81 144 ALA A CA 1
ATOM 1168 C C . ALA A 1 144 ? 9.115 -7.668 -1.354 1.00 90.81 144 ALA A C 1
ATOM 1170 O O . ALA A 1 144 ? 9.865 -7.066 -0.575 1.00 90.81 144 ALA A O 1
ATOM 1171 N N . PHE A 1 145 ? 8.656 -7.067 -2.453 1.00 95.19 145 PHE A N 1
ATOM 1172 C CA . PHE A 1 145 ? 8.865 -5.661 -2.768 1.00 95.19 145 PHE A CA 1
ATOM 1173 C C . PHE A 1 145 ? 8.391 -4.731 -1.651 1.00 95.19 145 PHE A C 1
ATOM 1175 O O . PHE A 1 145 ? 9.068 -3.740 -1.372 1.00 95.19 145 PHE A O 1
ATOM 1182 N N . TRP A 1 146 ? 7.309 -5.062 -0.942 1.00 95.94 146 TRP A N 1
ATOM 1183 C CA . TRP A 1 146 ? 6.816 -4.246 0.169 1.00 95.94 146 TRP A CA 1
ATOM 1184 C C . TRP A 1 146 ? 7.833 -4.121 1.303 1.00 95.94 146 TRP A C 1
ATOM 1186 O O . TRP A 1 146 ? 8.056 -3.024 1.825 1.00 95.94 146 TRP A O 1
ATOM 1196 N N . LYS A 1 147 ? 8.534 -5.216 1.617 1.00 93.62 147 LYS A N 1
ATOM 1197 C CA . LYS A 1 147 ? 9.647 -5.226 2.574 1.00 93.62 147 LYS A CA 1
ATOM 1198 C C . LYS A 1 147 ? 10.803 -4.356 2.080 1.00 93.62 147 LYS A C 1
ATOM 1200 O O . LYS A 1 147 ? 11.347 -3.562 2.848 1.00 93.62 147 LYS A O 1
ATOM 1205 N N . HIS A 1 148 ? 11.159 -4.446 0.797 1.00 94.88 148 HIS A N 1
ATOM 1206 C CA . HIS A 1 148 ? 12.205 -3.602 0.212 1.00 94.88 148 HIS A CA 1
ATOM 1207 C C . HIS A 1 148 ? 11.833 -2.115 0.233 1.00 94.88 148 HIS A C 1
ATOM 1209 O O . HIS A 1 148 ? 12.671 -1.284 0.583 1.00 94.88 148 HIS A O 1
ATOM 1215 N N . PHE A 1 149 ? 10.585 -1.773 -0.088 1.00 97.81 149 PHE A N 1
ATOM 1216 C CA . PHE A 1 149 ? 10.082 -0.404 -0.043 1.00 97.81 149 PHE A CA 1
ATOM 1217 C C . PHE A 1 149 ? 10.107 0.149 1.388 1.00 97.81 149 PHE A C 1
ATOM 1219 O O . PHE A 1 149 ? 10.636 1.237 1.624 1.00 97.8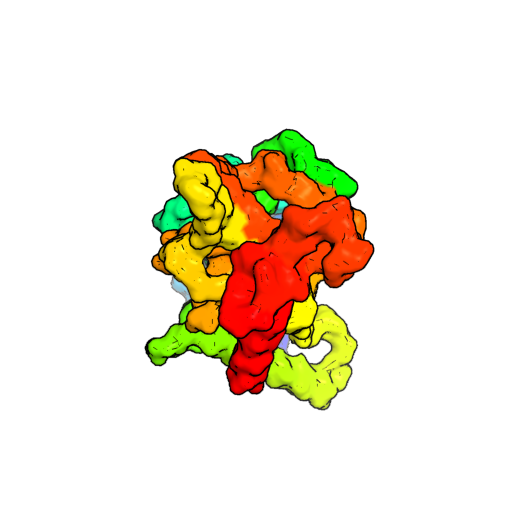1 149 PHE A O 1
ATOM 1226 N N . ALA A 1 150 ? 9.628 -0.629 2.364 1.00 97.56 150 ALA A N 1
ATOM 1227 C CA . ALA A 1 150 ? 9.697 -0.279 3.779 1.00 97.56 150 ALA A CA 1
ATOM 1228 C C . ALA A 1 150 ? 11.146 -0.032 4.232 1.00 97.56 150 ALA A C 1
ATOM 1230 O O . ALA A 1 150 ? 11.435 0.990 4.855 1.00 97.56 150 ALA A O 1
ATOM 1231 N N . GLN A 1 151 ? 12.089 -0.896 3.846 1.00 96.31 151 GLN A N 1
ATOM 1232 C CA . GLN A 1 151 ? 13.517 -0.703 4.119 1.00 96.31 151 GLN A CA 1
ATOM 1233 C C . GLN A 1 151 ? 14.076 0.577 3.480 1.00 96.31 151 GLN A C 1
ATOM 1235 O O . GLN A 1 151 ? 14.901 1.258 4.097 1.00 96.31 151 GLN A O 1
ATOM 1240 N N . THR A 1 152 ? 13.629 0.942 2.274 1.00 98.00 152 THR A N 1
ATOM 1241 C CA . THR A 1 152 ? 13.993 2.222 1.650 1.00 98.00 152 THR A CA 1
ATOM 1242 C C . THR A 1 152 ? 13.516 3.396 2.498 1.00 98.00 152 THR A C 1
ATOM 1244 O O . THR A 1 152 ? 14.298 4.311 2.753 1.00 98.00 152 THR A O 1
ATOM 1247 N N . VAL A 1 153 ? 12.276 3.357 2.998 1.00 98.31 153 VAL A N 1
ATOM 1248 C CA . VAL A 1 153 ? 11.736 4.397 3.889 1.00 98.31 153 VAL A CA 1
ATOM 1249 C C . VAL A 1 153 ? 12.523 4.474 5.196 1.00 98.31 153 VAL A C 1
ATOM 1251 O O . VAL A 1 153 ? 12.945 5.562 5.588 1.00 98.31 153 VAL A O 1
ATOM 1254 N N . GLN A 1 154 ? 12.808 3.332 5.827 1.00 97.50 154 GLN A N 1
ATOM 1255 C CA . GLN A 1 154 ? 13.621 3.262 7.046 1.00 97.50 154 GLN A CA 1
ATOM 1256 C C . GLN A 1 154 ? 15.007 3.902 6.851 1.00 97.50 154 GLN A C 1
ATOM 1258 O O . GLN A 1 154 ? 15.501 4.595 7.741 1.00 97.50 154 GLN A O 1
ATOM 1263 N N . ARG A 1 155 ? 15.634 3.691 5.685 1.00 96.69 155 ARG A N 1
ATOM 1264 C CA . ARG A 1 155 ? 16.947 4.262 5.346 1.00 96.69 155 ARG A CA 1
ATOM 1265 C C . ARG A 1 155 ? 16.880 5.749 5.000 1.00 96.69 155 ARG A C 1
ATOM 1267 O O . ARG A 1 155 ? 17.789 6.493 5.359 1.00 96.69 155 ARG A O 1
ATOM 1274 N N . ALA A 1 156 ? 15.835 6.175 4.296 1.00 97.25 156 ALA A N 1
ATOM 1275 C CA . ALA A 1 156 ? 15.628 7.564 3.892 1.00 97.25 156 ALA A CA 1
ATOM 1276 C C . ALA A 1 156 ? 15.271 8.481 5.072 1.00 97.25 156 ALA A C 1
ATOM 1278 O O . ALA A 1 156 ? 15.562 9.679 5.019 1.00 97.25 156 ALA A O 1
ATOM 1279 N N . PHE A 1 157 ? 14.652 7.917 6.116 1.00 97.06 157 PHE A N 1
ATOM 1280 C CA . PHE A 1 157 ? 14.149 8.648 7.274 1.00 97.06 157 PHE A CA 1
ATOM 1281 C C . PHE A 1 157 ? 14.591 8.023 8.611 1.00 97.06 157 PHE A C 1
ATOM 1283 O O . PHE A 1 157 ? 13.774 7.455 9.340 1.00 97.06 157 PHE A O 1
ATOM 1290 N N . PRO A 1 158 ? 15.875 8.147 8.995 1.00 94.69 158 PRO A N 1
ATOM 1291 C CA . PRO A 1 158 ? 16.347 7.659 10.286 1.00 94.69 158 PRO A CA 1
ATOM 1292 C C . PRO A 1 158 ? 15.709 8.424 11.457 1.00 94.69 158 PRO A C 1
ATOM 1294 O O . PRO A 1 158 ? 15.434 9.627 11.375 1.00 94.69 158 PRO A O 1
ATOM 1297 N N . GLY A 1 159 ? 15.502 7.735 12.583 1.00 92.75 159 GLY A N 1
ATOM 1298 C CA . GLY A 1 159 ? 14.904 8.327 13.782 1.00 92.75 159 GLY A CA 1
ATOM 1299 C C . GLY A 1 159 ? 13.506 8.889 13.506 1.00 92.75 159 GLY A C 1
ATOM 1300 O O . GLY A 1 159 ? 12.690 8.236 12.865 1.00 92.75 159 GLY A O 1
ATOM 1301 N N . GLN A 1 160 ? 13.228 10.104 13.986 1.00 93.56 160 GLN A N 1
ATOM 1302 C CA . GLN A 1 160 ? 11.939 10.790 13.794 1.00 93.56 160 GLN A CA 1
ATOM 1303 C C . GLN A 1 160 ? 11.896 11.689 12.549 1.00 93.56 160 GLN A C 1
ATOM 1305 O O . GLN A 1 160 ? 10.987 12.506 12.414 1.00 93.56 160 GLN A O 1
ATOM 1310 N N . SER A 1 161 ? 12.861 11.566 11.634 1.00 96.50 161 SER A N 1
ATOM 1311 C CA . SER A 1 161 ? 12.971 12.490 10.499 1.00 96.50 161 SER A CA 1
ATOM 1312 C C . SER A 1 161 ? 11.777 12.440 9.546 1.00 96.50 161 SER A C 1
ATOM 1314 O O . SER A 1 161 ? 11.484 13.472 8.953 1.00 96.50 161 SER A O 1
ATOM 1316 N N . LEU A 1 162 ? 11.027 11.329 9.456 1.00 97.62 162 LEU A N 1
ATOM 1317 C CA . LEU A 1 162 ? 9.791 11.271 8.658 1.00 97.62 162 LEU A CA 1
ATOM 1318 C C . LEU A 1 162 ? 8.728 12.263 9.162 1.00 97.62 162 LEU A C 1
ATOM 1320 O O . LEU A 1 162 ? 8.006 12.838 8.357 1.00 97.62 162 LEU A O 1
ATOM 1324 N N . ALA A 1 163 ? 8.680 12.545 10.467 1.00 96.69 163 ALA A N 1
ATOM 1325 C CA . ALA A 1 163 ? 7.780 13.548 11.040 1.00 96.69 163 ALA A CA 1
ATOM 1326 C C . ALA A 1 163 ? 8.258 15.001 10.825 1.00 96.69 163 ALA A C 1
ATOM 1328 O O . ALA A 1 163 ? 7.546 15.934 11.191 1.00 96.69 163 ALA A O 1
ATOM 1329 N N . GLY A 1 164 ? 9.446 15.205 10.244 1.00 94.81 164 GLY A N 1
ATOM 1330 C CA . GLY A 1 164 ? 9.943 16.525 9.857 1.00 94.81 164 GLY A CA 1
ATOM 1331 C C . GLY A 1 164 ? 9.113 17.158 8.739 1.00 94.81 164 GLY A C 1
ATOM 1332 O O . GLY A 1 164 ? 8.391 16.467 8.018 1.00 94.81 164 GLY A O 1
ATOM 1333 N N . ASP A 1 165 ? 9.220 18.478 8.594 1.00 90.56 165 ASP A N 1
ATOM 1334 C CA . ASP A 1 165 ? 8.538 19.201 7.522 1.00 90.56 165 ASP A CA 1
ATOM 1335 C C . ASP A 1 165 ? 9.220 18.945 6.170 1.00 90.56 165 ASP A C 1
ATOM 1337 O O . ASP A 1 165 ? 10.445 18.967 6.051 1.00 90.56 165 ASP A O 1
ATOM 1341 N N . GLY A 1 166 ? 8.418 18.668 5.148 1.00 95.38 166 GLY A N 1
ATOM 1342 C CA . GLY A 1 166 ? 8.915 18.317 3.827 1.00 95.38 166 GLY A CA 1
ATOM 1343 C C . GLY A 1 166 ? 7.837 17.716 2.936 1.00 95.38 166 GLY A C 1
ATOM 1344 O O . GLY A 1 166 ? 6.997 16.930 3.376 1.00 95.38 166 GLY A O 1
ATOM 1345 N N . LYS A 1 167 ? 7.876 18.060 1.644 1.00 97.56 167 LYS A N 1
ATOM 1346 C CA . LYS A 1 167 ? 6.965 17.484 0.645 1.00 97.56 167 LYS A CA 1
ATOM 1347 C C . LYS A 1 167 ? 7.100 15.960 0.582 1.00 97.56 167 LYS A C 1
ATOM 1349 O O . LYS A 1 167 ? 6.094 15.272 0.692 1.00 97.56 167 LYS A O 1
ATOM 1354 N N . LEU A 1 168 ? 8.329 15.444 0.477 1.00 98.38 168 LEU A N 1
ATOM 1355 C CA . LEU A 1 168 ? 8.568 13.999 0.411 1.00 98.38 168 LEU A CA 1
ATOM 1356 C C . LEU A 1 168 ? 8.098 13.289 1.688 1.00 98.38 168 LEU A C 1
ATOM 1358 O O . LEU A 1 168 ? 7.473 12.244 1.600 1.00 98.38 168 LEU A O 1
ATOM 1362 N N . ASN A 1 169 ? 8.344 13.872 2.863 1.00 98.44 169 ASN A N 1
ATOM 1363 C CA . ASN A 1 169 ? 7.890 13.339 4.148 1.00 98.44 169 ASN A CA 1
ATOM 1364 C C . ASN A 1 169 ? 6.374 13.147 4.186 1.00 98.44 169 ASN A C 1
ATOM 1366 O O . ASN A 1 169 ? 5.882 12.070 4.523 1.00 98.44 169 ASN A O 1
ATOM 1370 N N . ARG A 1 170 ? 5.643 14.194 3.792 1.00 98.62 170 ARG A N 1
ATOM 1371 C CA . ARG A 1 170 ? 4.184 14.178 3.743 1.00 98.62 170 ARG A CA 1
ATOM 1372 C C . ARG A 1 170 ? 3.665 13.174 2.723 1.00 98.62 170 ARG A C 1
ATOM 1374 O O . ARG A 1 170 ? 2.792 12.381 3.057 1.00 98.62 170 ARG A O 1
ATOM 1381 N N . GLN A 1 171 ? 4.235 13.175 1.519 1.00 98.75 171 GLN A N 1
ATOM 1382 C CA . GLN A 1 171 ? 3.879 12.222 0.473 1.00 98.75 171 GLN A CA 1
ATOM 1383 C C . GLN A 1 171 ? 4.094 10.783 0.939 1.00 98.75 171 GLN A C 1
ATOM 1385 O O . GLN A 1 171 ? 3.174 9.987 0.840 1.00 98.75 171 GLN A O 1
ATOM 1390 N N . ILE A 1 172 ? 5.250 10.463 1.525 1.00 98.69 172 ILE A N 1
ATOM 1391 C CA . ILE A 1 172 ? 5.561 9.111 2.004 1.00 98.69 172 ILE A CA 1
ATOM 1392 C C . ILE A 1 172 ? 4.655 8.693 3.160 1.00 98.69 172 ILE A C 1
ATOM 1394 O O . ILE A 1 172 ? 4.139 7.584 3.140 1.00 98.69 172 ILE A O 1
ATOM 1398 N N . HIS A 1 173 ? 4.371 9.572 4.124 1.00 98.62 173 HIS A N 1
ATOM 1399 C CA . HIS A 1 173 ? 3.377 9.260 5.158 1.00 98.62 173 HIS A CA 1
ATOM 1400 C C . HIS A 1 173 ? 2.009 8.923 4.551 1.00 98.62 173 HIS A C 1
ATOM 1402 O O . HIS A 1 173 ? 1.419 7.898 4.880 1.00 98.62 173 HIS A O 1
ATOM 1408 N N . GLN A 1 174 ? 1.521 9.760 3.635 1.00 98.69 174 GLN A N 1
ATOM 1409 C CA . GLN A 1 174 ? 0.206 9.574 3.021 1.00 98.69 174 GLN A CA 1
ATOM 1410 C C . GLN A 1 174 ? 0.166 8.398 2.035 1.00 98.69 174 GLN A C 1
ATOM 1412 O O . GLN A 1 174 ? -0.882 7.780 1.858 1.00 98.69 174 GLN A O 1
ATOM 1417 N N . PHE A 1 175 ? 1.301 8.038 1.435 1.00 98.88 175 PHE A N 1
ATOM 1418 C CA . PHE A 1 175 ? 1.420 6.913 0.511 1.00 98.88 175 PHE A CA 1
ATOM 1419 C C . PHE A 1 175 ? 1.095 5.576 1.186 1.00 98.88 175 PHE A C 1
ATOM 1421 O O . PHE A 1 175 ? 0.584 4.675 0.533 1.00 98.88 175 PHE A O 1
ATOM 1428 N N . ARG A 1 176 ? 1.283 5.462 2.508 1.00 98.62 176 ARG A N 1
ATOM 1429 C CA . ARG A 1 176 ? 0.869 4.290 3.305 1.00 98.62 176 ARG A CA 1
ATOM 1430 C C . ARG A 1 176 ? -0.620 3.970 3.163 1.00 98.62 176 ARG A C 1
ATOM 1432 O O . ARG A 1 176 ? -0.982 2.798 3.141 1.00 98.62 176 ARG A O 1
ATOM 1439 N N . TYR A 1 177 ? -1.467 4.996 3.045 1.00 98.75 177 TYR A N 1
ATOM 1440 C CA . TYR A 1 177 ? -2.908 4.825 2.832 1.00 98.75 177 TYR A CA 1
ATOM 1441 C C . TYR A 1 177 ? -3.211 4.328 1.421 1.00 98.75 177 TYR A C 1
ATOM 1443 O O . TYR A 1 177 ? -4.072 3.472 1.235 1.00 98.75 177 TYR A O 1
ATOM 1451 N N . LEU A 1 178 ? -2.474 4.836 0.430 1.00 98.75 178 LEU A N 1
ATOM 1452 C CA . LEU A 1 178 ? -2.615 4.411 -0.958 1.00 98.75 178 LEU A CA 1
ATOM 1453 C C . LEU A 1 178 ? -2.146 2.964 -1.155 1.00 98.75 178 LEU A C 1
ATOM 1455 O O . LEU A 1 178 ? -2.818 2.216 -1.854 1.00 98.75 178 LEU A O 1
ATOM 1459 N N . ILE A 1 179 ? -1.059 2.548 -0.491 1.00 98.81 179 ILE A N 1
ATOM 1460 C CA . ILE A 1 179 ? -0.613 1.145 -0.475 1.00 98.81 179 ILE A CA 1
ATOM 1461 C C . ILE A 1 179 ? -1.718 0.248 0.092 1.00 98.81 179 ILE A C 1
ATOM 1463 O O . ILE A 1 179 ? -2.106 -0.717 -0.554 1.00 98.81 179 ILE A O 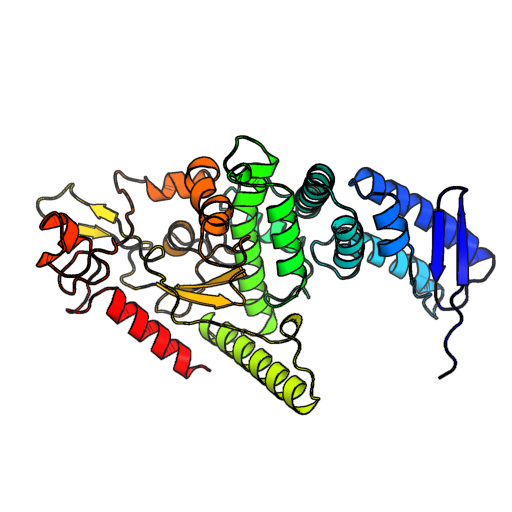1
ATOM 1467 N N . SER A 1 180 ? -2.290 0.582 1.252 1.00 98.62 180 SER A N 1
ATOM 1468 C CA . SER A 1 180 ? -3.382 -0.219 1.821 1.00 98.62 180 SER A CA 1
ATOM 1469 C C . SER A 1 180 ? -4.617 -0.272 0.913 1.00 98.62 180 SER A C 1
ATOM 1471 O O . SER A 1 180 ? -5.267 -1.313 0.830 1.00 98.62 180 SER A O 1
ATOM 1473 N N . SER A 1 181 ? -4.922 0.820 0.203 1.00 98.69 181 SER A N 1
ATOM 1474 C CA . SER A 1 181 ? -5.976 0.859 -0.820 1.00 98.69 181 SER A CA 1
ATOM 1475 C C . SER A 1 181 ? -5.677 -0.079 -1.989 1.00 98.69 181 SER A C 1
ATOM 1477 O O . SER A 1 181 ? -6.540 -0.852 -2.404 1.00 98.69 181 SER A O 1
ATOM 1479 N N . GLN A 1 182 ? -4.436 -0.056 -2.487 1.00 98.62 182 GLN A N 1
ATOM 1480 C CA . GLN A 1 182 ? -3.977 -0.935 -3.557 1.00 98.62 182 GLN A CA 1
ATOM 1481 C C . GLN A 1 182 ? -4.112 -2.401 -3.153 1.00 98.62 182 GLN A C 1
ATOM 1483 O O . GLN A 1 182 ? -4.648 -3.192 -3.921 1.00 98.62 182 GLN A O 1
ATOM 1488 N N . GLN A 1 183 ? -3.694 -2.751 -1.939 1.00 98.56 183 GLN A N 1
ATOM 1489 C CA . GLN A 1 183 ? -3.731 -4.123 -1.439 1.00 98.56 183 GLN A CA 1
ATOM 1490 C C . GLN A 1 183 ? -5.169 -4.633 -1.282 1.00 98.56 183 GLN A C 1
ATOM 1492 O O . GLN A 1 183 ? -5.478 -5.753 -1.689 1.00 98.56 183 GLN A O 1
ATOM 1497 N N . ALA A 1 184 ? -6.071 -3.800 -0.751 1.00 98.50 184 ALA A N 1
ATOM 1498 C CA . ALA A 1 184 ? -7.498 -4.111 -0.686 1.00 98.50 184 ALA A CA 1
ATOM 1499 C C . ALA A 1 184 ? -8.096 -4.295 -2.092 1.00 98.50 184 ALA A C 1
ATOM 1501 O O . ALA A 1 184 ? -8.810 -5.268 -2.345 1.00 98.50 184 ALA A O 1
ATOM 1502 N N . GLN A 1 185 ? -7.766 -3.401 -3.029 1.00 98.50 185 GLN A N 1
ATOM 1503 C CA . GLN A 1 185 ? -8.269 -3.476 -4.398 1.00 98.50 185 GLN A CA 1
ATOM 1504 C C . GLN A 1 185 ? -7.731 -4.689 -5.159 1.00 98.50 185 GLN A C 1
ATOM 1506 O O . GLN A 1 185 ? -8.481 -5.324 -5.900 1.00 98.50 185 GLN A O 1
ATOM 1511 N N . TRP A 1 186 ? -6.470 -5.054 -4.939 1.00 98.56 186 TRP A N 1
ATOM 1512 C CA . TRP A 1 186 ? -5.871 -6.242 -5.530 1.00 98.56 186 TRP A CA 1
ATOM 1513 C C . TRP A 1 186 ? -6.629 -7.501 -5.097 1.00 98.56 186 TRP A C 1
ATOM 1515 O O . TRP A 1 186 ? -7.032 -8.299 -5.942 1.00 98.56 186 TRP A O 1
ATOM 1525 N N . LEU A 1 187 ? -6.942 -7.638 -3.803 1.00 98.38 187 LEU A N 1
ATOM 1526 C CA . LEU A 1 187 ? -7.745 -8.760 -3.300 1.00 98.38 187 LEU A CA 1
ATOM 1527 C C . LEU A 1 187 ? -9.149 -8.790 -3.910 1.00 98.38 187 LEU A C 1
ATOM 1529 O O . LEU A 1 187 ? -9.647 -9.858 -4.271 1.00 98.38 187 LEU A O 1
ATOM 1533 N N . ARG A 1 188 ? -9.780 -7.624 -4.071 1.00 98.06 188 ARG A N 1
ATOM 1534 C CA . ARG A 1 188 ? -11.088 -7.512 -4.729 1.00 98.06 188 ARG A CA 1
ATOM 1535 C C . ARG A 1 188 ? -11.043 -7.962 -6.187 1.00 98.06 188 ARG A C 1
ATOM 1537 O O . ARG A 1 188 ? -11.986 -8.588 -6.649 1.00 98.06 188 ARG A O 1
ATOM 1544 N N . GLN A 1 189 ? -9.966 -7.668 -6.906 1.00 97.44 189 GLN A N 1
ATOM 1545 C CA . GLN A 1 189 ? -9.825 -8.037 -8.315 1.00 97.44 189 GLN A CA 1
ATOM 1546 C C . GLN A 1 189 ? -9.474 -9.516 -8.517 1.00 97.44 189 GLN A C 1
ATOM 1548 O O . GLN A 1 189 ? -9.921 -10.110 -9.494 1.00 97.44 189 GLN A O 1
ATOM 1553 N N . HIS A 1 190 ? -8.712 -10.114 -7.598 1.00 97.75 190 HIS A N 1
ATOM 1554 C CA . HIS A 1 190 ? -8.160 -11.461 -7.781 1.00 97.75 190 HIS A CA 1
ATOM 1555 C C . HIS A 1 190 ? -8.930 -12.559 -7.034 1.00 97.75 190 HIS A C 1
ATOM 1557 O O . HIS A 1 190 ? -8.949 -13.705 -7.481 1.00 97.75 190 HIS A O 1
ATOM 1563 N N . PHE A 1 191 ? -9.584 -12.234 -5.912 1.00 97.75 191 PHE A N 1
ATOM 1564 C CA . PHE A 1 191 ? -10.199 -13.232 -5.025 1.00 97.75 191 PHE A CA 1
ATOM 1565 C C . PHE A 1 191 ? -11.702 -13.046 -4.790 1.00 97.75 191 PHE A C 1
ATOM 1567 O O . PHE A 1 191 ? -12.369 -14.014 -4.400 1.00 97.75 191 PHE A O 1
ATOM 1574 N N . ARG A 1 192 ? -12.254 -11.847 -5.020 1.00 96.88 192 ARG A N 1
ATOM 1575 C CA . ARG A 1 192 ? -13.690 -11.585 -4.845 1.00 96.88 192 ARG A CA 1
ATOM 1576 C C . ARG A 1 192 ? -14.476 -12.102 -6.051 1.00 96.88 192 ARG A C 1
ATOM 1578 O O . ARG A 1 192 ? -14.235 -11.706 -7.185 1.00 96.88 192 ARG A O 1
ATOM 1585 N N . LYS A 1 193 ? -15.433 -12.986 -5.790 1.00 94.50 193 LYS A N 1
ATOM 1586 C CA . LYS A 1 193 ? -16.450 -13.470 -6.731 1.00 94.50 193 LYS A CA 1
ATOM 1587 C C . LYS A 1 193 ? -17.770 -12.736 -6.495 1.00 94.50 193 LYS A C 1
ATOM 1589 O O . LYS A 1 193 ? -17.925 -12.017 -5.508 1.00 94.50 193 LYS A O 1
ATOM 1594 N N . ASP A 1 194 ? -18.740 -12.953 -7.378 1.00 88.50 194 ASP A N 1
ATOM 1595 C CA . ASP A 1 194 ? -20.080 -12.381 -7.242 1.00 88.50 194 ASP A CA 1
ATOM 1596 C C . ASP A 1 194 ? -20.687 -12.700 -5.865 1.00 88.50 194 ASP A C 1
ATOM 1598 O O . ASP A 1 194 ? -20.759 -13.860 -5.456 1.00 88.50 194 ASP A O 1
ATOM 1602 N N . ASN A 1 195 ? -21.150 -11.657 -5.170 1.00 89.88 195 ASN A N 1
ATOM 1603 C CA . ASN A 1 195 ? -21.706 -11.685 -3.808 1.00 89.88 195 ASN A CA 1
ATOM 1604 C C . ASN A 1 195 ? -20.721 -11.997 -2.665 1.00 89.88 195 ASN A C 1
ATOM 1606 O O . ASN A 1 195 ? -21.166 -12.088 -1.520 1.00 89.88 195 ASN A O 1
ATOM 1610 N N . ASP A 1 196 ? -19.416 -12.138 -2.923 1.00 95.50 196 ASP A N 1
ATOM 1611 C CA . ASP A 1 196 ? -18.441 -12.221 -1.833 1.00 95.50 196 ASP A CA 1
ATOM 1612 C C . ASP A 1 196 ? -18.304 -10.870 -1.114 1.00 95.50 196 ASP A C 1
ATOM 1614 O O . ASP A 1 196 ? -18.239 -9.806 -1.737 1.00 95.50 196 ASP A O 1
ATOM 1618 N N . THR A 1 197 ? -18.149 -10.921 0.206 1.00 97.12 197 THR A N 1
ATOM 1619 C CA . THR A 1 197 ? -17.645 -9.797 0.997 1.00 97.12 197 THR A CA 1
ATOM 1620 C C . THR A 1 197 ? -16.130 -9.645 0.835 1.00 97.12 197 THR A C 1
ATOM 1622 O O . THR A 1 197 ? -15.422 -10.581 0.447 1.00 97.12 197 THR A O 1
ATOM 1625 N N . ASP A 1 198 ? -15.600 -8.471 1.192 1.00 98.31 198 ASP A N 1
ATOM 1626 C CA . ASP A 1 198 ? -14.151 -8.237 1.212 1.00 98.31 198 ASP A CA 1
ATOM 1627 C C . ASP A 1 198 ? -13.448 -9.221 2.179 1.00 98.31 198 ASP A C 1
ATOM 1629 O O . ASP A 1 198 ? -12.374 -9.744 1.879 1.00 98.31 198 ASP A O 1
ATOM 1633 N N . ALA A 1 199 ? -14.096 -9.566 3.298 1.00 98.25 199 ALA A N 1
ATOM 1634 C CA . ALA A 1 199 ? -13.635 -10.594 4.231 1.00 98.25 199 ALA A CA 1
ATOM 1635 C C . ALA A 1 199 ? -13.499 -11.979 3.577 1.00 98.25 199 ALA A C 1
ATOM 1637 O O . ALA A 1 199 ? -12.511 -12.675 3.804 1.00 98.25 199 ALA A O 1
ATOM 1638 N N . GLN A 1 200 ? -14.460 -12.390 2.745 1.00 98.50 200 GLN A N 1
ATOM 1639 C CA . GLN A 1 200 ? -14.380 -13.673 2.041 1.00 98.50 200 GLN A CA 1
ATOM 1640 C C . GLN A 1 200 ? -13.258 -13.685 0.998 1.00 98.50 200 GLN A C 1
ATOM 1642 O O . GLN A 1 200 ? -12.585 -14.707 0.850 1.00 98.50 200 GLN A O 1
ATOM 1647 N N . ALA A 1 201 ? -13.024 -12.565 0.309 1.00 98.38 201 ALA A N 1
ATOM 1648 C CA . ALA A 1 201 ? -11.895 -12.420 -0.607 1.00 98.38 201 ALA A CA 1
ATOM 1649 C C . ALA A 1 201 ? -10.551 -12.528 0.137 1.00 98.38 201 ALA A C 1
ATOM 1651 O O . ALA A 1 201 ? -9.698 -13.327 -0.252 1.00 98.38 201 ALA A O 1
ATOM 1652 N N . LEU A 1 202 ? -10.391 -11.813 1.259 1.00 98.31 202 LEU A N 1
ATOM 1653 C CA . LEU A 1 202 ? -9.190 -11.898 2.099 1.00 98.31 202 LEU A CA 1
ATOM 1654 C C . LEU A 1 202 ? -8.959 -13.317 2.640 1.00 98.31 202 LEU A C 1
ATOM 1656 O O . LEU A 1 202 ? -7.839 -13.816 2.596 1.00 98.31 202 LEU A O 1
ATOM 1660 N N . ALA A 1 203 ? -10.008 -13.991 3.114 1.00 97.94 203 ALA A N 1
ATOM 1661 C CA . ALA A 1 203 ? -9.903 -15.357 3.626 1.00 97.94 203 ALA A CA 1
ATOM 1662 C C . ALA A 1 203 ? -9.487 -16.365 2.539 1.00 97.94 203 ALA A C 1
ATOM 1664 O O . ALA A 1 203 ? -8.748 -17.309 2.808 1.00 97.94 203 ALA A O 1
ATOM 1665 N N . LYS A 1 204 ? -9.932 -16.185 1.288 1.00 97.75 204 LYS A N 1
ATOM 1666 C CA . LYS A 1 204 ? -9.463 -17.007 0.157 1.00 97.75 204 LYS A CA 1
ATOM 1667 C C . LYS A 1 204 ? -7.983 -16.771 -0.133 1.00 97.75 204 LYS A C 1
ATOM 1669 O O . LYS A 1 204 ? -7.274 -17.745 -0.345 1.00 97.75 204 LYS A O 1
ATOM 1674 N N . TYR A 1 205 ? -7.533 -15.519 -0.094 1.00 97.12 205 TYR A N 1
ATOM 1675 C CA . TYR A 1 205 ? -6.122 -15.184 -0.271 1.00 97.12 205 TYR A CA 1
ATOM 1676 C C . TYR A 1 205 ? -5.240 -15.795 0.821 1.00 97.12 205 TYR A C 1
ATOM 1678 O O . TYR A 1 205 ? -4.265 -16.461 0.498 1.00 97.12 205 TYR A O 1
ATOM 1686 N N . ILE A 1 206 ? -5.613 -15.650 2.098 1.00 95.69 206 ILE A N 1
ATOM 1687 C CA . ILE A 1 206 ? -4.860 -16.239 3.219 1.00 95.69 206 ILE A CA 1
ATOM 1688 C C . ILE A 1 206 ? -4.743 -17.760 3.059 1.00 95.69 206 ILE A C 1
ATOM 1690 O O . ILE A 1 206 ? -3.646 -18.297 3.150 1.00 95.69 206 ILE A O 1
ATOM 1694 N N . ARG A 1 207 ? -5.839 -18.453 2.722 1.00 95.06 207 ARG A N 1
ATOM 1695 C CA . ARG A 1 207 ? -5.798 -19.905 2.477 1.00 95.06 207 ARG A CA 1
ATOM 1696 C C . ARG A 1 207 ? -4.919 -20.295 1.292 1.00 95.06 207 ARG A C 1
ATOM 1698 O O . ARG A 1 207 ? -4.296 -21.351 1.337 1.00 95.06 207 ARG A O 1
ATOM 1705 N N . ASP A 1 208 ? -4.900 -19.490 0.230 1.00 94.31 208 ASP A N 1
ATOM 1706 C CA . ASP A 1 208 ? -4.004 -19.715 -0.908 1.00 94.31 208 ASP A CA 1
ATOM 1707 C C . ASP A 1 208 ? -2.537 -19.599 -0.470 1.00 94.31 208 ASP A C 1
ATOM 1709 O O . ASP A 1 208 ? -1.735 -20.473 -0.793 1.00 94.31 208 ASP A O 1
ATOM 1713 N N . MET A 1 209 ? -2.197 -18.594 0.345 1.00 91.38 209 MET A N 1
ATOM 1714 C CA . MET A 1 209 ? -0.845 -18.449 0.894 1.00 91.38 209 MET A CA 1
ATOM 1715 C C . MET A 1 209 ? -0.453 -19.605 1.819 1.00 91.38 209 MET A C 1
ATOM 1717 O O . MET A 1 209 ? 0.607 -20.194 1.631 1.00 91.38 209 MET A O 1
ATOM 1721 N N . ASP A 1 210 ? -1.323 -20.002 2.751 1.00 89.31 210 ASP A N 1
ATOM 1722 C CA . ASP A 1 210 ? -1.056 -21.114 3.676 1.00 89.31 210 ASP A CA 1
ATOM 1723 C C . ASP A 1 210 ? -0.795 -22.437 2.917 1.00 89.31 210 ASP A C 1
ATOM 1725 O O . ASP A 1 210 ? 0.010 -23.284 3.326 1.00 89.31 210 ASP A O 1
ATOM 1729 N N . GLN A 1 211 ? -1.449 -22.627 1.764 1.00 90.12 211 GLN A N 1
ATOM 1730 C CA . GLN A 1 211 ? -1.190 -23.766 0.879 1.00 90.12 211 GLN A CA 1
ATOM 1731 C C . GLN A 1 211 ? 0.170 -23.673 0.177 1.00 90.12 211 GLN A C 1
ATOM 1733 O O . GLN A 1 211 ? 0.832 -24.706 0.017 1.00 90.12 211 GLN A O 1
ATOM 1738 N N . ARG A 1 212 ? 0.601 -22.469 -0.228 1.00 88.12 212 ARG A N 1
ATOM 1739 C CA . ARG A 1 212 ? 1.947 -22.242 -0.784 1.00 88.12 212 ARG A CA 1
ATOM 1740 C C . ARG A 1 212 ? 3.014 -22.570 0.259 1.00 88.12 212 ARG A C 1
ATOM 1742 O O . ARG A 1 212 ? 3.927 -23.332 -0.052 1.00 88.12 212 ARG A O 1
ATOM 1749 N N . ASP A 1 213 ? 2.852 -22.108 1.495 1.00 87.75 213 ASP A N 1
ATOM 1750 C CA . ASP A 1 213 ? 3.765 -22.409 2.605 1.00 87.75 213 ASP A CA 1
ATOM 1751 C C . ASP A 1 213 ? 3.872 -23.913 2.854 1.00 87.75 213 ASP A C 1
ATOM 1753 O O . ASP A 1 213 ? 4.967 -24.480 2.880 1.00 87.75 213 ASP A O 1
ATOM 1757 N N . SER A 1 214 ? 2.726 -24.596 2.906 1.00 86.44 214 SER A N 1
ATOM 1758 C CA . SER A 1 214 ? 2.667 -26.055 3.049 1.00 86.44 214 SER A CA 1
ATOM 1759 C C . SER A 1 214 ? 3.401 -26.796 1.920 1.00 86.44 214 SER A C 1
ATOM 1761 O O . SER A 1 214 ? 3.916 -27.900 2.117 1.00 86.44 214 SER A O 1
ATOM 1763 N N . LEU A 1 215 ? 3.424 -26.240 0.704 1.00 88.31 215 LEU A N 1
ATOM 1764 C CA . LEU A 1 215 ? 4.173 -26.803 -0.419 1.00 88.31 215 LEU A CA 1
ATOM 1765 C C . LEU A 1 215 ? 5.678 -26.545 -0.274 1.00 88.31 215 LEU A C 1
ATOM 1767 O O . LEU A 1 215 ? 6.468 -27.462 -0.503 1.00 88.31 215 LEU A O 1
ATOM 1771 N N . LEU A 1 216 ? 6.077 -25.336 0.123 1.00 86.94 216 LEU A N 1
ATOM 1772 C CA . LEU A 1 216 ? 7.478 -24.978 0.363 1.00 86.94 216 LEU A CA 1
ATOM 1773 C C . LEU A 1 216 ? 8.099 -25.843 1.469 1.00 86.94 216 LEU A C 1
ATOM 1775 O O . LEU A 1 216 ? 9.202 -26.364 1.283 1.00 86.94 216 LEU A O 1
ATOM 1779 N N . GLU A 1 217 ? 7.353 -26.108 2.547 1.00 86.62 217 GLU A N 1
ATOM 1780 C CA . GLU A 1 217 ? 7.740 -27.048 3.608 1.00 86.62 217 GLU A CA 1
ATOM 1781 C C . GLU A 1 217 ? 8.024 -28.447 3.060 1.00 86.62 217 GLU A C 1
ATOM 1783 O O . GLU A 1 217 ? 9.064 -29.040 3.354 1.00 86.62 217 GLU A O 1
ATOM 1788 N N . LYS A 1 218 ? 7.130 -28.972 2.212 1.00 89.81 218 LYS A N 1
ATOM 1789 C CA . LYS A 1 218 ? 7.298 -30.292 1.579 1.00 89.81 218 LYS A CA 1
ATOM 1790 C C . LYS A 1 218 ? 8.512 -30.351 0.654 1.00 89.81 218 LYS A C 1
ATOM 1792 O O . LYS A 1 218 ? 9.087 -31.424 0.483 1.00 89.81 218 LYS A O 1
ATOM 1797 N N . LEU A 1 219 ? 8.899 -29.221 0.066 1.00 89.75 219 LEU A N 1
ATOM 1798 C CA . LEU A 1 219 ? 10.104 -29.086 -0.754 1.00 89.75 219 LEU A CA 1
ATOM 1799 C C . LEU A 1 219 ? 11.373 -28.834 0.081 1.00 89.75 219 LEU A C 1
ATOM 1801 O O . LEU A 1 219 ? 12.461 -28.746 -0.486 1.00 89.75 219 LEU A O 1
ATOM 1805 N N . GLY A 1 220 ? 11.261 -28.738 1.411 1.00 86.88 220 GLY A N 1
ATOM 1806 C CA . GLY A 1 220 ? 12.383 -28.497 2.319 1.00 86.88 220 GLY A CA 1
ATOM 1807 C C . GLY A 1 220 ? 12.911 -27.060 2.296 1.00 86.88 220 GLY A C 1
ATOM 1808 O O . GLY A 1 220 ? 14.046 -26.820 2.707 1.00 86.88 220 GLY A O 1
ATOM 1809 N N . ILE A 1 221 ? 12.121 -26.102 1.803 1.00 82.62 221 ILE A N 1
ATOM 1810 C CA . ILE A 1 221 ? 12.486 -24.683 1.751 1.00 82.62 221 ILE A CA 1
ATOM 1811 C C . ILE A 1 221 ? 12.038 -24.031 3.060 1.00 82.62 221 ILE A C 1
ATOM 1813 O O . ILE A 1 221 ? 10.853 -23.819 3.250 1.00 82.62 221 ILE A O 1
ATOM 1817 N N . THR A 1 222 ? 12.973 -23.691 3.953 1.00 68.44 222 THR A N 1
ATOM 1818 C CA . THR A 1 222 ? 12.687 -23.162 5.309 1.00 68.44 222 THR A CA 1
ATOM 1819 C C . THR A 1 222 ? 13.096 -21.694 5.506 1.00 68.44 222 THR A C 1
ATOM 1821 O O . THR A 1 222 ? 13.392 -21.255 6.618 1.00 68.44 222 THR A O 1
ATOM 1824 N N . ASN A 1 223 ? 13.166 -20.909 4.427 1.00 67.12 223 ASN A N 1
ATOM 1825 C CA . ASN A 1 223 ? 13.573 -19.505 4.497 1.00 67.12 223 ASN A CA 1
ATOM 1826 C C . ASN A 1 223 ? 12.369 -18.587 4.779 1.00 67.12 223 ASN A C 1
ATOM 1828 O O . ASN A 1 223 ? 11.446 -18.524 3.976 1.00 67.12 223 ASN A O 1
ATOM 1832 N N . TYR A 1 224 ? 12.445 -17.824 5.875 1.00 60.12 224 TYR A N 1
ATOM 1833 C CA . TYR A 1 224 ? 11.431 -16.868 6.345 1.00 60.12 224 TYR A CA 1
ATOM 1834 C C . TYR A 1 224 ? 10.993 -15.837 5.294 1.00 60.12 224 TYR A C 1
ATOM 1836 O O . TYR A 1 224 ? 9.868 -15.360 5.347 1.00 60.12 224 TYR A O 1
ATOM 1844 N N . ASP A 1 225 ? 11.850 -15.497 4.325 1.00 64.06 225 ASP A N 1
ATOM 1845 C CA . ASP A 1 225 ? 11.480 -14.569 3.246 1.00 64.06 225 ASP A CA 1
ATOM 1846 C C . ASP A 1 225 ? 10.396 -15.125 2.300 1.00 64.06 225 ASP A C 1
ATOM 1848 O O . ASP A 1 225 ? 9.850 -14.358 1.512 1.00 64.06 225 ASP A O 1
ATOM 1852 N N . TYR A 1 226 ? 10.101 -16.429 2.359 1.00 64.25 226 TYR A N 1
ATOM 1853 C CA . TYR A 1 226 ? 9.123 -17.099 1.493 1.00 64.25 226 TYR A CA 1
ATOM 1854 C C . TYR A 1 226 ? 7.848 -17.544 2.209 1.00 64.25 226 TYR A C 1
ATOM 1856 O O . TYR A 1 226 ? 6.899 -17.907 1.522 1.00 64.25 226 TYR A O 1
ATOM 1864 N N . TYR A 1 227 ? 7.841 -17.552 3.544 1.00 73.44 227 TYR A N 1
ATOM 1865 C CA . TYR A 1 227 ? 6.667 -17.960 4.311 1.00 73.44 227 TYR A CA 1
ATOM 1866 C C . TYR A 1 227 ? 5.719 -16.796 4.479 1.00 73.44 227 TYR A C 1
ATOM 1868 O O . TYR A 1 227 ? 6.158 -15.669 4.702 1.00 73.44 227 TYR A O 1
ATOM 1876 N N . PHE A 1 228 ? 4.433 -17.096 4.419 1.00 82.19 228 PHE A N 1
ATOM 1877 C CA . PHE A 1 228 ? 3.352 -16.188 4.709 1.00 82.19 228 PHE A CA 1
ATOM 1878 C C . PHE A 1 228 ? 2.986 -16.224 6.196 1.00 82.19 228 PHE A C 1
ATOM 1880 O O . PHE A 1 228 ? 2.762 -17.270 6.793 1.00 82.19 228 PHE A O 1
ATOM 1887 N N . GLU A 1 229 ? 2.876 -15.053 6.820 1.00 86.31 229 GLU A N 1
ATOM 1888 C CA . GLU A 1 229 ? 2.483 -14.942 8.223 1.00 86.31 229 GLU A CA 1
ATOM 1889 C C . GLU A 1 229 ? 1.418 -13.870 8.394 1.00 86.31 229 GLU A C 1
ATOM 1891 O O . GLU A 1 229 ? 1.596 -12.714 7.986 1.00 86.31 229 GLU A O 1
ATOM 1896 N N . TYR A 1 230 ? 0.335 -14.241 9.080 1.00 91.56 230 TYR A N 1
ATOM 1897 C CA . TYR A 1 230 ? -0.726 -13.326 9.467 1.00 91.56 230 TYR A CA 1
ATOM 1898 C C . TYR A 1 230 ? -1.059 -13.414 10.959 1.00 91.56 230 TYR A C 1
ATOM 1900 O O . TYR A 1 230 ? -0.846 -14.427 11.622 1.00 91.56 230 TYR A O 1
ATOM 1908 N N . SER A 1 231 ? -1.620 -12.333 11.498 1.00 92.31 231 SER A N 1
ATOM 1909 C CA . SER A 1 231 ? -2.115 -12.268 12.873 1.00 92.31 231 SER A CA 1
ATOM 1910 C C . SER A 1 231 ? -3.512 -11.663 12.928 1.00 92.31 231 SER A C 1
ATOM 1912 O O . SER A 1 231 ? -3.771 -10.600 12.361 1.00 92.31 231 SER A O 1
ATOM 1914 N N . LEU A 1 232 ? -4.393 -12.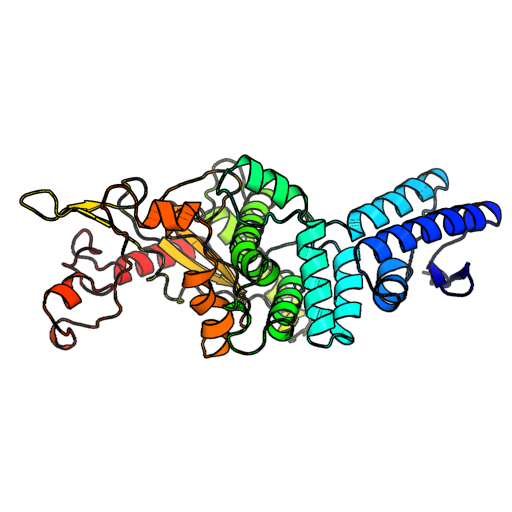334 13.675 1.00 92.75 232 LEU A N 1
ATOM 1915 C CA . LEU A 1 232 ? -5.727 -11.858 14.069 1.00 92.75 232 LEU A CA 1
ATOM 1916 C C . LEU A 1 232 ? -5.757 -11.315 15.510 1.00 92.75 232 LEU A C 1
ATOM 1918 O O . LEU A 1 232 ? -6.810 -10.934 16.021 1.00 92.75 232 LEU A O 1
ATOM 1922 N N . THR A 1 233 ? -4.614 -11.328 16.205 1.00 88.31 233 THR A N 1
ATOM 1923 C CA . THR A 1 233 ? -4.533 -11.004 17.644 1.00 88.31 233 THR A CA 1
ATOM 1924 C C . THR A 1 233 ? -4.041 -9.585 17.916 1.00 88.31 233 THR A C 1
ATOM 1926 O O . THR A 1 233 ? -4.141 -9.089 19.044 1.00 88.31 233 THR A O 1
ATOM 1929 N N . ASP A 1 234 ? -3.554 -8.902 16.879 1.00 88.94 234 ASP A N 1
ATOM 1930 C CA . ASP A 1 234 ? -3.133 -7.512 16.960 1.00 88.94 234 ASP A CA 1
ATOM 1931 C C . ASP A 1 234 ? -4.297 -6.583 17.311 1.00 88.94 234 ASP A C 1
ATOM 1933 O O . ASP A 1 234 ? -5.427 -6.699 16.837 1.00 88.94 234 ASP A O 1
ATOM 1937 N N . SER A 1 235 ? -4.017 -5.610 18.178 1.00 88.75 235 SER A N 1
ATOM 1938 C CA . SER A 1 235 ? -5.060 -4.735 18.704 1.00 88.75 235 SER A CA 1
ATOM 1939 C C . SER A 1 235 ? -5.589 -3.775 17.636 1.00 88.75 235 SER A C 1
ATOM 1941 O O . SER A 1 235 ? -4.889 -2.850 17.231 1.00 88.75 235 SER A O 1
ATOM 1943 N N . SER A 1 236 ? -6.874 -3.892 17.297 1.00 93.50 236 SER A N 1
ATOM 1944 C CA . SER A 1 236 ? -7.600 -2.930 16.453 1.00 93.50 236 SER A CA 1
ATOM 1945 C C . SER A 1 236 ? -8.199 -1.746 17.232 1.00 93.50 236 SER A C 1
ATOM 1947 O O . SER A 1 236 ? -8.992 -0.972 16.697 1.00 93.50 236 SER A O 1
ATOM 1949 N N . ARG A 1 237 ? -7.833 -1.550 18.508 1.00 96.31 237 ARG A N 1
ATOM 1950 C CA . ARG A 1 237 ? -8.432 -0.533 19.400 1.00 96.31 237 ARG A CA 1
ATOM 1951 C C . ARG A 1 237 ? -8.482 0.864 18.773 1.00 96.31 237 ARG A C 1
ATOM 1953 O O . ARG A 1 237 ? -9.473 1.572 18.914 1.00 96.31 237 ARG A O 1
ATOM 1960 N N . LEU A 1 238 ? -7.407 1.284 18.105 1.00 94.88 238 LEU A N 1
ATOM 1961 C CA . LEU A 1 238 ? -7.330 2.617 17.497 1.00 94.88 238 LEU A CA 1
ATOM 1962 C C . LEU A 1 238 ? -8.222 2.773 16.259 1.00 94.88 238 LEU A C 1
ATOM 1964 O O . LEU A 1 238 ? -8.534 3.906 15.892 1.00 94.88 238 LEU A O 1
ATOM 1968 N N . HIS A 1 239 ? -8.689 1.667 15.687 1.00 96.81 239 HIS A N 1
ATOM 1969 C CA . HIS A 1 239 ? -9.610 1.608 14.556 1.00 96.81 239 HIS A CA 1
ATOM 1970 C C . HIS A 1 239 ? -11.074 1.544 15.008 1.00 96.81 239 HIS A C 1
ATOM 1972 O O . HIS A 1 239 ? -11.931 1.177 14.229 1.00 96.81 239 HIS A O 1
ATOM 1978 N N . ASN A 1 240 ? -11.400 1.879 16.257 1.00 97.25 240 ASN A N 1
ATOM 1979 C CA . ASN A 1 240 ? -12.775 1.854 16.765 1.00 97.25 240 ASN A CA 1
ATOM 1980 C C . ASN A 1 240 ? -13.199 3.237 17.275 1.00 97.25 240 ASN A C 1
ATOM 1982 O O . ASN A 1 240 ? -13.620 3.380 18.419 1.00 97.25 240 ASN A O 1
ATOM 1986 N N . LYS A 1 241 ? -12.994 4.288 16.470 1.00 96.19 241 LYS A N 1
ATOM 1987 C CA . LYS A 1 241 ? -13.307 5.669 16.869 1.00 96.19 241 LYS A CA 1
ATOM 1988 C C . LYS A 1 241 ? -14.814 5.929 16.878 1.00 96.19 241 LYS A C 1
ATOM 1990 O O . LYS A 1 241 ? -15.498 5.573 15.927 1.00 96.19 241 LYS A O 1
ATOM 1995 N N . ILE A 1 242 ? -15.282 6.641 17.902 1.00 95.31 242 ILE A N 1
ATOM 1996 C CA . ILE A 1 242 ? -16.642 7.199 18.012 1.00 95.31 242 ILE A CA 1
ATOM 1997 C C . ILE A 1 242 ? -16.544 8.695 18.306 1.00 95.31 242 ILE A C 1
ATOM 1999 O O . ILE A 1 242 ? -15.519 9.154 18.811 1.00 95.31 242 ILE A O 1
ATOM 2003 N N . ALA A 1 243 ? -17.594 9.458 18.041 1.00 94.12 243 ALA A N 1
ATOM 2004 C CA . ALA A 1 243 ? -17.748 10.802 18.580 1.00 94.12 243 ALA A CA 1
ATOM 2005 C C . ALA A 1 243 ? -18.749 10.804 19.742 1.00 94.12 243 ALA A C 1
ATOM 2007 O O . ALA A 1 243 ? -19.644 9.967 19.811 1.00 94.12 243 ALA A O 1
ATOM 2008 N N . LEU A 1 244 ? -18.586 11.763 20.652 1.00 91.31 244 LEU A N 1
ATOM 2009 C CA . LEU A 1 244 ? -19.514 12.005 21.754 1.00 91.31 244 LEU A CA 1
ATOM 2010 C C . LEU A 1 244 ? -20.176 13.366 21.537 1.00 91.31 244 LEU A C 1
ATOM 2012 O O . LEU A 1 244 ? -19.493 14.394 21.558 1.00 91.31 244 LEU A O 1
ATOM 2016 N N . ASP A 1 245 ? -21.488 13.373 21.313 1.00 87.69 245 ASP A N 1
ATOM 2017 C CA . ASP A 1 245 ? -22.277 14.599 21.254 1.00 87.69 245 ASP A CA 1
ATOM 2018 C C . ASP A 1 245 ? -22.767 14.978 22.653 1.00 87.69 245 ASP A C 1
ATOM 2020 O O . ASP A 1 245 ? -23.487 14.229 23.313 1.00 87.69 245 ASP A O 1
ATOM 2024 N N . ARG A 1 246 ? -22.363 16.170 23.092 1.00 84.31 246 ARG A N 1
ATOM 2025 C CA . ARG A 1 246 ? -22.677 16.757 24.403 1.00 84.31 246 ARG A CA 1
ATOM 2026 C C . ARG A 1 246 ? -23.608 17.963 24.302 1.00 84.31 246 ARG A C 1
ATOM 2028 O O . ARG A 1 246 ? -23.739 18.713 25.263 1.00 84.31 246 ARG A O 1
ATOM 2035 N N . SER A 1 247 ? -24.194 18.209 23.131 1.00 80.94 247 SER A N 1
ATOM 2036 C CA . SER A 1 247 ? -25.088 19.349 22.908 1.00 80.94 247 SER A CA 1
ATOM 2037 C C . SER A 1 247 ? -26.451 19.187 23.593 1.00 80.94 247 SER A C 1
ATOM 2039 O O . SER A 1 247 ? -27.107 20.185 23.892 1.00 80.94 247 SER A O 1
ATOM 2041 N N . GLY A 1 248 ? -26.866 17.946 23.866 1.00 78.00 248 GLY A N 1
ATOM 2042 C CA . GLY A 1 248 ? -28.106 17.609 24.565 1.00 78.00 248 GLY A CA 1
ATOM 2043 C C . GLY A 1 248 ? -27.957 17.441 26.083 1.00 78.00 248 GLY A C 1
ATOM 2044 O O . GLY A 1 248 ? -26.868 17.508 26.644 1.00 78.00 248 GLY A O 1
ATOM 2045 N N . LYS A 1 249 ? -29.083 17.166 26.763 1.00 76.38 249 LYS A N 1
ATOM 2046 C CA . LYS A 1 249 ? -29.118 16.851 28.210 1.00 76.38 249 LYS A CA 1
ATOM 2047 C C . LYS A 1 249 ? -28.456 15.510 28.555 1.00 76.38 249 LYS A C 1
ATOM 2049 O O . LYS A 1 249 ? -28.067 15.301 29.699 1.00 76.38 249 LYS A O 1
ATOM 2054 N N . THR A 1 250 ? -28.362 14.609 27.580 1.00 79.38 250 THR A N 1
ATOM 2055 C CA . THR A 1 250 ? -27.714 13.298 27.684 1.00 79.38 250 THR A CA 1
ATOM 2056 C C . THR A 1 250 ? -26.638 13.197 26.615 1.00 79.38 250 THR A C 1
ATOM 2058 O O . THR A 1 250 ? -26.902 13.543 25.462 1.00 79.38 250 THR A O 1
ATOM 2061 N N . GLU A 1 251 ? -25.457 12.707 26.985 1.00 86.19 251 GLU A N 1
ATOM 2062 C CA . GLU A 1 251 ? -24.388 12.444 26.022 1.00 86.19 251 GLU A CA 1
ATOM 2063 C C . GLU A 1 251 ? -24.813 11.333 25.050 1.00 86.19 251 GLU A C 1
ATOM 2065 O O . GLU A 1 251 ? -25.350 10.308 25.475 1.00 86.19 251 GLU A O 1
ATOM 2070 N N . GLN A 1 252 ? -24.601 11.547 23.750 1.00 89.19 252 GLN A N 1
ATOM 2071 C CA . GLN A 1 252 ? -24.918 10.570 22.708 1.00 89.19 252 GLN A CA 1
ATOM 2072 C C . GLN A 1 252 ? -23.647 10.075 22.024 1.00 89.19 252 GLN A C 1
ATOM 2074 O O . GLN A 1 252 ? -22.779 10.863 21.647 1.00 89.19 252 GLN A O 1
ATOM 2079 N N . VAL A 1 253 ? -23.558 8.759 21.835 1.00 92.69 253 VAL A N 1
ATOM 2080 C CA . VAL A 1 253 ? -22.492 8.134 21.049 1.00 92.69 253 VAL A CA 1
ATOM 2081 C C . VAL A 1 253 ? -22.864 8.196 19.573 1.00 92.69 253 VAL A C 1
ATOM 2083 O O . VAL A 1 253 ? -23.927 7.726 19.174 1.00 92.69 253 VAL A O 1
ATOM 2086 N N . ILE A 1 254 ? -21.962 8.741 18.763 1.00 93.25 254 ILE A N 1
ATOM 2087 C CA . ILE A 1 254 ? -22.080 8.801 17.309 1.00 93.25 254 ILE A CA 1
ATOM 2088 C C . ILE A 1 254 ? -21.012 7.894 16.712 1.00 93.25 254 ILE A C 1
ATOM 2090 O O . ILE A 1 254 ? -19.810 8.125 16.874 1.00 93.25 254 ILE A O 1
ATOM 2094 N N . TYR A 1 255 ? -21.464 6.856 16.019 1.00 94.06 255 TYR A N 1
ATOM 2095 C CA . TYR A 1 255 ? -20.597 5.978 15.247 1.00 94.06 255 TYR A CA 1
ATOM 2096 C C . TYR A 1 255 ? -20.334 6.584 13.862 1.00 94.06 255 TYR A C 1
ATOM 2098 O O . TYR A 1 255 ? -21.239 7.221 13.313 1.00 94.06 255 TYR A O 1
ATOM 2106 N N . PRO A 1 256 ? -19.135 6.384 13.284 1.00 93.81 256 PRO A N 1
ATOM 2107 C CA . PRO A 1 256 ? -18.893 6.687 11.877 1.00 93.81 256 PRO A CA 1
ATOM 2108 C C . PRO A 1 256 ? -19.959 6.035 10.989 1.00 93.81 256 PRO A C 1
ATOM 2110 O O . PRO A 1 256 ? -20.380 4.909 11.258 1.00 93.81 256 PRO A O 1
ATOM 2113 N N . ASP A 1 257 ? -20.434 6.759 9.975 1.00 93.69 257 ASP A N 1
ATOM 2114 C CA . ASP A 1 257 ? -21.518 6.336 9.073 1.00 93.69 257 ASP A CA 1
ATOM 2115 C C . ASP A 1 257 ? -22.876 6.096 9.769 1.00 93.69 257 ASP A C 1
ATOM 2117 O O . ASP A 1 257 ? -23.823 5.607 9.155 1.00 93.69 257 ASP A O 1
ATOM 2121 N N . GLY A 1 258 ? -22.999 6.429 11.060 1.00 92.00 258 GLY A N 1
ATOM 2122 C CA . GLY A 1 258 ? -24.185 6.140 11.869 1.00 92.00 258 GLY A CA 1
ATOM 2123 C C . GLY A 1 258 ? -24.397 4.649 12.158 1.00 92.00 258 GLY A C 1
ATOM 2124 O O . GLY A 1 258 ? -25.462 4.279 12.651 1.00 92.00 258 GLY A O 1
ATOM 2125 N N . GLN A 1 259 ? -23.411 3.792 11.867 1.00 91.00 259 GLN A N 1
ATOM 2126 C CA . GLN A 1 259 ? -23.535 2.341 12.003 1.00 91.00 259 GLN A CA 1
ATOM 2127 C C . GLN A 1 259 ? -22.847 1.836 13.268 1.00 91.00 259 GLN A C 1
ATOM 2129 O O . GLN A 1 259 ? -21.640 1.976 13.452 1.00 91.00 259 GLN A O 1
ATOM 2134 N N . VAL A 1 260 ? -23.625 1.214 14.153 1.00 93.00 260 VAL A N 1
ATOM 2135 C CA . VAL A 1 260 ? -23.087 0.569 15.353 1.00 93.00 260 VAL A CA 1
ATOM 2136 C C . VAL A 1 260 ? -22.333 -0.692 14.945 1.00 93.00 260 VAL A C 1
ATOM 2138 O O . VAL A 1 260 ? -22.918 -1.598 14.364 1.00 93.00 260 VAL A O 1
ATOM 2141 N N . GLY A 1 261 ? -21.056 -0.780 15.305 1.00 93.56 261 GLY A N 1
ATOM 2142 C CA . GLY A 1 261 ? -20.189 -1.891 14.919 1.00 93.56 261 GLY A CA 1
ATOM 2143 C C . GLY A 1 261 ? -18.846 -1.825 15.634 1.00 93.56 261 GLY A C 1
ATOM 2144 O O . GLY A 1 261 ? -18.576 -0.870 16.371 1.00 93.56 261 GLY A O 1
ATOM 2145 N N . VAL A 1 262 ? -18.017 -2.844 15.435 1.00 96.62 262 VAL A N 1
ATOM 2146 C CA . VAL A 1 262 ? -16.579 -2.762 15.692 1.00 96.62 262 VAL A CA 1
ATOM 2147 C C . VAL A 1 262 ? -15.799 -3.052 14.423 1.00 96.62 262 VAL A C 1
ATOM 2149 O O . VAL A 1 262 ? -16.295 -3.694 13.502 1.00 96.62 262 VAL A O 1
ATOM 2152 N N . ASN A 1 263 ? -14.548 -2.614 14.423 1.00 98.12 263 ASN A N 1
ATOM 2153 C CA . ASN A 1 263 ? -13.589 -2.938 13.386 1.00 98.12 263 ASN A CA 1
ATOM 2154 C C . ASN A 1 263 ? -12.485 -3.828 13.967 1.00 98.12 263 ASN A C 1
ATOM 2156 O O . ASN A 1 263 ? -12.001 -3.596 15.087 1.00 98.12 263 ASN A O 1
ATOM 2160 N N . PHE A 1 264 ? -12.058 -4.831 13.210 1.00 98.00 264 PHE A N 1
ATOM 2161 C CA . PHE A 1 264 ? -10.992 -5.757 13.593 1.00 98.00 264 PHE A CA 1
ATOM 2162 C C . PHE A 1 264 ? -9.853 -5.736 12.574 1.00 98.00 264 PHE A C 1
ATOM 2164 O O . PHE A 1 264 ? -10.005 -5.235 11.463 1.00 98.00 264 PHE A O 1
ATOM 2171 N N . LYS A 1 265 ? -8.682 -6.207 13.007 1.00 97.56 265 LYS A N 1
ATOM 2172 C CA . LYS A 1 265 ? -7.426 -6.088 12.270 1.00 97.56 265 LYS A CA 1
ATOM 2173 C C . LYS A 1 265 ? -6.891 -7.461 11.894 1.00 97.56 265 LYS A C 1
ATOM 2175 O O . LYS A 1 265 ? -6.890 -8.365 12.725 1.00 97.56 265 LYS A O 1
ATOM 2180 N N . ILE A 1 266 ? -6.376 -7.550 10.674 1.00 97.31 266 ILE A N 1
ATOM 2181 C CA . ILE A 1 266 ? -5.541 -8.639 10.186 1.00 97.31 266 ILE A CA 1
ATOM 2182 C C . ILE A 1 266 ? -4.209 -8.023 9.767 1.00 97.31 266 ILE A C 1
ATOM 2184 O O . ILE A 1 266 ? -4.184 -7.057 9.006 1.00 97.31 266 ILE A O 1
ATOM 2188 N N . LEU A 1 267 ? -3.107 -8.537 10.305 1.00 94.88 267 LEU A N 1
ATOM 2189 C CA . LEU A 1 267 ? -1.761 -8.022 10.057 1.00 94.88 267 LEU A CA 1
ATOM 2190 C C . LEU A 1 267 ? -0.932 -9.067 9.317 1.00 94.88 267 LEU A C 1
ATOM 2192 O O . LEU A 1 267 ? -0.762 -10.151 9.861 1.00 94.88 267 LEU A O 1
ATOM 2196 N N . LEU A 1 268 ? -0.393 -8.737 8.141 1.00 91.38 268 LEU A N 1
ATOM 2197 C CA . LEU A 1 268 ? 0.515 -9.602 7.381 1.00 91.38 268 LEU A CA 1
ATOM 2198 C C . LEU A 1 268 ? 1.950 -9.073 7.460 1.00 91.38 268 LEU A C 1
ATOM 2200 O O . LEU A 1 268 ? 2.198 -7.905 7.142 1.00 91.38 268 LEU A O 1
ATOM 2204 N N . HIS A 1 269 ? 2.892 -9.916 7.889 1.00 85.50 269 HIS A N 1
ATOM 2205 C CA . HIS A 1 269 ? 4.327 -9.590 8.010 1.00 85.50 269 HIS A CA 1
ATOM 2206 C C . HIS A 1 269 ? 4.648 -8.259 8.700 1.00 85.50 269 HIS A C 1
ATOM 2208 O O . HIS A 1 269 ? 5.622 -7.590 8.359 1.00 85.50 269 HIS A O 1
ATOM 2214 N N . PHE A 1 270 ? 3.799 -7.828 9.634 1.00 90.62 270 PHE A N 1
ATOM 2215 C CA . PHE A 1 270 ? 3.851 -6.514 10.281 1.00 90.62 270 PHE A CA 1
ATOM 2216 C C . PHE A 1 270 ? 3.682 -5.296 9.345 1.00 90.62 270 PHE A C 1
ATOM 2218 O O . PHE A 1 270 ? 3.409 -4.207 9.839 1.00 90.62 270 PHE A O 1
ATOM 2225 N N . HIS A 1 271 ? 3.785 -5.461 8.028 1.00 94.19 271 HIS A N 1
ATOM 2226 C CA . HIS A 1 271 ? 3.745 -4.396 7.031 1.00 94.19 271 HIS A CA 1
ATOM 2227 C C . HIS A 1 271 ? 2.334 -4.132 6.506 1.00 94.19 271 HIS A C 1
ATOM 2229 O O . HIS A 1 271 ? 1.877 -2.991 6.500 1.00 94.19 271 HIS A O 1
ATOM 2235 N N . THR A 1 272 ? 1.623 -5.172 6.086 1.00 94.94 272 THR A N 1
ATOM 2236 C CA . THR A 1 272 ? 0.311 -5.027 5.455 1.00 94.94 272 THR A CA 1
ATOM 2237 C C . THR A 1 272 ? -0.777 -5.139 6.509 1.00 94.94 272 THR A C 1
ATOM 2239 O O . THR A 1 272 ? -0.899 -6.156 7.187 1.00 94.94 272 THR A O 1
ATOM 2242 N N . GLU A 1 273 ? -1.584 -4.093 6.650 1.00 95.69 273 GLU A N 1
ATOM 2243 C CA . GLU A 1 273 ? -2.740 -4.093 7.540 1.00 95.69 273 GLU A CA 1
ATOM 2244 C C . GLU A 1 273 ? -4.023 -4.166 6.719 1.00 95.69 273 GLU A C 1
ATOM 2246 O O . GLU A 1 273 ? -4.209 -3.386 5.788 1.00 95.69 273 GLU A O 1
ATOM 2251 N N . PHE A 1 274 ? -4.934 -5.051 7.112 1.00 98.19 274 PHE A N 1
ATOM 2252 C CA . PHE A 1 274 ? -6.331 -4.995 6.707 1.00 98.19 274 PHE A CA 1
ATOM 2253 C C . PHE A 1 274 ? -7.184 -4.691 7.924 1.00 98.19 274 PHE A C 1
ATOM 2255 O O . PHE A 1 274 ? -7.054 -5.331 8.970 1.00 98.19 274 PHE A O 1
ATOM 2262 N N . ILE A 1 275 ? -8.074 -3.718 7.773 1.00 98.56 275 ILE A N 1
ATOM 2263 C CA . ILE A 1 275 ? -9.099 -3.411 8.758 1.00 98.56 275 ILE A CA 1
ATOM 2264 C C . ILE A 1 275 ? -10.441 -3.741 8.123 1.00 98.56 275 ILE A C 1
ATOM 2266 O O . ILE A 1 275 ? -10.742 -3.259 7.032 1.00 98.56 275 ILE A O 1
ATOM 2270 N N . LEU A 1 276 ? -11.223 -4.569 8.807 1.00 98.44 276 LEU A N 1
ATOM 2271 C CA . LEU A 1 276 ? -12.564 -4.954 8.390 1.00 98.44 276 LEU A CA 1
ATOM 2272 C C . LEU A 1 276 ? -13.589 -4.431 9.397 1.00 98.44 276 LEU A C 1
ATOM 2274 O O . LEU A 1 276 ? -13.337 -4.468 10.606 1.00 98.44 276 LEU A O 1
ATOM 2278 N N . ASP A 1 277 ? -14.735 -3.965 8.906 1.00 97.06 277 ASP A N 1
ATOM 2279 C CA . ASP A 1 277 ? -15.921 -3.766 9.746 1.00 97.06 277 ASP A CA 1
ATOM 2280 C C . ASP A 1 277 ? -16.602 -5.112 10.089 1.00 97.06 277 ASP A C 1
ATOM 2282 O O . ASP A 1 277 ? -16.258 -6.166 9.548 1.00 97.06 277 ASP A O 1
ATOM 2286 N N . GLU A 1 278 ? -17.580 -5.096 11.002 1.00 93.06 278 GLU A N 1
ATOM 2287 C CA . GLU A 1 278 ? -18.367 -6.291 11.367 1.00 93.06 278 GLU A CA 1
ATOM 2288 C C . GLU A 1 278 ? -19.115 -6.921 10.168 1.00 93.06 278 GLU A C 1
ATOM 2290 O O . GLU A 1 278 ? -19.429 -8.111 10.216 1.00 93.06 278 GLU A O 1
ATOM 2295 N N . ALA A 1 279 ? -19.388 -6.162 9.099 1.00 94.38 279 ALA A N 1
ATOM 2296 C CA . ALA A 1 279 ? -20.037 -6.657 7.882 1.00 94.38 279 ALA A CA 1
ATOM 2297 C C . ALA A 1 279 ? -19.047 -7.295 6.886 1.00 94.38 279 ALA A C 1
ATOM 2299 O O . ALA A 1 279 ? -19.460 -7.888 5.888 1.00 94.38 279 ALA A O 1
ATOM 2300 N N . GLY A 1 280 ? -17.744 -7.221 7.167 1.00 96.62 280 GLY A N 1
ATOM 2301 C CA . GLY A 1 280 ? -16.695 -7.796 6.340 1.00 96.62 280 GLY A CA 1
ATOM 2302 C C . GLY A 1 280 ? -16.307 -6.927 5.148 1.00 96.62 280 GLY A C 1
ATOM 2303 O O . GLY A 1 280 ? -15.913 -7.474 4.121 1.00 96.62 280 GLY A O 1
ATOM 2304 N N . HIS A 1 281 ? -16.420 -5.603 5.258 1.00 97.69 281 HIS A N 1
ATOM 2305 C CA . HIS A 1 281 ? -15.913 -4.644 4.276 1.00 97.69 281 HIS A CA 1
ATOM 2306 C C . HIS A 1 281 ? -14.532 -4.121 4.661 1.00 97.69 281 HIS A C 1
ATOM 2308 O O . HIS A 1 281 ? -14.297 -3.826 5.834 1.00 97.69 281 HIS A O 1
ATOM 2314 N N . PHE A 1 282 ? -13.644 -3.924 3.681 1.00 98.44 282 PHE A N 1
ATOM 2315 C CA . PHE A 1 282 ? -12.389 -3.214 3.927 1.00 98.44 282 PHE A CA 1
ATOM 2316 C C . PHE A 1 282 ? -12.645 -1.760 4.312 1.00 98.44 282 PHE A C 1
ATOM 2318 O O . PHE A 1 282 ? -13.492 -1.077 3.733 1.00 98.44 282 PHE A O 1
ATOM 2325 N N . LEU A 1 283 ? -11.859 -1.294 5.276 1.00 98.38 283 LEU A N 1
ATOM 2326 C CA . LEU A 1 283 ? -11.787 0.095 5.686 1.00 98.38 283 LEU A CA 1
ATOM 2327 C C . LEU A 1 283 ? -10.414 0.645 5.310 1.00 98.38 283 LEU A C 1
ATOM 2329 O O . LEU A 1 283 ? -9.393 0.233 5.865 1.00 98.38 283 LEU A O 1
ATOM 2333 N N . ASN A 1 284 ? -10.397 1.623 4.412 1.00 98.50 284 ASN A N 1
ATOM 2334 C CA . ASN A 1 284 ? -9.197 2.344 4.005 1.00 98.50 284 ASN A CA 1
ATOM 2335 C C . ASN A 1 284 ? -9.445 3.851 4.083 1.00 98.50 284 ASN A C 1
ATOM 2337 O O . ASN A 1 284 ? -10.544 4.324 3.790 1.00 98.50 284 ASN A O 1
ATOM 2341 N N . GLU A 1 285 ? -8.419 4.620 4.454 1.00 98.00 285 GLU A N 1
ATOM 2342 C CA . GLU A 1 285 ? -8.516 6.082 4.503 1.00 98.00 285 GLU A CA 1
ATOM 2343 C C . GLU A 1 285 ? -8.787 6.699 3.130 1.00 98.00 285 GLU A C 1
ATOM 2345 O O . GLU A 1 285 ? -9.418 7.752 3.030 1.00 98.00 285 GLU A O 1
ATOM 2350 N N . VAL A 1 286 ? -8.293 6.030 2.092 1.00 98.31 286 VAL A N 1
ATOM 2351 C CA . VAL A 1 286 ? -8.633 6.240 0.691 1.00 98.31 286 VAL A CA 1
ATOM 2352 C C . VAL A 1 286 ? -8.956 4.871 0.104 1.00 98.31 286 VAL A C 1
ATOM 2354 O O . VAL A 1 286 ? -8.130 3.967 0.162 1.00 98.31 286 VAL A O 1
ATOM 2357 N N . ASP A 1 287 ? -10.158 4.675 -0.417 1.00 98.19 287 ASP A N 1
ATOM 2358 C CA . ASP A 1 287 ? -10.617 3.394 -0.968 1.00 98.19 287 ASP A CA 1
ATOM 2359 C C . ASP A 1 287 ? -10.980 3.581 -2.444 1.00 98.19 287 ASP A C 1
ATOM 2361 O O . ASP A 1 287 ? -11.409 4.660 -2.861 1.00 98.19 287 ASP A O 1
ATOM 2365 N N . ALA A 1 288 ? -10.757 2.538 -3.237 1.00 96.50 288 ALA A N 1
ATOM 2366 C CA . ALA A 1 288 ? -10.918 2.561 -4.686 1.00 96.50 288 ALA A CA 1
ATOM 2367 C C . ALA A 1 288 ? -12.361 2.335 -5.170 1.00 96.50 288 ALA A C 1
ATOM 2369 O O . ALA A 1 288 ? -12.648 2.558 -6.347 1.00 96.50 288 ALA A O 1
ATOM 2370 N N . GLU A 1 289 ? -13.265 1.898 -4.291 1.00 97.69 289 GLU A N 1
ATOM 2371 C CA . GLU A 1 289 ? -14.663 1.582 -4.602 1.00 97.69 289 GLU A CA 1
ATOM 2372 C C . GLU A 1 289 ? -15.660 2.444 -3.813 1.00 97.69 289 GLU A C 1
ATOM 2374 O O . GLU A 1 289 ? -16.712 2.793 -4.350 1.00 97.69 289 GLU A O 1
ATOM 2379 N N . ARG A 1 290 ? -15.357 2.820 -2.560 1.00 95.44 290 ARG A N 1
ATOM 2380 C CA . ARG A 1 290 ? -16.276 3.580 -1.691 1.00 95.44 290 ARG A CA 1
ATOM 2381 C C . ARG A 1 290 ? -15.576 4.444 -0.645 1.00 95.44 290 ARG A C 1
ATOM 2383 O O . ARG A 1 290 ? -14.775 3.962 0.137 1.00 95.44 290 ARG A O 1
ATOM 2390 N N . VAL A 1 291 ? -15.985 5.703 -0.513 1.00 96.50 291 VAL A N 1
ATOM 2391 C CA . VAL A 1 291 ? -15.516 6.575 0.579 1.00 96.50 291 VAL A CA 1
ATOM 2392 C C . VAL A 1 291 ? -16.548 6.589 1.708 1.00 96.50 291 VAL A C 1
ATOM 2394 O O . VAL A 1 291 ? -17.671 7.046 1.505 1.00 96.50 291 VAL A O 1
ATOM 2397 N N . THR A 1 292 ? -16.169 6.110 2.895 1.00 96.75 292 THR A N 1
ATOM 2398 C CA . THR A 1 292 ? -17.022 6.070 4.099 1.00 96.75 292 THR A CA 1
ATOM 2399 C C . THR A 1 292 ? -16.369 6.809 5.268 1.00 96.75 292 THR A C 1
ATOM 2401 O O . THR A 1 292 ? -15.142 6.932 5.326 1.00 96.75 292 THR A O 1
ATOM 2404 N N . GLU A 1 293 ? -17.154 7.307 6.228 1.00 96.25 293 GLU A N 1
ATOM 2405 C CA . GLU A 1 293 ? -16.594 7.930 7.431 1.00 96.25 293 GLU A CA 1
ATOM 2406 C C . GLU A 1 293 ? -15.780 6.916 8.244 1.00 96.25 293 GLU A C 1
ATOM 2408 O O . GLU A 1 293 ? -14.712 7.261 8.761 1.00 96.25 293 GLU A O 1
ATOM 2413 N N . ASN A 1 294 ? -16.242 5.662 8.327 1.00 97.38 294 ASN A N 1
ATOM 2414 C CA . ASN A 1 294 ? -15.532 4.596 9.023 1.00 97.38 294 ASN A CA 1
ATOM 2415 C C . ASN A 1 294 ? -14.180 4.303 8.356 1.00 97.38 294 ASN A C 1
ATOM 2417 O O . ASN A 1 294 ? -13.171 4.231 9.053 1.00 97.38 294 ASN A O 1
ATOM 2421 N N . GLY A 1 295 ? -14.117 4.245 7.022 1.00 97.88 295 GLY A N 1
ATOM 2422 C CA . GLY A 1 295 ? -12.864 4.100 6.273 1.00 97.88 295 GLY A CA 1
ATOM 2423 C C . GLY A 1 295 ? -11.892 5.252 6.533 1.00 97.88 295 GLY A C 1
ATOM 2424 O O . GLY A 1 295 ? -10.762 5.039 6.966 1.00 97.88 295 GLY A O 1
ATOM 2425 N N . VAL A 1 296 ? -12.348 6.499 6.399 1.00 97.44 296 VAL A N 1
ATOM 2426 C CA . VAL A 1 296 ? -11.494 7.684 6.605 1.00 97.44 296 VAL A CA 1
ATOM 2427 C C . VAL A 1 296 ? -10.971 7.791 8.047 1.00 97.44 296 VAL A C 1
ATOM 2429 O O . VAL A 1 296 ? -9.831 8.204 8.290 1.00 97.44 296 VAL A O 1
ATOM 2432 N N . LEU A 1 297 ? -11.781 7.436 9.045 1.00 95.69 297 LEU A N 1
ATOM 2433 C CA . LEU A 1 297 ? -11.404 7.567 10.455 1.00 95.69 297 LEU A CA 1
ATOM 2434 C C . LEU A 1 297 ? -10.615 6.363 10.971 1.00 95.69 297 LEU A C 1
ATOM 2436 O O . LEU A 1 297 ? -9.675 6.541 11.755 1.00 95.69 297 LEU A O 1
ATOM 2440 N N . ASN A 1 298 ? -10.988 5.158 10.554 1.00 97.25 298 ASN A N 1
ATOM 2441 C CA . ASN A 1 298 ? -10.535 3.892 11.123 1.00 97.25 298 ASN A CA 1
ATOM 2442 C C . ASN A 1 298 ? -9.804 2.987 10.127 1.00 97.25 298 ASN A C 1
ATOM 2444 O O . ASN A 1 298 ? -9.501 1.854 10.486 1.00 97.25 298 ASN A O 1
ATOM 2448 N N . GLY A 1 299 ? -9.506 3.475 8.927 1.00 97.31 299 GLY A N 1
ATOM 2449 C CA . GLY A 1 299 ? -8.891 2.692 7.866 1.00 97.31 299 GLY A CA 1
ATOM 2450 C C . GLY A 1 299 ? -7.517 2.109 8.187 1.00 97.31 299 GLY A C 1
ATOM 2451 O O . GLY A 1 299 ? -6.896 2.406 9.215 1.00 97.31 299 GLY A O 1
ATOM 2452 N N . ALA A 1 300 ? -7.104 1.206 7.305 1.00 97.56 300 ALA A N 1
ATOM 2453 C CA . ALA A 1 300 ? -5.823 0.534 7.331 1.00 97.56 300 ALA A CA 1
ATOM 2454 C C . ALA A 1 300 ? -4.693 1.390 6.748 1.00 97.56 300 ALA A C 1
ATOM 2456 O O . ALA A 1 300 ? -4.846 2.028 5.706 1.00 97.56 300 ALA A O 1
ATOM 2457 N N . SER A 1 301 ? -3.511 1.294 7.358 1.00 96.94 301 SER A N 1
ATOM 2458 C CA . SER A 1 301 ? -2.296 1.922 6.843 1.00 96.94 301 SER A CA 1
ATOM 2459 C C . SER A 1 301 ? -1.128 0.947 6.847 1.00 96.94 301 SER A C 1
ATOM 2461 O O . SER A 1 301 ? -0.831 0.358 7.883 1.00 96.94 301 SER A O 1
ATOM 2463 N N . PHE A 1 302 ? -0.422 0.843 5.725 1.00 98.19 302 PHE A N 1
ATOM 2464 C CA . PHE A 1 302 ? 0.782 0.028 5.588 1.00 98.19 302 PHE A CA 1
ATOM 2465 C C . PHE A 1 302 ? 1.871 0.467 6.574 1.00 98.19 302 PHE A C 1
ATOM 2467 O O . PHE A 1 302 ? 2.115 1.660 6.687 1.00 98.19 302 PHE A O 1
ATOM 2474 N N . ASN A 1 303 ? 2.572 -0.428 7.264 1.00 97.94 303 ASN A N 1
ATOM 2475 C CA . ASN A 1 303 ? 3.658 -0.071 8.184 1.00 97.94 303 ASN A CA 1
ATOM 2476 C C . ASN A 1 303 ? 5.024 -0.102 7.512 1.00 97.94 303 ASN A C 1
ATOM 2478 O O . ASN A 1 303 ? 5.385 -1.057 6.827 1.00 97.94 303 ASN A O 1
ATOM 2482 N N . TYR A 1 304 ? 5.833 0.914 7.789 1.00 98.12 304 TYR A N 1
ATOM 2483 C CA . TYR A 1 304 ? 7.222 0.954 7.364 1.00 98.12 304 TYR A CA 1
ATOM 2484 C C . TYR A 1 304 ? 8.173 0.304 8.357 1.00 98.12 304 TYR A C 1
ATOM 2486 O O . TYR A 1 304 ? 9.235 -0.139 7.934 1.00 98.12 304 TYR A O 1
ATOM 2494 N N . ALA A 1 305 ? 7.858 0.239 9.651 1.00 96.75 305 ALA A N 1
ATOM 2495 C CA . ALA A 1 305 ? 8.681 -0.510 10.597 1.00 96.75 305 ALA A CA 1
ATOM 2496 C C . ALA A 1 305 ? 8.484 -2.025 10.451 1.00 96.75 305 ALA A C 1
ATOM 2498 O O . ALA A 1 305 ? 7.484 -2.480 9.914 1.00 96.75 305 ALA A O 1
ATOM 2499 N N . ASN A 1 306 ? 9.430 -2.807 10.980 1.00 94.44 306 ASN A N 1
ATOM 2500 C CA . ASN A 1 306 ? 9.365 -4.277 10.934 1.00 94.44 306 ASN A CA 1
ATOM 2501 C C . ASN A 1 306 ? 8.694 -4.895 12.177 1.00 94.44 306 ASN A C 1
ATOM 2503 O O . ASN A 1 306 ? 8.474 -6.099 12.228 1.00 94.44 306 ASN A O 1
ATOM 2507 N N . ARG A 1 307 ? 8.486 -4.101 13.238 1.00 93.62 307 ARG A N 1
ATOM 2508 C CA . ARG A 1 307 ? 7.877 -4.524 14.511 1.00 93.62 307 ARG A CA 1
ATOM 2509 C C . ARG A 1 307 ? 7.558 -3.333 15.406 1.00 93.62 307 ARG A C 1
ATOM 2511 O O . ARG A 1 307 ? 8.123 -2.249 15.247 1.00 93.62 307 ARG A O 1
ATOM 2518 N N . ASN A 1 308 ? 6.746 -3.579 16.433 1.00 92.19 308 ASN A N 1
ATOM 2519 C CA . ASN A 1 308 ? 6.486 -2.625 17.507 1.00 92.19 308 ASN A CA 1
ATOM 2520 C C . ASN A 1 308 ? 7.794 -2.157 18.174 1.00 92.19 308 ASN A C 1
ATOM 2522 O O . ASN A 1 308 ? 8.690 -2.955 18.451 1.00 92.19 308 ASN A O 1
ATOM 2526 N N . GLY A 1 309 ? 7.895 -0.859 18.467 1.00 94.50 309 GLY A N 1
ATOM 2527 C CA . GLY A 1 309 ? 9.059 -0.268 19.127 1.00 94.50 309 GLY A CA 1
ATOM 2528 C C . GLY A 1 309 ? 9.320 1.170 18.690 1.00 94.50 309 GLY A C 1
ATOM 2529 O O . GLY A 1 309 ? 8.449 1.830 18.128 1.00 94.50 309 GLY A O 1
ATOM 2530 N N . ALA A 1 310 ? 10.541 1.653 18.935 1.00 95.38 310 ALA A N 1
ATOM 2531 C CA . ALA A 1 310 ? 10.936 3.026 18.616 1.00 95.38 310 ALA A CA 1
ATOM 2532 C C . ALA A 1 310 ? 10.812 3.358 17.119 1.00 95.38 310 ALA A C 1
ATOM 2534 O O . ALA A 1 310 ? 10.351 4.445 16.785 1.00 95.38 310 ALA A O 1
ATOM 2535 N N . GLN A 1 311 ? 11.167 2.419 16.236 1.00 96.00 311 GLN A N 1
ATOM 2536 C CA . GLN A 1 311 ? 11.063 2.608 14.785 1.00 96.00 311 GLN A CA 1
ATOM 2537 C C . GLN A 1 311 ? 9.601 2.697 14.321 1.00 96.00 311 GLN A C 1
ATOM 2539 O O . GLN A 1 311 ? 9.264 3.588 13.552 1.00 96.00 311 GLN A O 1
ATOM 2544 N N . HIS A 1 312 ? 8.717 1.839 14.840 1.00 96.31 312 HIS A N 1
ATOM 2545 C CA . HIS A 1 312 ? 7.276 1.933 14.573 1.00 96.31 312 HIS A CA 1
ATOM 2546 C C . HIS A 1 312 ? 6.708 3.260 15.083 1.00 96.31 312 HIS A C 1
ATOM 2548 O O . HIS A 1 312 ? 6.005 3.963 14.366 1.00 96.31 312 HIS A O 1
ATOM 2554 N N . SER A 1 313 ? 7.091 3.688 16.288 1.00 95.81 313 SER A N 1
ATOM 2555 C CA . SER A 1 313 ? 6.700 5.012 16.773 1.00 95.81 313 SER A CA 1
ATOM 2556 C C . SER A 1 313 ? 7.182 6.132 15.846 1.00 95.81 313 SER A C 1
ATOM 2558 O O . SER A 1 313 ? 6.450 7.090 15.622 1.00 95.81 313 SER A O 1
ATOM 2560 N N . SER A 1 314 ? 8.396 6.039 15.305 1.00 96.62 314 SER A N 1
ATOM 2561 C CA . SER A 1 314 ? 9.002 7.123 14.537 1.00 96.62 314 SER A CA 1
ATOM 2562 C C . SER A 1 314 ? 8.531 7.207 13.084 1.00 96.62 314 SER A C 1
ATOM 2564 O O . SER A 1 314 ? 8.398 8.318 12.571 1.00 96.62 314 SER A O 1
ATOM 2566 N N . LEU A 1 315 ? 8.259 6.066 12.447 1.00 97.31 315 LEU A N 1
ATOM 2567 C CA . LEU A 1 315 ? 7.820 5.991 11.053 1.00 97.31 315 LEU A CA 1
ATOM 2568 C C . LEU A 1 315 ? 6.302 5.901 10.916 1.00 97.31 315 LEU A C 1
ATOM 2570 O O . LEU A 1 315 ? 5.736 6.499 10.006 1.00 97.31 315 LEU A O 1
ATOM 2574 N N . ASP A 1 316 ? 5.641 5.190 11.830 1.00 96.62 316 ASP A N 1
ATOM 2575 C CA . ASP A 1 316 ? 4.252 4.790 11.625 1.00 96.62 316 ASP A CA 1
ATOM 2576 C C . ASP A 1 316 ? 3.250 5.563 12.496 1.00 96.62 316 ASP A C 1
ATOM 2578 O O . ASP A 1 316 ? 2.079 5.674 12.131 1.00 96.62 316 ASP A O 1
ATOM 2582 N N . VAL A 1 317 ? 3.705 6.142 13.618 1.00 95.00 317 VAL A N 1
ATOM 2583 C CA . VAL A 1 317 ? 2.844 6.825 14.605 1.00 95.00 317 VAL A CA 1
ATOM 2584 C C . VAL A 1 317 ? 3.079 8.335 14.655 1.00 95.00 317 VAL A C 1
ATOM 2586 O O . VAL A 1 317 ? 2.142 9.111 14.482 1.00 95.00 317 VAL A O 1
ATOM 2589 N N . SER A 1 318 ? 4.311 8.787 14.901 1.00 95.06 318 SER A N 1
ATOM 2590 C CA . SER A 1 318 ? 4.633 10.215 15.048 1.00 95.06 318 SER A CA 1
ATOM 2591 C C . SER A 1 318 ? 4.246 11.068 13.830 1.00 95.06 318 SER A C 1
ATOM 2593 O O . SER A 1 318 ? 3.713 12.164 14.041 1.00 95.06 318 SER A O 1
ATOM 2595 N N . PRO A 1 319 ? 4.442 10.606 12.575 1.00 96.69 319 PRO A N 1
ATOM 2596 C CA . PRO A 1 319 ? 4.094 11.398 11.396 1.00 96.69 319 PRO A CA 1
ATOM 2597 C C . PRO A 1 319 ? 2.598 11.707 11.257 1.00 96.69 319 PRO A C 1
ATOM 2599 O O . PRO A 1 319 ? 2.267 12.736 10.677 1.00 96.69 319 PRO A O 1
ATOM 2602 N N . VAL A 1 320 ? 1.700 10.909 11.853 1.00 93.25 320 VAL A N 1
ATOM 2603 C CA . VAL A 1 320 ? 0.231 11.085 11.781 1.00 93.25 320 VAL A CA 1
ATOM 2604 C C . VAL A 1 320 ? -0.193 12.507 12.160 1.00 93.25 320 VAL A C 1
ATOM 2606 O O . VAL A 1 320 ? -0.950 13.167 11.450 1.00 93.25 320 VAL A O 1
ATOM 2609 N N . ASN A 1 321 ? 0.347 13.046 13.255 1.00 88.19 321 ASN A N 1
ATOM 2610 C CA . ASN A 1 321 ? -0.042 14.377 13.733 1.00 88.19 321 ASN A CA 1
ATOM 2611 C C . ASN A 1 321 ? 0.335 15.500 12.752 1.00 88.19 321 ASN A C 1
ATOM 2613 O O . ASN A 1 321 ? -0.357 16.520 12.679 1.00 88.19 321 ASN A O 1
ATOM 2617 N N . VAL A 1 322 ? 1.422 15.313 12.003 1.00 94.19 322 VAL A N 1
ATOM 2618 C CA . VAL A 1 322 ? 1.996 16.323 11.111 1.00 94.19 322 VAL A CA 1
ATOM 2619 C C . VAL A 1 322 ? 1.422 16.163 9.707 1.00 94.19 322 VAL A C 1
ATOM 2621 O O . VAL A 1 322 ? 0.830 17.096 9.163 1.00 94.19 322 VAL A O 1
ATOM 2624 N N . HIS A 1 323 ? 1.488 14.949 9.170 1.00 97.44 323 HIS A N 1
ATOM 2625 C CA . HIS A 1 323 ? 1.346 14.666 7.746 1.00 97.44 323 HIS A CA 1
ATOM 2626 C C . HIS A 1 323 ? 0.011 14.047 7.345 1.00 97.44 323 HIS A C 1
ATOM 2628 O O . HIS A 1 323 ? -0.202 13.857 6.150 1.00 97.44 323 HIS A O 1
ATOM 2634 N N . ASP A 1 324 ? -0.911 13.787 8.282 1.00 96.31 324 ASP A N 1
ATOM 2635 C CA . ASP A 1 324 ? -2.249 13.305 7.917 1.00 96.31 324 ASP A CA 1
ATOM 2636 C C . ASP A 1 324 ? -2.938 14.248 6.910 1.00 96.31 324 ASP A C 1
ATOM 2638 O O . ASP A 1 324 ? -2.873 15.478 7.097 1.00 96.31 324 ASP A O 1
ATOM 2642 N N . PRO A 1 325 ? -3.635 13.694 5.896 1.00 97.25 325 PRO A N 1
ATOM 2643 C CA . PRO A 1 325 ? -4.316 14.479 4.880 1.00 97.25 325 PRO A CA 1
ATOM 2644 C C . PRO A 1 325 ? -5.326 15.454 5.475 1.00 97.25 325 PRO A C 1
ATOM 2646 O O . PRO A 1 325 ? -5.988 15.184 6.490 1.00 97.25 325 PRO A O 1
ATOM 2649 N N . LYS A 1 326 ? -5.510 16.592 4.804 1.00 96.25 326 LYS A N 1
ATOM 2650 C CA . LYS A 1 326 ? -6.428 17.639 5.277 1.00 96.25 326 LYS A CA 1
ATOM 2651 C C . LYS A 1 326 ? -7.869 17.142 5.378 1.00 96.25 326 LYS A C 1
ATOM 2653 O O . LYS A 1 326 ? -8.560 17.509 6.332 1.00 96.25 326 LYS A O 1
ATOM 2658 N N . PHE A 1 327 ? -8.322 16.306 4.439 1.00 95.94 327 PHE A N 1
ATOM 2659 C CA . PHE A 1 327 ? -9.693 15.782 4.448 1.00 95.94 327 PHE A CA 1
ATOM 2660 C C . PHE A 1 327 ? -9.963 14.925 5.694 1.00 95.94 327 PHE A C 1
ATOM 2662 O O . PHE A 1 327 ? -10.973 15.128 6.369 1.00 95.94 327 PHE A O 1
ATOM 2669 N N . ARG A 1 328 ? -9.011 14.064 6.079 1.00 95.06 328 ARG A N 1
ATOM 2670 C CA . ARG A 1 328 ? -9.100 13.226 7.280 1.00 95.06 328 ARG A CA 1
ATOM 2671 C C . ARG A 1 328 ? -9.122 14.069 8.553 1.00 95.06 328 ARG A C 1
ATOM 2673 O O . ARG A 1 328 ? -9.992 13.887 9.405 1.00 95.06 328 ARG A O 1
ATOM 2680 N N . LYS A 1 329 ? -8.216 15.051 8.664 1.00 92.88 329 LYS A N 1
ATOM 2681 C CA . LYS A 1 329 ? -8.176 15.991 9.803 1.00 92.88 329 LYS A CA 1
ATOM 2682 C C . LYS A 1 329 ? -9.479 16.782 9.940 1.00 92.88 329 LYS A C 1
ATOM 2684 O O . LYS A 1 329 ? -9.927 17.026 11.062 1.00 92.88 329 LYS A O 1
ATOM 2689 N N . LYS A 1 330 ? -10.081 17.184 8.814 1.00 92.06 330 LYS A N 1
ATOM 2690 C CA . LYS A 1 330 ? -11.370 17.884 8.775 1.00 92.06 330 LYS A CA 1
ATOM 2691 C C . LYS A 1 330 ? -12.500 16.982 9.268 1.00 92.06 330 LYS A C 1
ATOM 2693 O O . LYS A 1 330 ? -13.265 17.429 10.118 1.00 92.06 330 LYS A O 1
ATOM 2698 N N . LEU A 1 331 ? -12.569 15.735 8.796 1.00 91.31 331 LEU A N 1
ATOM 2699 C CA . LEU A 1 331 ? -13.602 14.783 9.212 1.00 91.31 331 LEU A CA 1
ATOM 2700 C C . LEU A 1 331 ? -13.510 14.461 10.710 1.00 91.31 331 LEU A C 1
ATOM 2702 O O . LEU A 1 331 ? -14.505 14.549 11.425 1.00 91.31 331 LEU A O 1
ATOM 2706 N N . ALA A 1 332 ? -12.302 14.205 11.221 1.00 87.31 332 ALA A N 1
ATOM 2707 C CA . ALA A 1 332 ? -12.071 13.900 12.637 1.00 87.31 332 ALA A CA 1
ATOM 2708 C C . ALA A 1 332 ? -12.495 15.027 13.608 1.00 87.31 332 ALA A C 1
ATOM 2710 O O . ALA A 1 332 ? -12.611 14.792 14.815 1.00 87.31 332 ALA A O 1
ATOM 2711 N N . ARG A 1 333 ? -12.699 16.250 13.094 1.00 84.31 333 ARG A N 1
ATOM 2712 C CA . ARG A 1 333 ? -13.067 17.460 13.852 1.00 84.31 333 ARG A CA 1
ATOM 2713 C C . ARG A 1 333 ? -14.376 18.106 13.368 1.00 84.31 333 ARG A C 1
ATOM 2715 O O . ARG A 1 333 ? -14.658 19.252 13.729 1.00 84.31 333 ARG A O 1
ATOM 2722 N N . GLN A 1 334 ? -15.147 17.440 12.509 1.00 74.50 334 GLN A N 1
ATOM 2723 C CA . GLN A 1 334 ? -16.318 18.041 11.870 1.00 74.50 334 GLN A CA 1
ATOM 2724 C C . GLN A 1 334 ? -17.481 18.238 12.864 1.00 74.50 334 GLN A C 1
ATOM 2726 O O . GLN A 1 334 ? -17.647 17.484 13.812 1.00 74.50 334 GLN A O 1
ATOM 2731 N N . LYS A 1 335 ? -18.335 19.247 12.631 1.00 57.47 335 LYS A N 1
ATOM 2732 C CA . LYS A 1 335 ? -19.636 19.438 13.320 1.00 57.47 335 LYS A CA 1
ATOM 2733 C C . LYS A 1 335 ? -19.590 19.617 14.856 1.00 57.47 335 LYS A C 1
ATOM 2735 O O . LYS A 1 335 ? -20.571 19.313 15.517 1.00 57.47 335 LYS A O 1
ATOM 2740 N N . LYS A 1 336 ? -18.492 20.132 15.436 1.00 64.06 336 LYS A N 1
ATOM 2741 C CA . LYS A 1 336 ? -18.228 20.154 16.904 1.00 64.06 336 LYS A CA 1
ATOM 2742 C C . LYS A 1 336 ? -18.077 18.759 17.535 1.00 64.06 336 LYS A C 1
ATOM 2744 O O . LYS A 1 336 ? -17.882 18.658 18.743 1.00 64.06 336 LYS A O 1
ATOM 2749 N N . LEU A 1 337 ? -18.122 17.706 16.725 1.00 74.50 337 LEU A N 1
ATOM 2750 C CA . LEU A 1 337 ? -17.925 16.330 17.138 1.00 74.50 337 LEU A CA 1
ATOM 2751 C C . LEU A 1 337 ? -16.436 16.012 17.029 1.00 74.50 337 LEU A C 1
ATOM 2753 O O . LEU A 1 337 ? -15.805 16.210 15.990 1.00 74.50 337 LEU A O 1
ATOM 2757 N N . ARG A 1 338 ? -15.851 15.556 18.135 1.00 87.12 338 ARG A N 1
ATOM 2758 C CA . ARG A 1 338 ? -14.468 15.087 18.169 1.00 87.12 338 ARG A CA 1
ATOM 2759 C C . ARG A 1 338 ? -14.491 13.571 18.227 1.00 87.12 338 ARG A C 1
ATOM 2761 O O . ARG A 1 338 ? -14.871 13.012 19.254 1.00 87.12 338 ARG A O 1
ATOM 2768 N N . TYR A 1 339 ? -14.049 12.932 17.149 1.00 92.25 339 TYR A N 1
ATOM 2769 C CA . TYR A 1 339 ? -13.852 11.489 17.152 1.00 92.25 339 TYR A CA 1
ATOM 2770 C C . TYR A 1 339 ? -12.689 11.121 18.080 1.00 92.25 339 TYR A C 1
ATOM 2772 O O . TYR A 1 339 ? -11.614 11.729 18.041 1.00 92.25 339 TYR A O 1
ATOM 2780 N N . ILE A 1 340 ? -12.915 10.130 18.934 1.00 93.25 340 ILE A N 1
ATOM 2781 C CA . ILE A 1 340 ? -11.977 9.640 19.938 1.00 93.25 340 ILE A CA 1
ATOM 2782 C C . ILE A 1 340 ? -11.863 8.121 19.846 1.00 93.25 340 ILE A C 1
ATOM 2784 O O . ILE A 1 340 ? -12.841 7.418 19.600 1.00 93.25 340 ILE A O 1
ATOM 2788 N N . SER A 1 341 ? -10.652 7.608 20.051 1.00 94.88 341 SER A N 1
ATOM 2789 C CA . SER A 1 341 ? -10.411 6.170 20.166 1.00 94.88 341 SER A CA 1
ATOM 2790 C C . SER A 1 341 ? -10.607 5.710 21.616 1.00 94.88 341 SER A C 1
ATOM 2792 O O . SER A 1 341 ? -10.289 6.473 22.535 1.00 94.88 341 SER A O 1
ATOM 2794 N N . PRO A 1 342 ? -11.027 4.455 21.842 1.00 96.69 342 PRO A N 1
ATOM 2795 C CA . PRO A 1 342 ? -11.116 3.890 23.182 1.00 96.69 342 PRO A CA 1
ATOM 2796 C C . PRO A 1 342 ? -9.730 3.843 23.821 1.00 96.69 342 PRO A C 1
ATOM 2798 O O . PRO A 1 342 ? -8.748 3.549 23.137 1.00 96.69 342 PRO A O 1
ATOM 2801 N N . ASN A 1 343 ? -9.609 4.123 25.118 1.00 95.50 343 ASN A N 1
ATOM 2802 C CA . ASN A 1 343 ? -8.329 4.045 25.828 1.00 95.50 343 ASN A CA 1
ATOM 2803 C C . ASN A 1 343 ? -7.992 2.592 26.234 1.00 95.50 343 ASN A C 1
ATOM 2805 O O . ASN A 1 343 ? -8.769 1.663 26.010 1.00 95.50 343 ASN A O 1
ATOM 2809 N N . ARG A 1 344 ? -6.792 2.376 26.790 1.00 94.81 344 ARG A N 1
ATOM 2810 C CA . ARG A 1 344 ? -6.305 1.044 27.210 1.00 94.81 344 ARG A CA 1
ATOM 2811 C C . ARG A 1 344 ? -6.496 0.766 28.704 1.00 94.81 344 ARG A C 1
ATOM 2813 O O . ARG A 1 344 ? -5.896 -0.180 29.203 1.00 94.81 344 ARG A O 1
ATOM 2820 N N . THR A 1 345 ? -7.275 1.571 29.422 1.00 94.12 345 THR A N 1
ATOM 2821 C CA . THR A 1 345 ? -7.427 1.442 30.876 1.00 94.12 345 THR A CA 1
ATOM 2822 C C . THR A 1 345 ? -8.019 0.082 31.231 1.00 94.12 345 THR A C 1
ATOM 2824 O O . THR A 1 345 ? -9.090 -0.274 30.745 1.00 94.12 345 THR A O 1
ATOM 2827 N N . GLN A 1 346 ? -7.333 -0.692 32.074 1.00 89.38 346 GLN A N 1
ATOM 2828 C CA . GLN A 1 346 ? -7.762 -2.034 32.470 1.00 89.38 346 GLN A CA 1
ATOM 2829 C C . GLN A 1 346 ? -8.443 -2.010 33.840 1.00 89.38 346 GLN A C 1
ATOM 2831 O O . GLN A 1 346 ? -7.804 -1.817 34.872 1.00 89.38 346 GLN A O 1
ATOM 2836 N N . GLY A 1 347 ? -9.755 -2.248 33.838 1.00 88.69 347 GLY A N 1
ATOM 2837 C CA . GLY A 1 347 ? -10.577 -2.328 35.041 1.00 88.69 347 GLY A CA 1
ATOM 2838 C C . GLY A 1 347 ? -10.810 -0.986 35.745 1.00 88.69 347 GLY A C 1
ATOM 2839 O O . GLY A 1 347 ? -10.024 -0.045 35.665 1.00 88.69 347 GLY A O 1
ATOM 2840 N N . ARG A 1 348 ? -11.899 -0.915 36.521 1.00 85.12 348 ARG A N 1
ATOM 2841 C CA . ARG A 1 348 ? -12.292 0.307 37.244 1.00 85.12 348 ARG A CA 1
ATOM 2842 C C . ARG A 1 348 ? -11.267 0.751 38.294 1.00 85.12 348 ARG A C 1
ATOM 2844 O O . ARG A 1 348 ? -11.095 1.943 38.496 1.00 85.12 348 ARG A O 1
ATOM 2851 N N . ARG A 1 349 ? -10.592 -0.191 38.966 1.00 86.00 349 ARG A N 1
ATOM 2852 C CA . ARG A 1 349 ? -9.574 0.119 39.992 1.00 86.00 349 ARG A CA 1
ATOM 2853 C C . ARG A 1 349 ? -8.279 0.686 39.398 1.00 86.00 349 ARG A C 1
ATOM 2855 O O . ARG A 1 349 ? -7.564 1.381 40.104 1.00 86.00 349 ARG A O 1
ATOM 2862 N N . GLY A 1 350 ? -7.989 0.386 38.130 1.00 82.56 350 GLY A N 1
ATOM 2863 C CA . GLY A 1 350 ? -6.830 0.915 37.407 1.00 82.56 350 GLY A CA 1
ATOM 2864 C C . GLY A 1 350 ? -7.102 2.241 36.692 1.00 82.56 350 GLY A C 1
ATOM 2865 O O . GLY A 1 350 ? -6.187 2.807 36.099 1.00 82.56 350 GLY A O 1
ATOM 2866 N N . ALA A 1 351 ? -8.345 2.730 36.720 1.00 89.62 351 ALA A N 1
ATOM 2867 C CA . ALA A 1 351 ? -8.738 3.959 36.050 1.00 89.62 351 ALA A CA 1
ATOM 2868 C C . ALA A 1 351 ? -8.380 5.194 36.878 1.00 89.62 351 ALA A C 1
ATOM 2870 O O . ALA A 1 351 ? -8.598 5.231 38.089 1.00 89.62 351 ALA A O 1
ATOM 2871 N N . LYS A 1 352 ? -7.887 6.239 36.205 1.00 90.81 352 LYS A N 1
ATOM 2872 C CA . LYS A 1 352 ? -7.566 7.524 36.858 1.00 90.81 352 LYS A CA 1
ATOM 2873 C C . LYS A 1 352 ? -8.819 8.279 37.310 1.00 90.81 352 LYS A C 1
ATOM 2875 O O . LYS A 1 352 ? -8.757 9.106 38.212 1.00 90.81 352 LYS A O 1
ATOM 2880 N N . SER A 1 353 ? -9.948 8.010 36.661 1.00 92.00 353 SER A N 1
ATOM 2881 C CA . SER A 1 353 ? -11.256 8.590 36.952 1.00 92.00 353 SER A CA 1
ATOM 2882 C C . SER A 1 353 ? -12.367 7.666 36.447 1.00 92.00 353 SER A C 1
ATOM 2884 O O . SER A 1 353 ? -12.123 6.712 35.706 1.00 92.00 353 SER A O 1
ATOM 2886 N N . ILE A 1 354 ? -13.616 7.974 36.808 1.00 89.69 354 ILE A N 1
ATOM 2887 C CA . ILE A 1 354 ? -14.789 7.291 36.241 1.00 89.69 354 ILE A CA 1
ATOM 2888 C C . ILE A 1 354 ? -14.846 7.507 34.724 1.00 89.69 354 ILE A C 1
ATOM 2890 O O . ILE A 1 354 ? -14.993 6.539 33.986 1.00 89.69 354 ILE A O 1
ATOM 2894 N N . SER A 1 355 ? -14.626 8.740 34.260 1.00 90.50 355 SER A N 1
ATOM 2895 C CA . SER A 1 355 ? -14.612 9.073 32.831 1.00 90.50 355 SER A CA 1
ATOM 2896 C C . SER A 1 355 ? -13.524 8.330 32.048 1.00 90.50 355 SER A C 1
ATOM 2898 O O . SER A 1 355 ? -13.744 7.926 30.909 1.00 90.50 355 SER A O 1
ATOM 2900 N N . ASP A 1 356 ? -12.362 8.087 32.660 1.00 93.06 356 ASP A N 1
ATOM 2901 C CA . ASP A 1 356 ? -11.307 7.267 32.065 1.00 93.06 356 ASP A CA 1
ATOM 2902 C C . ASP A 1 356 ? -11.758 5.806 31.907 1.00 93.06 356 ASP A C 1
ATOM 2904 O O . ASP A 1 356 ? -11.502 5.182 30.880 1.00 93.06 356 ASP A O 1
ATOM 2908 N N . TRP A 1 357 ? -12.499 5.260 32.875 1.00 95.81 357 TRP A N 1
ATOM 2909 C CA . TRP A 1 357 ? -13.069 3.917 32.751 1.00 95.81 357 TRP A CA 1
ATOM 2910 C C . TRP A 1 357 ? -14.207 3.844 31.722 1.00 95.81 357 TRP A C 1
ATOM 2912 O O . TRP A 1 357 ? -14.313 2.858 30.995 1.00 95.81 357 TRP A O 1
ATOM 2922 N N . GLU A 1 358 ? -15.052 4.869 31.611 1.00 95.25 358 GLU A N 1
ATOM 2923 C CA . GLU A 1 358 ? -16.134 4.931 30.614 1.00 95.25 358 GLU A CA 1
ATOM 2924 C C . GLU A 1 358 ? -15.613 4.917 29.169 1.00 95.25 358 GLU A C 1
ATOM 2926 O O . GLU A 1 358 ? -16.257 4.353 28.286 1.00 95.25 358 GLU A O 1
ATOM 2931 N N . LEU A 1 359 ? -14.420 5.470 28.937 1.00 95.62 359 LEU A N 1
ATOM 2932 C CA . LEU A 1 359 ? -13.735 5.476 27.640 1.00 95.62 359 LEU A CA 1
ATOM 2933 C C . LEU A 1 359 ? -12.896 4.216 27.368 1.00 95.62 359 LEU A C 1
ATOM 2935 O O . LEU A 1 359 ? -12.219 4.138 26.338 1.00 95.62 359 LEU A O 1
ATOM 2939 N N . SER A 1 360 ? -12.899 3.236 28.273 1.00 96.88 360 SER A N 1
ATOM 2940 C CA . SER A 1 360 ? -12.063 2.047 28.133 1.00 96.88 360 SER A CA 1
ATOM 2941 C C . SER A 1 360 ? -12.564 1.076 27.074 1.00 96.88 360 SER A C 1
ATOM 2943 O O . SER A 1 360 ? -13.733 0.692 27.042 1.00 96.88 360 SER A O 1
ATOM 2945 N N . TYR A 1 361 ? -11.614 0.574 26.281 1.00 97.25 361 TYR A N 1
ATOM 2946 C CA . TYR A 1 361 ? -11.806 -0.534 25.347 1.00 97.25 361 TYR A CA 1
ATOM 2947 C C . TYR A 1 361 ? -12.323 -1.820 26.015 1.00 97.25 361 TYR A C 1
ATOM 2949 O O . TYR A 1 361 ? -12.957 -2.651 25.367 1.00 97.25 361 TYR A O 1
ATOM 2957 N N . PHE A 1 362 ? -12.054 -1.979 27.313 1.00 96.81 362 PHE A N 1
ATOM 2958 C CA . PHE A 1 362 ? -12.356 -3.175 28.098 1.00 96.81 362 PHE A CA 1
ATOM 2959 C C . PHE A 1 362 ? -13.593 -3.013 28.994 1.00 96.81 362 PHE A C 1
ATOM 2961 O O . PHE A 1 362 ? -13.933 -3.940 29.726 1.00 96.81 362 PHE A O 1
ATOM 2968 N N . ASN A 1 363 ? -14.263 -1.855 28.980 1.00 97.31 363 ASN A N 1
ATOM 2969 C CA . ASN A 1 363 ? -15.427 -1.615 29.830 1.00 97.31 363 ASN A CA 1
ATOM 2970 C C . ASN A 1 363 ? -16.725 -2.109 29.157 1.00 97.31 363 ASN A C 1
ATOM 2972 O O . ASN A 1 363 ? -17.130 -1.532 28.149 1.00 97.31 363 ASN A O 1
ATOM 2976 N N . PRO A 1 364 ? -17.427 -3.121 29.710 1.00 96.69 364 PRO A N 1
ATOM 2977 C CA . PRO A 1 364 ? -18.679 -3.644 29.148 1.00 96.69 364 PRO A CA 1
ATOM 2978 C C . PRO A 1 364 ? -19.900 -2.736 29.364 1.00 96.69 364 PRO A C 1
ATOM 2980 O O . PRO A 1 364 ? -21.004 -3.089 28.957 1.00 96.69 364 PRO A O 1
ATOM 2983 N N . ARG A 1 365 ? -19.721 -1.597 30.041 1.00 95.25 365 ARG A N 1
ATOM 2984 C CA . ARG A 1 365 ? -20.752 -0.577 30.288 1.00 95.25 365 ARG A CA 1
ATOM 2985 C C . ARG A 1 365 ? -20.274 0.833 29.910 1.00 95.25 365 ARG A C 1
ATOM 2987 O O . ARG A 1 365 ? -20.822 1.810 30.404 1.00 95.25 365 ARG A O 1
ATOM 2994 N N . GLY A 1 366 ? -19.189 0.933 29.138 1.00 94.88 366 GLY A N 1
ATOM 2995 C CA . GLY A 1 366 ? -18.615 2.204 28.685 1.00 94.88 366 GLY A CA 1
ATOM 2996 C C . GLY A 1 366 ? -19.200 2.682 27.356 1.00 94.88 366 GLY A C 1
ATOM 2997 O O . GLY A 1 366 ? -20.026 1.999 26.751 1.00 94.88 366 GLY A O 1
ATOM 2998 N N . TYR A 1 367 ? -18.711 3.816 26.854 1.00 95.38 367 TYR A N 1
ATOM 2999 C CA . TYR A 1 367 ? -19.196 4.425 25.605 1.00 95.38 367 TYR A CA 1
ATOM 3000 C C . TYR A 1 367 ? -18.970 3.561 24.360 1.00 95.38 367 TYR A C 1
ATOM 3002 O O . TYR A 1 367 ? -19.707 3.670 23.389 1.00 95.38 367 TYR A O 1
ATOM 3010 N N . PHE A 1 368 ? -17.970 2.681 24.398 1.00 96.19 368 PHE A N 1
ATOM 3011 C CA . PHE A 1 368 ? -17.650 1.757 23.305 1.00 96.19 368 PHE A CA 1
ATOM 3012 C C . PHE A 1 368 ? -18.321 0.381 23.464 1.00 96.19 368 PHE A C 1
ATOM 3014 O O . PHE A 1 368 ? -18.051 -0.536 22.688 1.00 96.19 368 PHE A O 1
ATOM 3021 N N . SER A 1 369 ? -19.139 0.194 24.503 1.00 95.38 369 SER A N 1
ATOM 3022 C CA . SER A 1 369 ? -19.821 -1.076 24.757 1.00 95.38 369 SER A CA 1
ATOM 3023 C C . SER A 1 369 ? -21.135 -1.181 23.992 1.00 95.38 369 SER A C 1
ATOM 3025 O O . SER A 1 369 ? -21.779 -0.178 23.704 1.00 95.38 369 SER A O 1
ATOM 3027 N N . GLN A 1 370 ? -21.548 -2.412 23.695 1.00 95.50 370 GLN A N 1
ATOM 3028 C CA . GLN A 1 370 ? -22.862 -2.700 23.124 1.00 95.50 370 GLN A CA 1
ATOM 3029 C C . GLN A 1 370 ? -23.389 -4.001 23.722 1.00 95.50 370 GLN A C 1
ATOM 3031 O O . GLN A 1 370 ? -22.642 -4.972 23.845 1.00 95.50 370 GLN A O 1
ATOM 3036 N N . ASN A 1 371 ? -24.669 -4.027 24.103 1.00 94.38 371 ASN A N 1
ATOM 3037 C CA . ASN A 1 371 ? -25.348 -5.217 24.635 1.00 94.38 371 ASN A CA 1
ATOM 3038 C C . ASN A 1 371 ? -24.585 -5.895 25.795 1.00 94.38 371 ASN A C 1
ATOM 3040 O O . ASN A 1 371 ? -24.494 -7.118 25.867 1.00 94.38 371 ASN A O 1
ATOM 3044 N N . GLY A 1 372 ? -23.988 -5.095 26.687 1.00 95.69 372 GLY A N 1
ATOM 3045 C CA . GLY A 1 372 ? -23.222 -5.589 27.837 1.00 95.69 372 GLY A CA 1
ATOM 3046 C C . GLY A 1 372 ? -21.850 -6.188 27.501 1.00 95.69 372 GLY A C 1
ATOM 3047 O O . GLY A 1 372 ? -21.212 -6.756 28.387 1.00 95.69 372 GLY A O 1
ATOM 3048 N N . LYS A 1 373 ? -21.381 -6.068 26.253 1.00 97.31 373 LYS A N 1
ATOM 3049 C CA . LYS A 1 373 ? -20.045 -6.490 25.818 1.00 97.31 373 LYS A CA 1
ATOM 3050 C C . LYS A 1 373 ? -19.151 -5.278 25.587 1.00 97.31 373 LYS A C 1
ATOM 3052 O O . LYS A 1 373 ? -19.564 -4.290 24.981 1.00 97.31 373 LYS A O 1
ATOM 3057 N N . SER A 1 374 ? -17.909 -5.364 26.053 1.00 97.19 374 SER A N 1
ATOM 3058 C CA . SER A 1 374 ? -16.875 -4.366 25.751 1.00 97.19 374 SER A CA 1
ATOM 3059 C C . SER A 1 374 ? -16.479 -4.413 24.271 1.00 97.19 374 SER A C 1
ATOM 3061 O O . SER A 1 374 ? -16.633 -5.448 23.617 1.00 97.19 374 SER A O 1
ATOM 3063 N N . ALA A 1 375 ? -15.913 -3.322 23.748 1.00 96.94 375 ALA A N 1
ATOM 3064 C CA . ALA A 1 375 ? -15.371 -3.304 22.388 1.00 96.94 375 ALA A CA 1
ATOM 3065 C C . ALA A 1 375 ? -14.307 -4.394 22.178 1.00 96.94 375 ALA A C 1
ATOM 3067 O O . ALA A 1 375 ? -14.312 -5.053 21.146 1.00 96.94 375 ALA A O 1
ATOM 3068 N N . ALA A 1 376 ? -13.463 -4.663 23.183 1.00 97.12 376 ALA A N 1
ATOM 3069 C CA . ALA A 1 376 ? -12.490 -5.754 23.139 1.00 97.12 376 ALA A CA 1
ATOM 3070 C C . ALA A 1 376 ? -13.131 -7.129 22.893 1.00 97.12 376 ALA A C 1
ATOM 3072 O O . ALA A 1 376 ? -12.662 -7.881 22.042 1.00 97.12 376 ALA A O 1
ATOM 3073 N N . GLN A 1 377 ? -14.211 -7.446 23.615 1.00 97.31 377 GLN A N 1
ATOM 3074 C CA . GLN A 1 377 ? -14.936 -8.710 23.441 1.00 97.31 377 GLN A CA 1
ATOM 3075 C C . GLN A 1 377 ? -15.584 -8.793 22.060 1.00 97.31 377 GLN A C 1
ATOM 3077 O O . GLN A 1 377 ? -15.474 -9.819 21.399 1.00 97.31 377 GLN A O 1
ATOM 3082 N N . ARG A 1 378 ? -16.212 -7.706 21.603 1.00 97.44 378 ARG A N 1
ATOM 3083 C CA . ARG A 1 378 ? -16.848 -7.651 20.280 1.00 97.44 378 ARG A CA 1
ATOM 3084 C C . ARG A 1 378 ? -15.836 -7.815 19.146 1.00 97.44 378 ARG A C 1
ATOM 3086 O O . ARG A 1 378 ? -16.084 -8.578 18.224 1.00 97.44 378 ARG A O 1
ATOM 3093 N N . VAL A 1 379 ? -14.669 -7.175 19.245 1.00 97.50 379 VAL A N 1
ATOM 3094 C CA . VAL A 1 379 ? -13.582 -7.340 18.265 1.00 97.50 379 VAL A CA 1
ATOM 3095 C C . VAL A 1 379 ? -13.078 -8.776 18.248 1.00 97.50 379 VAL A C 1
ATOM 3097 O O . VAL A 1 379 ? -12.867 -9.331 17.176 1.00 97.50 379 VAL A O 1
ATOM 3100 N N . GLN A 1 380 ? -12.923 -9.402 19.416 1.00 97.19 380 GLN A N 1
ATOM 3101 C CA . GLN A 1 380 ? -12.536 -10.809 19.486 1.00 97.19 380 GLN A CA 1
ATOM 3102 C C . GLN A 1 380 ? -13.595 -11.725 18.852 1.00 97.19 380 GLN A C 1
ATOM 3104 O O . GLN A 1 380 ? -13.246 -12.705 18.201 1.00 97.19 380 GLN A O 1
ATOM 3109 N N . GLU A 1 381 ? -14.883 -11.427 19.031 1.00 97.00 381 GLU A N 1
ATOM 3110 C CA . GLU A 1 381 ? -15.977 -12.166 18.392 1.00 97.00 381 GLU A CA 1
ATOM 3111 C C . GLU A 1 381 ? -15.970 -11.999 16.868 1.00 97.00 381 GLU A C 1
ATOM 3113 O O . GLU A 1 381 ? -16.103 -12.997 16.162 1.00 97.00 381 GLU A O 1
ATOM 3118 N N . ALA A 1 382 ? -15.743 -10.782 16.364 1.00 97.00 382 ALA A N 1
ATOM 3119 C CA . ALA A 1 382 ? -15.613 -10.509 14.933 1.00 97.00 382 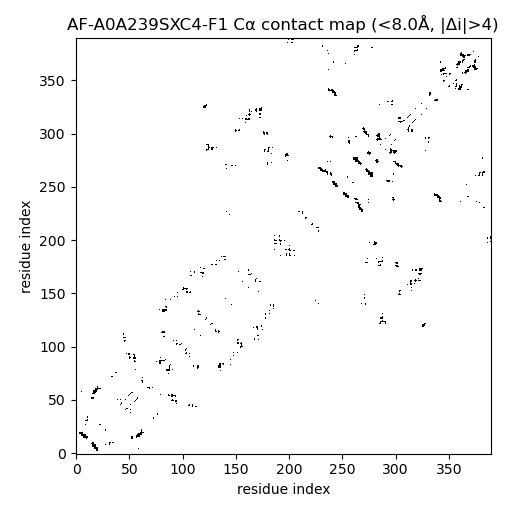ALA A CA 1
ATOM 3120 C C . ALA A 1 382 ? -14.395 -11.225 14.319 1.00 97.00 382 ALA A C 1
ATOM 3122 O O . ALA A 1 382 ? -14.526 -11.902 13.302 1.00 97.00 382 ALA A O 1
ATOM 3123 N N . ALA A 1 383 ? -13.236 -11.177 14.985 1.00 96.88 383 ALA A N 1
ATOM 3124 C CA . ALA A 1 383 ? -12.037 -11.892 14.547 1.00 96.88 383 ALA A CA 1
ATOM 3125 C C . ALA A 1 383 ? -12.251 -13.417 14.516 1.00 96.88 383 ALA A C 1
ATOM 3127 O O . ALA A 1 383 ? -11.884 -14.068 13.544 1.00 96.88 383 ALA A O 1
ATOM 3128 N N . LYS A 1 384 ? -12.925 -13.989 15.524 1.00 96.50 384 LYS A N 1
ATOM 3129 C CA . LYS A 1 384 ? -13.310 -15.415 15.531 1.00 96.50 384 LYS A CA 1
ATOM 3130 C C . LYS A 1 384 ? -14.335 -15.767 14.456 1.00 96.50 384 LYS A C 1
ATOM 3132 O O . LYS A 1 384 ? -14.400 -16.913 14.026 1.00 96.50 384 LYS A O 1
ATOM 3137 N N . ALA A 1 385 ? -15.198 -14.831 14.067 1.00 96.88 385 ALA A N 1
ATOM 3138 C CA . ALA A 1 385 ? -16.120 -15.046 12.958 1.00 96.88 385 ALA A CA 1
ATOM 3139 C C . ALA A 1 385 ? -15.361 -15.104 11.626 1.00 96.88 385 ALA A C 1
ATOM 3141 O O . ALA A 1 385 ? -15.646 -15.981 10.816 1.00 96.88 385 ALA A O 1
ATOM 3142 N N . PHE A 1 386 ? -14.361 -14.235 11.443 1.00 97.50 386 PHE A N 1
ATOM 3143 C CA . PHE A 1 386 ? -13.457 -14.276 10.295 1.00 97.50 386 PHE A CA 1
ATOM 3144 C C . PHE A 1 386 ? -12.613 -15.554 10.256 1.00 97.50 386 PHE A C 1
ATOM 3146 O O . PHE A 1 386 ? -12.493 -16.160 9.201 1.00 97.50 386 PHE A O 1
ATOM 3153 N N . GLU A 1 387 ? -12.088 -16.005 11.398 1.00 95.94 387 GLU A N 1
ATOM 3154 C CA . GLU A 1 387 ? -11.291 -17.237 11.506 1.00 95.94 387 GLU A CA 1
ATOM 3155 C C . GLU A 1 387 ? -12.035 -18.473 10.975 1.00 95.94 387 GLU A C 1
ATOM 3157 O O . GLU A 1 387 ? -11.415 -19.378 10.441 1.00 95.94 387 GLU A O 1
ATOM 3162 N N . LYS A 1 388 ? -13.374 -18.494 11.029 1.00 96.75 388 LYS A N 1
ATOM 3163 C CA . LYS A 1 388 ? -14.194 -19.578 10.452 1.00 96.75 388 LYS A CA 1
ATOM 3164 C C . LYS A 1 388 ? -14.252 -19.579 8.918 1.00 96.75 388 LYS A C 1
ATOM 3166 O O . LYS A 1 388 ? -14.850 -20.488 8.346 1.00 96.75 388 LYS A O 1
ATOM 3171 N N . LEU A 1 389 ? -13.752 -18.530 8.263 1.00 95.94 389 LEU A N 1
ATOM 3172 C CA . LEU A 1 389 ? -13.653 -18.434 6.802 1.00 95.94 389 LEU A CA 1
ATOM 3173 C C . LEU A 1 389 ? -12.329 -19.006 6.267 1.00 95.94 389 LEU A C 1
ATOM 3175 O O . LEU A 1 389 ? -12.226 -19.234 5.055 1.00 95.94 389 LEU A O 1
ATOM 3179 N N . LEU A 1 390 ? -11.341 -19.182 7.152 1.00 92.50 390 LEU A N 1
ATOM 3180 C CA . LEU A 1 390 ? -10.059 -19.843 6.904 1.00 92.50 390 LEU A CA 1
ATOM 3181 C C . LEU A 1 390 ? -10.246 -21.361 7.032 1.00 92.50 390 LEU A C 1
ATOM 3183 O O . LEU A 1 390 ? -9.671 -22.088 6.191 1.00 92.50 390 LEU A O 1
#

pLDDT: mean 93.7, std 7.66, range [40.09, 98.88]

Solvent-accessible surface area (backbone atoms only — not comparable to full-atom values): 20640 Å² total; per-residue (Å²): 132,84,79,68,61,80,41,80,44,77,60,55,100,86,44,57,33,29,29,31,63,81,71,56,77,69,52,48,54,52,50,33,54,54,51,56,54,51,50,52,55,42,44,74,60,61,52,49,70,63,18,42,42,66,25,63,30,38,77,38,73,53,56,94,52,73,86,44,45,63,58,51,55,50,49,51,55,50,34,50,48,21,45,66,18,75,46,26,44,40,22,49,50,52,44,58,78,71,41,52,44,70,50,25,45,47,53,52,49,34,54,39,58,46,33,60,59,55,81,62,61,75,66,47,47,69,59,42,43,57,38,49,70,22,41,31,89,83,57,53,76,83,43,66,62,57,58,53,52,20,51,34,50,51,50,44,28,58,70,55,51,39,46,43,92,49,67,66,33,24,32,56,59,49,42,23,23,53,51,26,21,46,38,54,49,46,36,50,73,75,50,40,54,94,90,52,40,53,45,55,10,49,27,52,50,52,48,53,41,55,51,50,37,57,49,36,53,75,71,69,55,84,57,73,92,72,53,77,53,74,39,68,80,58,84,28,52,71,31,47,47,34,23,59,43,68,89,57,99,58,79,40,79,41,38,44,80,72,50,89,75,50,31,33,35,40,34,34,74,60,27,43,36,46,23,30,40,74,83,24,42,77,23,24,46,38,25,69,86,61,84,45,54,46,13,43,71,28,31,17,53,37,36,49,29,80,52,91,53,72,58,23,43,20,60,61,48,55,22,50,84,69,36,54,37,66,51,49,59,47,60,47,50,39,95,87,30,52,57,43,53,44,43,86,44,62,59,73,89,64,29,93,41,70,69,50,30,33,39,5,31,68,23,37,84,17,76,59,30,57,97,69,32,14,40,53,57,50,29,52,50,48,40,55,57,53,56,74,62,94

Sequence (390 aa):
MMATKLSRLPLNDDYQASYHGFLDAQDRDIWRGLLLEQVKILHQLGWSKSCIEQGYLSLLKVPEIREEHLSYLQKRLVDSQLFGSLVFQKMWHVGMQQSRMTDAQVLLKIAMQVTGMPDDLSGRLEETQELLRRFDPDLEPGDAFWKHFAQTVQRAFPGQSLAGDGKLNRQIHQFRYLISSQQAQWLRQHFRKDNDTDAQALAKYIRDMDQRDSLLEKLGITNYDYYFEYSLTDSSRLHNKIALDRSGKTEQVIYPDGQVGVNFKILLHFHTEFILDEAGHFLNEVDAERVTENGVLNGASFNYANRNGAQHSSLDVSPVNVHDPKFRKKLARQKKLRYISPNRTQGRRGAKSISDWELSYFNPRGYFSQNGKSAAQRVQEAAKAFEKLL